Protein AF-A0A5A9P0T2-F1 (afdb_monomer_lite)

Foldseek 3Di:
DDDDDDDDDDDDDDDDDDDDDDDDDDDDDPVVVVVVVVPPDDDDDDDDDDDDPCVVVVVVVVVVVVVVVVVVVVVVVVVVVVVVVVVVVVVVVVVVVVPDPCVVVVVVVVVVVCVVVPPPPPPVVVVPVVDPPVVVVVVVVVVVVVVVVVVVVVVVVVVVVVVVVVVVVVVVVVVVVVVVVVVVVVVVVVVVVVVVVVPPDDDDDDDDDDDPVVVVVVVVVVVVVVVVVVVVVVVVVVVVVVVVVVVVVVVVVVVVVVVVVVVVVVVVVVVVVVVVVVVVVVVVVVVVVVVVVVVVVVVVVVVVVVVVVVVVVVVVVVVVVVVVVVVVVVVVVVVVVVVVVVVVVVVVVVVVVVVVDPDDDDDPPPPDPVCVVPPDDDPPPPPFDWDWDFDDDPPDTDDTDTDGDDDDDDDDDDDDDDDDDDDDDDDDDDDDDDDDDDDDD

Organism: NCBI:txid1572043

Sequence (441 aa):
MSFRNPSRNFSSSSLSGLGQRGSMFGSISSSSIGNMANTMRPHVNINSNTFSPDDKETMKGLNDRLAGYLSNVRLMEESNNTLEEQIKDAMMRKSNETGRDWSAYEKSITDVRNQRDGPQRPVVLHVNELFPAGRFESEQAMRQGVEQDLARLRKMLDDTYMSRMQLEGQVESMREELAFLKKNHEEDVANMSTQINGSQVNVHMETKNGVDLSEIITNIRTQYERAAQKSQEETEAWYQKKFENIAAEVTQNTEALQTGRTELNDRRRQIQALEIDLQTLHNMIRSLEDTLRETEARYGQEVGGHNNRIQQLEGELGQVRAQVEGQTAEYQALLNIKMKLEAEIATYHSLLEGVGEDKGDNDRVDFSLEQALYAAPPPENSKKTIIIRQEIEDEEVISESLHEQNTAPLNNQDACVEEDEETPAEQKEDEASSDALEQNE

pLDDT: mean 73.7, std 24.72, range [27.42, 98.56]

Secondary structure (DSSP, 8-state):
-----------------------------GGGTTTTTTSSPPP--------STTHHHHHHHHHHHHHHHHHHHHHHHHHHHHHHHHHHHHHHHHHHGGGS-THHHHHHHHHHHHHHHSS--SHHHHHHHHS-HHHHHHHHHHHHHHHHHHHHHHHHHHHHHHHHHHHHHHHHHHHHHHHHHHHHHHHHHHHHHHHHHHT---------S---HHHHHHHHHHHHHHHHHHHHHHHHHHHHHHHHHHHHHHHHHHHHHHHHHHHHHHHHHHHHHHHHHHHHHHHHHHHHHHHHHHHHHHHHHHHHHHHHHHHHHHHHHHHHHHHHHHHHHHHHHHHHHHHHHHHHHHHHHHHHHTTS------------THHHHS-PPPP-------EEEEEEETTEEEEEEEE----PPPPP-----------------------------

Radius of gyration: 59.7 Å; chains: 1; bounding box: 120×90×198 Å

Structure (mmCIF, N/CA/C/O backbone):
data_AF-A0A5A9P0T2-F1
#
_entry.id   AF-A0A5A9P0T2-F1
#
loop_
_atom_site.group_PDB
_atom_site.id
_atom_site.type_symbol
_atom_site.label_atom_id
_atom_site.label_alt_id
_atom_site.label_comp_id
_atom_site.label_asym_id
_atom_site.label_entity_id
_atom_site.label_seq_id
_atom_site.pdbx_PDB_ins_code
_atom_site.Cartn_x
_atom_site.Cartn_y
_atom_site.Cartn_z
_atom_site.occupancy
_atom_site.B_iso_or_equiv
_atom_site.auth_seq_id
_atom_site.auth_comp_id
_atom_site.auth_asym_id
_atom_site.auth_atom_id
_atom_site.pdbx_PDB_model_num
ATOM 1 N N . MET A 1 1 ? -61.483 -1.242 4.603 1.00 41.44 1 MET A N 1
ATOM 2 C CA . MET A 1 1 ? -61.807 -1.373 3.162 1.00 41.44 1 MET A CA 1
ATOM 3 C C . MET A 1 1 ? -60.851 -0.438 2.433 1.00 41.44 1 MET A C 1
ATOM 5 O O . MET A 1 1 ? -60.772 0.697 2.857 1.00 41.44 1 MET A O 1
ATOM 9 N N . SER A 1 2 ? -60.027 -0.804 1.461 1.00 36.50 2 SER A N 1
ATOM 10 C CA . SER A 1 2 ? -60.034 -1.922 0.519 1.00 36.50 2 SER A CA 1
ATOM 11 C C . SER A 1 2 ? -58.601 -2.240 0.073 1.00 36.50 2 SER A C 1
ATOM 13 O O . SER A 1 2 ? -57.788 -1.340 -0.113 1.00 36.50 2 SER A O 1
ATOM 15 N N . PHE A 1 3 ? -58.344 -3.528 -0.134 1.00 42.31 3 PHE A N 1
ATOM 16 C CA . PHE A 1 3 ? -57.143 -4.109 -0.725 1.00 42.31 3 PHE A CA 1
ATOM 17 C C . PHE A 1 3 ? -56.932 -3.689 -2.186 1.00 42.31 3 PHE A C 1
ATOM 19 O O . PHE A 1 3 ? -57.902 -3.549 -2.933 1.00 42.31 3 PHE A O 1
ATOM 26 N N . ARG A 1 4 ? -55.670 -3.653 -2.634 1.00 36.03 4 ARG A N 1
ATOM 27 C CA . ARG A 1 4 ? -55.330 -3.945 -4.035 1.00 36.03 4 ARG A CA 1
ATOM 28 C C . ARG A 1 4 ? -53.931 -4.560 -4.156 1.00 36.03 4 ARG A C 1
ATOM 30 O O . ARG A 1 4 ? -52.924 -3.880 -4.011 1.00 36.03 4 ARG A O 1
ATOM 37 N N . ASN A 1 5 ? -53.916 -5.868 -4.416 1.00 43.19 5 ASN A N 1
ATOM 38 C CA . ASN A 1 5 ? -52.775 -6.631 -4.932 1.00 43.19 5 ASN A CA 1
ATOM 39 C C . ASN A 1 5 ? -52.403 -6.169 -6.351 1.00 43.19 5 ASN A C 1
ATOM 41 O O . ASN A 1 5 ? -53.284 -5.725 -7.094 1.00 43.19 5 ASN A O 1
ATOM 45 N N . PRO A 1 6 ? -51.183 -6.507 -6.794 1.00 44.97 6 PRO A N 1
ATOM 46 C CA . PRO A 1 6 ? -51.023 -7.100 -8.110 1.00 44.97 6 PRO A CA 1
ATOM 47 C C . PRO A 1 6 ? -50.388 -8.494 -8.031 1.00 44.97 6 PRO A C 1
ATOM 49 O O . PRO A 1 6 ? -49.442 -8.771 -7.298 1.00 44.97 6 PRO A O 1
ATOM 52 N N . SER A 1 7 ? -50.999 -9.380 -8.802 1.00 34.06 7 SER A N 1
ATOM 53 C CA . SER A 1 7 ? -50.712 -10.790 -9.006 1.00 34.06 7 SER A CA 1
ATOM 54 C C . SER A 1 7 ? -49.413 -11.044 -9.771 1.00 34.06 7 SER A C 1
ATOM 56 O O . SER A 1 7 ? -49.076 -10.342 -10.721 1.00 34.06 7 SER A O 1
ATOM 58 N N . ARG A 1 8 ? -48.759 -12.144 -9.387 1.00 41.78 8 ARG A N 1
ATOM 59 C CA . ARG A 1 8 ? -47.749 -12.883 -10.152 1.00 41.78 8 ARG A CA 1
ATOM 60 C C . ARG A 1 8 ? -48.266 -13.250 -11.547 1.00 41.78 8 ARG A C 1
ATOM 62 O O . ARG A 1 8 ? -49.401 -13.697 -11.652 1.00 41.78 8 ARG A O 1
ATOM 69 N N . ASN A 1 9 ? -47.383 -13.211 -12.544 1.00 31.33 9 ASN A N 1
ATOM 70 C CA . ASN A 1 9 ? -47.388 -14.145 -13.669 1.00 31.33 9 ASN A CA 1
ATOM 71 C C . ASN A 1 9 ? -45.939 -14.527 -13.996 1.00 31.33 9 ASN A C 1
ATOM 73 O O . ASN A 1 9 ? -45.123 -13.686 -14.361 1.00 31.33 9 ASN A O 1
ATOM 77 N N . PHE A 1 10 ? -45.636 -15.811 -13.815 1.00 32.25 10 PHE A N 1
ATOM 78 C CA . PHE A 1 10 ? -44.443 -16.463 -14.336 1.00 32.25 10 PHE A CA 1
ATOM 79 C C . PHE A 1 10 ? -44.652 -16.727 -15.828 1.00 32.25 10 PHE A C 1
ATOM 81 O O . PHE A 1 10 ? -45.714 -17.190 -16.241 1.00 32.25 10 PHE A O 1
ATOM 88 N N . SER A 1 11 ? -43.631 -16.478 -16.637 1.00 28.27 11 SER A N 1
ATOM 89 C CA . SER A 1 11 ? -43.525 -17.046 -17.978 1.00 28.27 11 SER A CA 1
ATOM 90 C C . SER A 1 11 ? -42.109 -17.562 -18.154 1.00 28.27 11 SER A C 1
ATOM 92 O O . SER A 1 11 ? -41.136 -16.814 -18.177 1.00 28.27 11 SER A O 1
ATOM 94 N N . SER A 1 12 ? -42.028 -18.886 -18.194 1.00 33.38 12 SER A N 1
ATOM 95 C CA . SER A 1 12 ? -40.873 -19.670 -18.585 1.00 33.38 12 SER A CA 1
ATOM 96 C C . SER A 1 12 ? -40.531 -19.389 -20.044 1.00 33.38 12 SER A C 1
ATOM 98 O O . SER A 1 12 ? -41.376 -19.582 -20.918 1.00 33.38 12 SER A O 1
ATOM 100 N N . SER A 1 13 ? -39.284 -19.027 -20.321 1.00 29.31 13 SER A N 1
ATOM 101 C CA . SER A 1 13 ? -38.690 -19.298 -21.625 1.00 29.31 13 SER A CA 1
ATOM 102 C C . SER A 1 13 ? -37.336 -19.962 -21.421 1.00 29.31 13 SER A C 1
ATOM 104 O O . SER A 1 13 ? -36.450 -19.484 -20.719 1.00 29.31 13 SER A O 1
ATOM 106 N N . SER A 1 14 ? -37.276 -21.164 -21.970 1.00 31.69 14 SER A N 1
ATOM 107 C CA . SER A 1 14 ? -36.136 -22.047 -22.098 1.00 31.69 14 SER A CA 1
ATOM 108 C C . SER A 1 14 ? -35.114 -21.453 -23.061 1.00 31.69 14 SER A C 1
ATOM 110 O O . SER A 1 14 ? -35.452 -21.204 -24.218 1.00 31.69 14 SER A O 1
ATOM 112 N N . LEU A 1 15 ? -33.860 -21.333 -22.629 1.00 29.62 15 LEU A N 1
ATOM 113 C CA . LEU A 1 15 ? -32.733 -21.264 -23.552 1.00 29.62 15 LEU A CA 1
ATOM 114 C C . LEU A 1 15 ? -31.741 -22.372 -23.203 1.00 29.62 15 LEU A C 1
ATOM 116 O O . LEU A 1 15 ? -30.898 -22.263 -22.317 1.00 29.62 15 LEU A O 1
ATOM 120 N N . SER A 1 16 ? -31.933 -23.487 -23.895 1.00 31.59 16 SER A N 1
ATOM 121 C CA . SER A 1 16 ? -30.996 -24.594 -24.007 1.00 31.59 16 SER A CA 1
ATOM 122 C C . SER A 1 16 ? -29.921 -24.207 -25.021 1.00 31.59 16 SER A C 1
ATOM 124 O O . SER A 1 16 ? -30.252 -23.786 -26.126 1.00 31.59 16 SER A O 1
ATOM 126 N N . GLY A 1 17 ? -28.645 -24.364 -24.674 1.00 29.69 17 GLY A N 1
ATOM 127 C CA . GLY A 1 17 ? -27.550 -24.095 -25.608 1.00 29.69 17 GLY A CA 1
ATOM 128 C C . GLY A 1 17 ? -26.176 -24.156 -24.959 1.00 29.69 17 GLY A C 1
ATOM 129 O O . GLY A 1 17 ? -25.407 -23.208 -25.057 1.00 29.69 17 GLY A O 1
ATOM 130 N N . LEU A 1 18 ? -25.884 -25.249 -24.249 1.00 33.94 18 LEU A N 1
ATOM 131 C CA . LEU A 1 18 ? -24.567 -25.496 -23.669 1.00 33.94 18 LEU A CA 1
ATOM 132 C C . LEU A 1 18 ? -23.645 -26.091 -24.746 1.00 33.94 18 LEU A C 1
ATOM 134 O O . LEU A 1 18 ? -23.809 -27.243 -25.147 1.00 33.94 18 LEU A O 1
ATOM 138 N N . GLY A 1 19 ? -22.677 -25.297 -25.206 1.00 31.42 19 GLY A N 1
ATOM 139 C CA . GLY A 1 19 ? -21.501 -25.777 -25.927 1.00 31.42 19 GLY A CA 1
ATOM 140 C C . GLY A 1 19 ? -20.536 -26.435 -24.943 1.00 31.42 19 GLY A C 1
ATOM 141 O O . GLY A 1 19 ? -20.053 -25.804 -24.006 1.00 31.42 19 GLY A O 1
ATOM 142 N N . GLN A 1 20 ? -20.296 -27.726 -25.139 1.00 34.00 20 GLN A N 1
ATOM 143 C CA . GLN A 1 20 ? -19.514 -28.587 -24.262 1.00 34.00 20 GLN A CA 1
ATOM 144 C C . GLN A 1 20 ? -18.072 -28.702 -24.783 1.00 34.00 20 GLN A C 1
ATOM 146 O O . GLN A 1 20 ? -17.834 -29.274 -25.842 1.00 34.00 20 GLN A O 1
ATOM 151 N N . ARG A 1 21 ? -17.110 -28.178 -24.021 1.00 31.80 21 ARG A N 1
ATOM 152 C CA . ARG A 1 21 ? -15.671 -28.515 -24.032 1.00 31.80 21 ARG A CA 1
ATOM 153 C C . ARG A 1 21 ? -15.180 -28.153 -22.626 1.00 31.80 21 ARG A C 1
ATOM 155 O O . ARG A 1 21 ? -15.147 -26.987 -22.276 1.00 31.80 21 ARG A O 1
ATOM 162 N N . GLY A 1 22 ? -15.037 -29.086 -21.691 1.00 31.36 22 GLY A N 1
ATOM 163 C CA . GLY A 1 22 ? -14.030 -30.139 -21.699 1.00 31.36 22 GLY A CA 1
ATOM 164 C C . GLY A 1 22 ? -12.935 -29.742 -20.706 1.00 31.36 22 GLY A C 1
ATOM 165 O O . GLY A 1 22 ? -11.937 -29.162 -21.108 1.00 31.36 22 GLY A O 1
ATOM 166 N N . SER A 1 23 ? -13.142 -30.008 -19.412 1.00 30.75 23 SER A N 1
ATOM 167 C CA . SER A 1 23 ? -12.076 -29.957 -18.407 1.00 30.75 23 SER A CA 1
ATOM 168 C C . SER A 1 23 ? -12.340 -31.012 -17.335 1.00 30.75 23 SER A C 1
ATOM 170 O O . SER A 1 23 ? -13.340 -30.966 -16.620 1.00 30.75 23 SER A O 1
ATOM 172 N N . MET A 1 24 ? -11.468 -32.017 -17.306 1.00 38.34 24 MET A N 1
ATOM 173 C CA . MET A 1 24 ? -11.451 -33.101 -16.332 1.00 38.34 24 MET A CA 1
ATOM 174 C C . MET A 1 24 ? -10.632 -32.668 -15.120 1.00 38.34 24 MET A C 1
ATOM 176 O O . MET A 1 24 ? -9.421 -32.817 -15.148 1.00 38.34 24 MET A O 1
ATOM 180 N N . PHE A 1 25 ? -11.282 -32.192 -14.060 1.00 33.44 25 PHE A N 1
ATOM 181 C CA . PHE A 1 25 ? -10.776 -32.304 -12.689 1.00 33.44 25 PHE A CA 1
ATOM 182 C C . PHE A 1 25 ? -11.976 -32.402 -11.742 1.00 33.44 25 PHE A C 1
ATOM 184 O O . PHE A 1 25 ? -12.819 -31.509 -11.679 1.00 33.44 25 PHE A O 1
ATOM 191 N N . GLY A 1 26 ? -12.094 -33.547 -11.067 1.00 32.97 26 GLY A N 1
ATOM 192 C CA . GLY A 1 26 ? -13.201 -33.867 -10.173 1.00 32.97 26 GLY A CA 1
ATOM 193 C C . GLY A 1 26 ? -13.214 -32.965 -8.942 1.00 32.97 26 GLY A C 1
ATOM 194 O O . GLY A 1 26 ? -12.322 -33.036 -8.102 1.00 32.97 26 GLY A O 1
ATOM 195 N N . SER A 1 27 ? -14.254 -32.141 -8.831 1.00 35.44 27 SER A N 1
ATOM 196 C CA . SER A 1 27 ? -14.618 -31.436 -7.605 1.00 35.44 27 SER A CA 1
ATOM 197 C C . SER A 1 27 ? -15.430 -32.382 -6.719 1.00 35.44 27 SER A C 1
ATOM 199 O O . SER A 1 27 ? -16.517 -32.826 -7.097 1.00 35.44 27 SER A O 1
ATOM 201 N N . ILE A 1 28 ? -14.907 -32.713 -5.538 1.00 45.28 28 ILE A N 1
ATOM 202 C CA . ILE A 1 28 ? -15.684 -33.400 -4.503 1.00 45.28 28 ILE A CA 1
ATOM 203 C C . ILE A 1 28 ? -16.675 -32.375 -3.941 1.00 45.28 28 ILE A C 1
ATOM 205 O O . ILE A 1 28 ? -16.286 -31.372 -3.347 1.00 45.28 28 ILE A O 1
ATOM 209 N N . SER A 1 29 ? -17.966 -32.614 -4.169 1.00 37.91 29 SER A N 1
ATOM 210 C CA . SER A 1 29 ? -19.049 -31.737 -3.719 1.00 37.91 29 SER A CA 1
ATOM 211 C C . SER A 1 29 ? -19.279 -31.864 -2.206 1.00 37.91 29 SER A C 1
ATOM 213 O O . SER A 1 29 ? -19.365 -32.973 -1.666 1.00 37.91 29 SER A O 1
ATOM 215 N N . SER A 1 30 ? -19.449 -30.720 -1.536 1.00 45.28 30 SER A N 1
ATOM 216 C CA . SER A 1 30 ? -19.696 -30.560 -0.089 1.00 45.28 30 SER A CA 1
ATOM 217 C C . SER A 1 30 ? -20.981 -31.229 0.427 1.00 45.28 30 SER A C 1
ATOM 219 O O . SER A 1 30 ? -21.154 -31.402 1.631 1.00 45.28 30 SER A O 1
ATOM 221 N N . SER A 1 31 ? -21.862 -31.676 -0.466 1.00 53.41 31 SER A N 1
ATOM 222 C CA . SER A 1 31 ? -23.101 -32.396 -0.154 1.00 53.41 31 SER A CA 1
ATOM 223 C C . SER A 1 31 ? -22.900 -33.866 0.245 1.00 53.41 31 SER A C 1
ATOM 225 O O . SER A 1 31 ? -23.818 -34.479 0.784 1.00 53.41 31 SER A O 1
ATOM 227 N N . SER A 1 32 ? -21.705 -34.432 0.046 1.00 49.09 32 SER A N 1
ATOM 228 C CA . SER A 1 32 ? -21.410 -35.840 0.377 1.00 49.09 32 SER A CA 1
ATOM 229 C C . SER A 1 32 ? -21.054 -36.050 1.857 1.00 49.09 32 SER A C 1
ATOM 231 O O . SER A 1 32 ? -21.224 -37.144 2.388 1.00 49.09 32 SER A O 1
ATOM 233 N N . ILE A 1 33 ? -20.588 -34.996 2.538 1.00 50.28 33 ILE A N 1
ATOM 234 C CA . ILE A 1 33 ? -20.129 -35.048 3.938 1.00 50.28 33 ILE A CA 1
ATOM 235 C C . ILE A 1 33 ? -21.311 -34.930 4.917 1.00 50.28 33 ILE A C 1
ATOM 237 O O . ILE A 1 33 ? -21.292 -35.524 5.993 1.00 50.28 33 ILE A O 1
ATOM 241 N N . GLY A 1 34 ? -22.387 -34.234 4.530 1.00 45.69 34 GLY A N 1
ATOM 242 C CA . GLY A 1 34 ? -23.555 -34.018 5.395 1.00 45.69 34 GLY A CA 1
ATOM 243 C C . GLY A 1 34 ? -24.370 -35.281 5.705 1.00 45.69 34 GLY A C 1
ATOM 244 O O . GLY A 1 34 ? -24.999 -35.362 6.758 1.00 45.69 34 GLY A O 1
ATOM 245 N N . ASN A 1 35 ? -24.331 -36.293 4.832 1.00 49.72 35 ASN A N 1
ATOM 246 C CA . ASN A 1 35 ? -25.204 -37.466 4.947 1.00 49.72 35 ASN A CA 1
ATOM 247 C C . ASN A 1 35 ? -24.646 -38.602 5.818 1.00 49.72 35 ASN A C 1
ATOM 249 O O . ASN A 1 35 ? -25.417 -39.464 6.227 1.00 49.72 35 ASN A O 1
ATOM 253 N N . MET A 1 36 ? -23.353 -38.605 6.164 1.00 46.47 36 MET A N 1
ATOM 254 C CA . MET A 1 36 ? -22.788 -39.634 7.057 1.00 46.47 36 MET A CA 1
ATOM 255 C C . MET A 1 36 ? -22.964 -39.302 8.548 1.00 46.47 36 MET A C 1
ATOM 257 O O . MET A 1 36 ? -23.022 -40.210 9.376 1.00 46.47 36 MET A O 1
ATOM 261 N N . ALA A 1 37 ? -23.129 -38.021 8.898 1.00 50.12 37 ALA A N 1
ATOM 262 C CA . ALA A 1 37 ? -23.268 -37.572 10.287 1.00 50.12 37 ALA A CA 1
ATOM 263 C C . ALA A 1 37 ? -24.612 -37.967 10.936 1.00 50.12 37 ALA A C 1
ATOM 265 O O . ALA A 1 37 ? -24.706 -38.047 12.162 1.00 50.12 37 ALA A O 1
ATOM 266 N N . ASN A 1 38 ? -25.649 -38.242 10.135 1.00 51.25 38 ASN A N 1
ATOM 267 C CA . ASN A 1 38 ? -26.999 -38.510 10.641 1.00 51.25 38 ASN A CA 1
ATOM 268 C C . ASN A 1 38 ? -27.293 -40.002 10.902 1.00 51.25 38 ASN A C 1
ATOM 270 O O . ASN A 1 38 ? -28.244 -40.323 11.608 1.00 51.25 38 ASN A O 1
ATOM 274 N N . THR A 1 39 ? -26.475 -40.919 10.378 1.00 52.38 39 THR A N 1
ATOM 275 C CA . THR A 1 39 ? -26.698 -42.378 10.454 1.00 52.38 39 THR A CA 1
ATOM 276 C C . THR A 1 39 ? -26.022 -43.080 11.636 1.00 52.38 39 THR A C 1
ATOM 278 O O . THR A 1 39 ? -26.215 -44.279 11.807 1.00 52.38 39 THR A O 1
ATOM 281 N N . MET A 1 40 ? -25.257 -42.369 12.475 1.00 50.16 40 MET A N 1
ATOM 282 C CA . MET A 1 40 ? -24.494 -42.970 13.587 1.00 50.16 40 MET A CA 1
ATOM 283 C C . MET A 1 40 ? -24.746 -42.327 14.964 1.00 50.16 40 MET A C 1
ATOM 285 O O . MET A 1 40 ? -23.917 -42.434 15.867 1.00 50.16 40 MET A O 1
ATOM 289 N N . ARG A 1 41 ? -25.896 -41.673 15.175 1.00 49.69 41 ARG A N 1
ATOM 290 C CA . ARG A 1 41 ? -26.294 -41.204 16.515 1.00 49.69 41 ARG A CA 1
ATOM 291 C C . ARG A 1 41 ? -27.025 -42.314 17.288 1.00 49.69 41 ARG A C 1
ATOM 293 O O . ARG A 1 41 ? -28.063 -42.772 16.813 1.00 49.69 41 ARG A O 1
ATOM 300 N N . PRO A 1 42 ? -26.570 -42.722 18.489 1.00 50.62 42 PRO A N 1
ATOM 301 C CA . PRO A 1 42 ? -27.358 -43.601 19.339 1.00 50.62 42 PRO A CA 1
ATOM 302 C C . PRO A 1 42 ? -28.496 -42.792 19.978 1.00 50.62 42 PRO A C 1
ATOM 304 O O . PRO A 1 42 ? -28.272 -41.753 20.597 1.00 50.62 42 PRO A O 1
ATOM 307 N N . HIS A 1 43 ? -29.729 -43.267 19.812 1.00 49.66 43 HIS A N 1
ATOM 308 C CA . HIS A 1 43 ? -30.922 -42.679 20.416 1.00 49.66 43 HIS A CA 1
ATOM 309 C C . HIS A 1 43 ? -30.942 -42.964 21.927 1.00 49.66 43 HIS A C 1
ATOM 311 O O . HIS A 1 43 ? -30.929 -44.123 22.344 1.00 49.66 43 HIS A O 1
ATOM 317 N N . VAL A 1 44 ? -30.995 -41.918 22.756 1.00 48.25 44 VAL A N 1
ATOM 318 C CA . VAL A 1 44 ? -31.127 -42.036 24.215 1.00 48.25 44 VAL A CA 1
ATOM 319 C C . VAL A 1 44 ? -32.531 -41.588 24.608 1.00 48.25 44 VAL A C 1
ATOM 321 O O . VAL A 1 44 ? -32.869 -40.418 24.466 1.00 48.25 44 VAL A O 1
ATOM 324 N N . ASN A 1 45 ? -33.345 -42.521 25.105 1.00 51.00 45 ASN A N 1
ATOM 325 C CA . ASN A 1 45 ? -34.578 -42.205 25.818 1.00 51.00 45 ASN A CA 1
ATOM 326 C C . ASN A 1 45 ? -34.283 -42.294 27.322 1.00 51.00 45 ASN A C 1
ATOM 328 O O . ASN A 1 45 ? -33.930 -43.369 27.808 1.00 51.00 45 ASN A O 1
ATOM 332 N N . ILE A 1 46 ? -34.362 -41.170 28.034 1.00 43.03 46 ILE A N 1
ATOM 333 C CA . ILE A 1 46 ? -34.162 -41.104 29.486 1.00 43.03 46 ILE A CA 1
ATOM 334 C C . ILE A 1 46 ? -35.547 -41.088 30.131 1.00 43.03 46 ILE A C 1
ATOM 336 O O . ILE A 1 46 ? -36.172 -40.037 30.230 1.00 43.03 46 ILE A O 1
ATOM 340 N N . ASN A 1 47 ? -36.019 -42.249 30.585 1.00 45.69 47 ASN A N 1
ATOM 341 C CA . ASN A 1 47 ? -37.133 -42.315 31.527 1.00 45.69 47 ASN A CA 1
ATOM 342 C C . ASN A 1 47 ? -36.564 -42.291 32.948 1.00 45.69 47 ASN A C 1
ATOM 344 O O . ASN A 1 47 ? -35.975 -43.263 33.415 1.00 45.69 47 ASN A O 1
ATOM 348 N N . SER A 1 48 ? -36.729 -41.160 33.629 1.00 47.31 48 SER A N 1
ATOM 349 C CA . SER A 1 48 ? -36.362 -40.972 35.028 1.00 47.31 48 SER A CA 1
ATOM 350 C C . SER A 1 48 ? -37.495 -41.436 35.947 1.00 47.31 48 SER A C 1
ATOM 352 O O . SER A 1 48 ? -38.400 -40.655 36.238 1.00 47.31 48 SER A O 1
ATOM 354 N N . ASN A 1 49 ? -37.463 -42.689 36.406 1.00 47.94 49 ASN A N 1
ATOM 355 C CA . ASN A 1 49 ? -37.912 -43.039 37.760 1.00 47.94 49 ASN A CA 1
ATOM 356 C C . ASN A 1 49 ? -37.633 -44.511 38.099 1.00 47.94 49 ASN A C 1
ATOM 358 O O . ASN A 1 49 ? -37.905 -45.385 37.285 1.00 47.94 49 ASN A O 1
ATOM 362 N N . THR A 1 50 ? -37.253 -44.744 39.361 1.00 43.56 50 THR A N 1
ATOM 363 C CA . THR A 1 50 ? -37.113 -46.019 40.108 1.00 43.56 50 THR A CA 1
ATOM 364 C C . THR A 1 50 ? -35.705 -46.639 40.181 1.00 43.56 50 THR A C 1
ATOM 366 O O . THR A 1 50 ? -35.213 -47.257 39.249 1.00 43.56 50 THR A O 1
ATOM 369 N N . PHE A 1 51 ? -35.068 -46.491 41.353 1.00 51.00 51 PHE A N 1
ATOM 370 C CA . PHE A 1 51 ? -33.862 -47.221 41.763 1.00 51.00 51 PHE A CA 1
ATOM 371 C C . PHE A 1 51 ? -34.232 -48.639 42.236 1.00 51.00 51 PHE A C 1
ATOM 373 O O . PHE A 1 51 ? -35.062 -48.811 43.131 1.00 51.00 51 PHE A O 1
ATOM 380 N N . SER A 1 52 ? -33.608 -49.652 41.639 1.00 49.78 52 SER A N 1
ATOM 381 C CA . SER A 1 52 ? -33.611 -51.087 41.999 1.00 49.78 52 SER A CA 1
ATOM 382 C C . SER A 1 52 ? -32.345 -51.723 41.355 1.00 49.78 52 SER A C 1
ATOM 384 O O . SER A 1 52 ? -31.559 -50.944 40.826 1.00 49.78 52 SER A O 1
ATOM 386 N N . PRO A 1 53 ? -32.023 -53.039 41.428 1.00 52.34 53 PRO A N 1
ATOM 387 C CA . PRO A 1 53 ? -30.673 -53.606 41.199 1.00 52.34 53 PRO A CA 1
ATOM 388 C C . PRO A 1 53 ? -30.234 -53.650 39.714 1.00 52.34 53 PRO A C 1
ATOM 390 O O . PRO A 1 53 ? -29.584 -54.590 39.263 1.00 52.34 53 PRO A O 1
ATOM 393 N N . ASP A 1 54 ? -30.595 -52.604 38.983 1.00 57.12 54 ASP A N 1
ATOM 394 C CA . ASP A 1 54 ? -30.373 -52.284 37.581 1.00 57.12 54 ASP A CA 1
ATOM 395 C C . ASP A 1 54 ? -29.107 -51.418 37.399 1.00 57.12 54 ASP A C 1
ATOM 397 O O . ASP A 1 54 ? -28.560 -51.327 36.309 1.00 57.12 54 ASP A O 1
ATOM 401 N N . ASP A 1 55 ? -28.541 -50.845 38.473 1.00 57.09 55 ASP A N 1
ATOM 402 C CA . ASP A 1 55 ? -27.301 -50.042 38.417 1.00 57.09 55 ASP A CA 1
ATOM 403 C C . ASP A 1 55 ? -26.111 -50.819 37.834 1.00 57.09 55 ASP A C 1
ATOM 405 O O . ASP A 1 55 ? -25.236 -50.258 37.180 1.00 57.09 55 ASP A O 1
ATOM 409 N N . LYS A 1 56 ? -26.065 -52.141 38.024 1.00 69.75 56 LYS A N 1
ATOM 410 C CA . LYS A 1 56 ? -25.009 -52.980 37.438 1.00 69.75 56 LYS A CA 1
ATOM 411 C C . LYS A 1 56 ? -25.244 -53.248 35.949 1.00 69.75 56 LYS A C 1
ATOM 413 O O . LYS A 1 56 ? -24.280 -53.466 35.219 1.00 69.75 56 LYS A O 1
ATOM 418 N N . GLU A 1 57 ? -26.494 -53.256 35.505 1.00 69.88 57 GLU A N 1
ATOM 419 C CA . GLU A 1 57 ? -26.885 -53.478 34.112 1.00 69.88 57 GLU A CA 1
ATOM 420 C C . GLU A 1 57 ? -26.802 -52.176 33.304 1.00 69.88 57 GLU A C 1
ATOM 422 O O . GLU A 1 57 ? -26.250 -52.172 32.204 1.00 69.88 57 GLU A O 1
ATOM 427 N N . THR A 1 58 ? -27.165 -51.040 33.902 1.00 68.50 58 THR A N 1
ATOM 428 C CA . THR A 1 58 ? -26.912 -49.703 33.349 1.00 68.50 58 THR A CA 1
ATOM 429 C C . THR A 1 58 ? -25.414 -49.392 33.283 1.00 68.50 58 THR A C 1
ATOM 431 O O . THR A 1 58 ? -24.942 -48.916 32.248 1.00 68.50 58 THR A O 1
ATOM 434 N N . MET A 1 59 ? -24.622 -49.751 34.304 1.00 71.56 59 MET A N 1
ATOM 435 C CA . MET A 1 59 ? -23.155 -49.640 34.252 1.00 71.56 59 MET A CA 1
ATOM 436 C C . MET A 1 59 ? -22.527 -50.576 33.215 1.00 71.56 59 MET A C 1
ATOM 438 O O . MET A 1 59 ? -21.538 -50.201 32.587 1.00 71.56 59 MET A O 1
ATOM 442 N N . LYS A 1 60 ? -23.098 -51.766 32.984 1.00 80.00 60 LYS A N 1
ATOM 443 C CA . LYS A 1 60 ? -22.689 -52.632 31.867 1.00 80.00 60 LYS A CA 1
ATOM 444 C C . LYS A 1 60 ? -23.020 -51.995 30.521 1.00 80.00 60 LYS A C 1
ATOM 446 O O . LYS A 1 60 ? -22.125 -51.892 29.700 1.00 80.00 60 LYS A O 1
ATOM 451 N N . GLY A 1 61 ? -24.228 -51.467 30.325 1.00 84.56 61 GLY A N 1
ATOM 452 C CA . GLY A 1 61 ? -24.607 -50.789 29.081 1.00 84.56 61 GLY A CA 1
ATOM 453 C C . GLY A 1 61 ? -23.766 -49.540 28.787 1.00 84.56 61 GLY A C 1
ATOM 454 O O . GLY A 1 61 ? -23.449 -49.261 27.630 1.00 84.56 61 GLY A O 1
ATOM 455 N N . LEU A 1 62 ? -23.351 -48.801 29.820 1.00 83.81 62 LEU A N 1
ATOM 456 C CA . LEU A 1 62 ? -22.403 -47.692 29.681 1.00 83.81 62 LEU A CA 1
ATOM 457 C C . LEU A 1 62 ? -20.988 -48.176 29.351 1.00 83.81 62 LEU A C 1
ATOM 459 O O . LEU A 1 62 ? -20.331 -47.572 28.505 1.00 83.81 62 LEU A O 1
ATOM 463 N N . ASN A 1 63 ? -20.529 -49.266 29.965 1.00 86.75 63 ASN A N 1
ATOM 464 C CA . ASN A 1 63 ? -19.230 -49.863 29.662 1.00 86.75 63 ASN A CA 1
ATOM 465 C C . ASN A 1 63 ? -19.195 -50.471 28.250 1.00 86.75 63 ASN A C 1
ATOM 467 O O . ASN A 1 63 ? -18.224 -50.282 27.532 1.00 86.75 63 ASN A O 1
ATOM 471 N N . ASP A 1 64 ? -20.280 -51.097 27.797 1.00 87.00 64 ASP A N 1
ATOM 472 C CA . ASP A 1 64 ? -20.417 -51.624 26.436 1.00 87.00 64 ASP A CA 1
ATOM 473 C C . ASP A 1 64 ? -20.440 -50.486 25.404 1.00 87.00 64 ASP A C 1
ATOM 475 O O . ASP A 1 64 ? -19.821 -50.582 24.342 1.00 87.00 64 ASP A O 1
ATOM 479 N N . ARG A 1 65 ? -21.072 -49.349 25.733 1.00 87.38 65 ARG A N 1
ATOM 480 C CA . ARG A 1 65 ? -20.989 -48.123 24.921 1.00 87.38 65 ARG A CA 1
ATOM 481 C C . ARG A 1 65 ? -19.580 -47.538 24.913 1.00 87.38 65 ARG A C 1
ATOM 483 O O . ARG A 1 65 ? -19.109 -47.150 23.850 1.00 87.38 65 ARG A O 1
ATOM 490 N N . LEU A 1 66 ? -18.897 -47.491 26.058 1.00 89.88 66 LEU A N 1
ATOM 491 C CA . LEU A 1 66 ? -17.509 -47.032 26.150 1.00 89.88 66 LEU A CA 1
ATOM 492 C C . LEU A 1 66 ? -16.567 -47.952 25.363 1.00 89.88 66 LEU A C 1
ATOM 494 O O . LEU A 1 66 ? -15.714 -47.459 24.635 1.00 89.88 66 LEU A O 1
ATOM 498 N N . ALA A 1 67 ? -16.754 -49.268 25.439 1.00 88.44 67 ALA A N 1
ATOM 499 C CA . ALA A 1 67 ? -16.030 -50.249 24.640 1.00 88.44 67 ALA A CA 1
ATOM 500 C C . ALA A 1 67 ? -16.300 -50.054 23.140 1.00 88.44 67 ALA A C 1
ATOM 502 O O . ALA A 1 67 ? -15.366 -50.106 22.341 1.00 88.44 67 ALA A O 1
ATOM 503 N N . GLY A 1 68 ? -17.544 -49.739 22.762 1.00 92.50 68 GLY A N 1
ATOM 504 C CA . GLY A 1 68 ? -17.907 -49.341 21.401 1.00 92.50 68 GLY A CA 1
ATOM 505 C C . GLY A 1 68 ? -17.193 -48.065 20.946 1.00 92.50 68 GLY A C 1
ATOM 506 O O . GLY A 1 68 ? -16.615 -48.043 19.861 1.00 92.50 68 GLY A O 1
ATOM 507 N N . TYR A 1 69 ? -17.153 -47.026 21.786 1.00 92.81 69 TYR A N 1
ATOM 508 C CA . TYR A 1 69 ? -16.413 -45.795 21.494 1.00 92.81 69 TYR A CA 1
ATOM 509 C C . TYR A 1 69 ? -14.908 -46.043 21.380 1.00 92.81 69 TYR A C 1
ATOM 511 O O . TYR A 1 69 ? -14.300 -45.578 20.423 1.00 92.81 69 TYR A O 1
ATOM 519 N N . LEU A 1 70 ? -14.310 -46.819 22.285 1.00 92.06 70 LEU A N 1
ATOM 520 C CA . LEU A 1 70 ? -12.890 -47.178 22.233 1.00 92.06 70 LEU A CA 1
ATOM 521 C C . LEU A 1 70 ? -12.554 -48.014 20.991 1.00 92.06 70 LEU A C 1
ATOM 523 O O . LEU A 1 70 ? -11.509 -47.808 20.378 1.00 92.06 70 LEU A O 1
ATOM 527 N N . SER A 1 71 ? -13.442 -48.925 20.586 1.00 92.00 71 SER A N 1
ATOM 528 C CA . SER A 1 71 ? -13.289 -49.687 19.344 1.00 92.00 71 SER A CA 1
ATOM 529 C C . SER A 1 71 ? -13.383 -48.786 18.114 1.00 92.00 71 SER A C 1
ATOM 531 O O . SER A 1 71 ? -12.618 -48.968 17.171 1.00 92.00 71 SER A O 1
ATOM 533 N N . ASN A 1 72 ? -14.293 -47.810 18.117 1.00 92.94 72 ASN A N 1
ATOM 534 C CA . ASN A 1 72 ? -14.441 -46.865 17.014 1.00 92.94 72 ASN A CA 1
ATOM 535 C C . ASN A 1 72 ? -13.250 -45.900 16.926 1.00 92.94 72 ASN A C 1
ATOM 537 O O . ASN A 1 72 ? -12.771 -45.619 15.835 1.00 92.94 72 ASN A O 1
ATOM 541 N N . VAL A 1 73 ? -12.725 -45.444 18.068 1.00 93.62 73 VAL A N 1
ATOM 542 C CA . VAL A 1 73 ? -11.503 -44.630 18.123 1.00 93.62 73 VAL A CA 1
ATOM 543 C C . VAL A 1 73 ? -10.321 -45.411 17.556 1.00 93.62 73 VAL A C 1
ATOM 545 O O . VAL A 1 73 ? -9.631 -44.883 16.696 1.00 93.62 73 VAL A O 1
ATOM 548 N N . ARG A 1 74 ? -10.146 -46.687 17.924 1.00 92.81 74 ARG A N 1
ATOM 549 C CA . ARG A 1 74 ? -9.087 -47.533 17.345 1.00 92.81 74 ARG A CA 1
ATOM 550 C C . ARG A 1 74 ? -9.236 -47.733 15.839 1.00 92.81 74 ARG A C 1
ATOM 552 O O . ARG A 1 74 ? -8.244 -47.667 15.125 1.00 92.81 74 ARG A O 1
ATOM 559 N N . LEU A 1 75 ? -10.457 -47.951 15.349 1.00 95.38 75 LEU A N 1
ATOM 560 C CA . LEU A 1 75 ? -10.714 -48.089 13.912 1.00 95.38 75 LEU A CA 1
ATOM 561 C C . LEU A 1 75 ? -10.437 -46.774 13.163 1.00 95.38 75 LEU A C 1
ATOM 563 O O . LEU A 1 75 ? -9.862 -46.786 12.078 1.00 95.38 75 LEU A O 1
ATOM 567 N N . MET A 1 76 ? -10.812 -45.635 13.752 1.00 90.12 76 MET A N 1
ATOM 568 C CA . MET A 1 76 ? -10.501 -44.312 13.208 1.00 90.12 76 MET A CA 1
ATOM 569 C C . MET A 1 76 ? -8.992 -44.048 13.213 1.00 90.12 76 MET A C 1
ATOM 571 O O . MET A 1 76 ? -8.472 -43.570 12.210 1.00 90.12 76 MET A O 1
ATOM 575 N N . GLU A 1 77 ? -8.279 -44.405 14.283 1.00 92.75 77 GLU A N 1
ATOM 576 C CA . GLU A 1 77 ? -6.816 -44.310 14.379 1.00 92.75 77 GLU A CA 1
ATOM 577 C C . GLU A 1 77 ? -6.120 -45.188 13.332 1.00 92.75 77 GLU A C 1
ATOM 579 O O . GLU A 1 77 ? -5.207 -44.722 12.655 1.00 92.75 77 GLU A O 1
ATOM 584 N N . GLU A 1 78 ? -6.578 -46.425 13.129 1.00 95.12 78 GLU A N 1
ATOM 585 C CA . GLU A 1 78 ? -6.062 -47.314 12.083 1.00 95.12 78 GLU A CA 1
ATOM 586 C C . GLU A 1 78 ? -6.335 -46.741 10.685 1.00 95.12 78 GLU A C 1
ATOM 588 O O . GLU A 1 78 ? -5.424 -46.659 9.861 1.00 95.12 78 GLU A O 1
ATOM 593 N N . SER A 1 79 ? -7.552 -46.245 10.436 1.00 93.12 79 SER A N 1
ATOM 594 C CA . SER A 1 79 ? -7.887 -45.601 9.162 1.00 93.12 79 SER A CA 1
ATOM 595 C C . SER A 1 79 ? -7.042 -44.347 8.910 1.00 93.12 79 SER A C 1
ATOM 597 O O . SER A 1 79 ? -6.526 -44.170 7.807 1.00 93.12 79 SER A O 1
ATOM 599 N N . ASN A 1 80 ? -6.797 -43.530 9.937 1.00 91.31 80 ASN A N 1
ATOM 600 C CA . ASN A 1 80 ? -5.942 -42.353 9.833 1.00 91.31 80 ASN A CA 1
ATOM 601 C C . ASN A 1 80 ? -4.488 -42.743 9.566 1.00 91.31 80 ASN A C 1
ATOM 603 O O . ASN A 1 80 ? -3.877 -42.164 8.675 1.00 91.31 80 ASN A O 1
ATOM 607 N N . ASN A 1 81 ? -3.961 -43.766 10.241 1.00 95.25 81 ASN A N 1
ATOM 608 C CA . ASN A 1 81 ? -2.612 -44.269 9.980 1.00 95.25 81 ASN A CA 1
ATOM 609 C C . ASN A 1 81 ? -2.456 -44.754 8.531 1.00 95.25 81 ASN A C 1
ATOM 611 O O . ASN A 1 81 ? -1.466 -44.424 7.879 1.00 95.25 81 ASN A O 1
ATOM 615 N N . THR A 1 82 ? -3.445 -45.474 7.989 1.00 95.75 82 THR A N 1
ATOM 616 C CA . THR A 1 82 ? -3.403 -45.904 6.578 1.00 95.75 82 THR A CA 1
ATOM 617 C C . THR A 1 82 ? -3.474 -44.726 5.604 1.00 95.75 82 THR A C 1
ATOM 619 O O . THR A 1 82 ? -2.767 -44.721 4.597 1.00 95.75 82 THR A O 1
ATOM 622 N N . LEU A 1 83 ? -4.278 -43.698 5.901 1.00 91.56 83 LEU A N 1
ATOM 623 C CA . LEU A 1 83 ? -4.347 -42.478 5.093 1.00 91.56 83 LEU A CA 1
ATOM 624 C C . LEU A 1 83 ? -3.038 -41.682 5.160 1.00 91.56 83 LEU A C 1
ATOM 626 O O . LEU A 1 83 ? -2.570 -41.190 4.135 1.00 91.56 83 LEU A O 1
ATOM 630 N N . GLU A 1 84 ? -2.406 -41.591 6.329 1.00 91.19 84 GLU A N 1
ATOM 631 C CA . GLU A 1 84 ? -1.090 -40.967 6.481 1.00 91.19 84 GLU A CA 1
ATOM 632 C C . GLU A 1 84 ? -0.012 -41.695 5.672 1.00 91.19 84 GLU A C 1
ATOM 634 O O . GLU A 1 84 ? 0.831 -41.050 5.043 1.00 91.19 84 GLU A O 1
ATOM 639 N N . GLU A 1 85 ? -0.035 -43.027 5.657 1.00 93.94 85 GLU A N 1
ATOM 640 C CA . GLU A 1 85 ? 0.889 -43.835 4.861 1.00 93.94 85 GLU A CA 1
ATOM 641 C C . GLU A 1 85 ? 0.659 -43.635 3.355 1.00 93.94 85 GLU A C 1
ATOM 643 O O . GLU A 1 85 ? 1.616 -43.423 2.608 1.00 93.94 85 GLU A O 1
ATOM 648 N N . GLN A 1 86 ? -0.602 -43.571 2.912 1.00 94.00 86 GLN A N 1
ATOM 649 C CA . GLN A 1 86 ? -0.953 -43.247 1.524 1.00 94.00 86 GLN A CA 1
ATOM 650 C C . GLN A 1 86 ? -0.512 -41.834 1.117 1.00 94.00 86 GLN A C 1
ATOM 652 O O . GLN A 1 86 ? -0.031 -41.639 -0.000 1.00 94.00 86 GLN A O 1
ATOM 657 N N . ILE A 1 87 ? -0.632 -40.845 2.009 1.00 88.00 87 ILE A N 1
ATOM 658 C CA . ILE A 1 87 ? -0.157 -39.476 1.761 1.00 88.00 87 ILE A CA 1
ATOM 659 C C . ILE A 1 87 ? 1.370 -39.455 1.642 1.00 88.00 87 ILE A C 1
ATOM 661 O O . ILE A 1 87 ? 1.898 -38.807 0.735 1.00 88.00 87 ILE A O 1
ATOM 665 N N . LYS A 1 88 ? 2.084 -40.179 2.512 1.00 89.81 88 LYS A N 1
ATOM 666 C CA . LYS A 1 88 ? 3.548 -40.301 2.439 1.00 89.81 88 LYS A CA 1
ATOM 667 C C . LYS A 1 88 ? 3.985 -40.956 1.127 1.00 89.81 88 LYS A C 1
ATOM 669 O O . LYS A 1 88 ? 4.867 -40.413 0.464 1.00 89.81 88 LYS A O 1
ATOM 674 N N . ASP A 1 89 ? 3.340 -42.044 0.700 1.00 89.38 89 ASP A N 1
ATOM 675 C CA . ASP A 1 89 ? 3.650 -42.697 -0.582 1.00 89.38 89 ASP A CA 1
ATOM 676 C C . ASP A 1 89 ? 3.338 -41.776 -1.777 1.00 89.38 89 ASP A C 1
ATOM 678 O O . ASP A 1 89 ? 4.145 -41.636 -2.696 1.00 89.38 89 ASP A O 1
ATOM 682 N N . ALA A 1 90 ? 2.218 -41.045 -1.740 1.00 84.38 90 ALA A N 1
ATOM 683 C CA . ALA A 1 90 ? 1.876 -40.060 -2.767 1.00 84.38 90 ALA A CA 1
ATOM 684 C C . ALA A 1 90 ? 2.883 -38.897 -2.832 1.00 84.38 90 ALA A C 1
ATOM 686 O O . ALA A 1 90 ? 3.223 -38.438 -3.925 1.00 84.38 90 ALA A O 1
ATOM 687 N N . MET A 1 91 ? 3.395 -38.431 -1.688 1.00 82.62 91 MET A N 1
ATOM 688 C CA . MET A 1 91 ? 4.453 -37.417 -1.645 1.00 82.62 91 MET A CA 1
ATOM 689 C C . MET A 1 91 ? 5.774 -37.944 -2.209 1.00 82.62 91 MET A C 1
ATOM 691 O O . MET A 1 91 ? 6.423 -37.227 -2.969 1.00 82.62 91 MET A O 1
ATOM 695 N N . MET A 1 92 ? 6.143 -39.191 -1.906 1.00 79.81 92 MET A N 1
ATOM 696 C CA . MET A 1 92 ? 7.349 -39.828 -2.449 1.00 79.81 92 MET A CA 1
ATOM 697 C C . MET A 1 92 ? 7.242 -40.040 -3.964 1.00 79.81 92 MET A C 1
ATOM 699 O O . MET A 1 92 ? 8.181 -39.730 -4.694 1.00 79.81 92 MET A O 1
ATOM 703 N N . ARG A 1 93 ? 6.076 -40.462 -4.470 1.00 76.56 93 ARG A N 1
ATOM 704 C CA . ARG A 1 93 ? 5.811 -40.535 -5.917 1.00 76.56 93 ARG A CA 1
ATOM 705 C C . ARG A 1 93 ? 5.900 -39.163 -6.576 1.00 76.56 93 ARG A C 1
ATOM 707 O O . ARG A 1 93 ? 6.626 -39.013 -7.551 1.00 76.56 93 ARG A O 1
ATOM 714 N N . LYS A 1 94 ? 5.271 -38.136 -5.992 1.00 74.19 94 LYS A N 1
ATOM 715 C CA . LYS A 1 94 ? 5.344 -36.758 -6.508 1.00 74.19 94 LYS A CA 1
ATOM 716 C C . LYS A 1 94 ? 6.772 -36.202 -6.489 1.00 74.19 94 LYS A C 1
ATOM 718 O O . LYS A 1 94 ? 7.135 -35.438 -7.376 1.00 74.19 94 LYS A O 1
ATOM 723 N N . SER A 1 95 ? 7.578 -36.592 -5.501 1.00 62.31 95 SER A N 1
ATOM 724 C CA . SER A 1 95 ? 8.997 -36.237 -5.421 1.00 62.31 95 SER A CA 1
ATOM 725 C C . SER A 1 95 ? 9.861 -36.980 -6.442 1.00 62.31 95 SER A C 1
ATOM 727 O O . SER A 1 95 ? 10.900 -36.455 -6.818 1.00 62.31 95 SER A O 1
ATOM 729 N N . ASN A 1 96 ? 9.460 -38.171 -6.891 1.00 61.09 96 ASN A N 1
ATOM 730 C CA . ASN A 1 96 ? 10.153 -38.921 -7.944 1.00 61.09 96 ASN A CA 1
ATOM 731 C C . ASN A 1 96 ? 9.707 -38.495 -9.358 1.00 61.09 96 ASN A C 1
ATOM 733 O O . ASN A 1 96 ? 10.453 -38.664 -10.319 1.00 61.09 96 ASN A O 1
ATOM 737 N N . GLU A 1 97 ? 8.521 -37.893 -9.495 1.00 57.91 97 GLU A N 1
ATOM 738 C CA . GLU A 1 97 ? 7.986 -37.370 -10.762 1.00 57.91 97 GLU A CA 1
ATOM 739 C 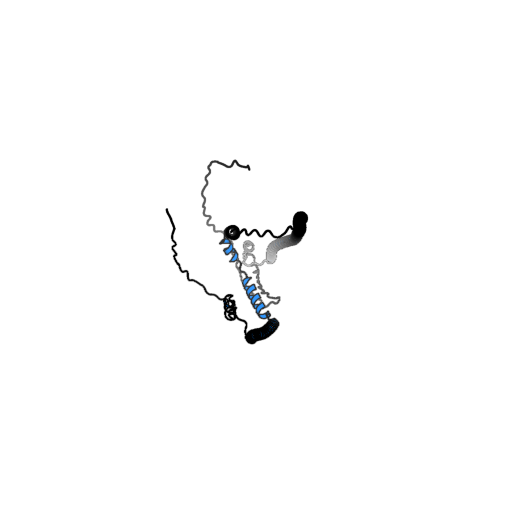C . GLU A 1 97 ? 8.711 -36.099 -11.261 1.00 57.91 97 GLU A C 1
ATOM 741 O O . GLU A 1 97 ? 8.570 -35.717 -12.423 1.00 57.91 97 GLU A O 1
ATOM 746 N N . THR A 1 98 ? 9.514 -35.439 -10.415 1.00 57.41 98 THR A N 1
ATOM 747 C CA . THR A 1 98 ? 10.329 -34.266 -10.794 1.00 57.41 98 THR A CA 1
ATOM 748 C C . THR A 1 98 ? 11.564 -34.626 -11.626 1.00 57.41 98 THR A C 1
ATOM 750 O O . THR A 1 98 ? 12.205 -33.729 -12.166 1.00 57.41 98 THR A O 1
ATOM 753 N N . GLY A 1 99 ? 11.870 -35.919 -11.788 1.00 59.50 99 GLY A N 1
ATOM 754 C CA . GLY A 1 99 ? 12.937 -36.427 -12.657 1.00 59.50 99 GLY A CA 1
ATOM 755 C C . GLY A 1 99 ? 12.498 -36.741 -14.091 1.00 59.50 99 GLY A C 1
ATOM 756 O O . GLY A 1 99 ? 13.172 -37.508 -14.772 1.00 59.50 99 GLY A O 1
ATOM 757 N N . ARG A 1 100 ? 11.344 -36.234 -14.549 1.00 64.44 100 ARG A N 1
ATOM 758 C CA . ARG A 1 100 ? 10.899 -36.433 -15.935 1.00 64.44 100 ARG A CA 1
ATOM 759 C C . ARG A 1 100 ? 11.570 -35.398 -16.833 1.00 64.44 100 ARG A C 1
ATOM 761 O O . ARG A 1 100 ? 11.422 -34.205 -16.601 1.00 64.44 100 ARG A O 1
ATOM 768 N N . ASP A 1 101 ? 12.302 -35.846 -17.847 1.00 66.38 101 ASP A N 1
ATOM 769 C CA . ASP A 1 101 ? 13.045 -34.961 -18.749 1.00 66.38 101 ASP A CA 1
ATOM 770 C C . ASP A 1 101 ? 12.097 -34.045 -19.550 1.00 66.38 101 ASP A C 1
ATOM 772 O O . ASP A 1 101 ? 11.533 -34.428 -20.576 1.00 66.38 101 ASP A O 1
ATOM 776 N N . TRP A 1 102 ? 11.921 -32.803 -19.089 1.00 69.12 102 TRP A N 1
ATOM 777 C CA . TRP A 1 102 ? 11.076 -31.783 -19.732 1.00 69.12 102 TRP A CA 1
ATOM 778 C C . TRP A 1 102 ? 11.719 -31.132 -20.966 1.00 69.12 102 TRP A C 1
ATOM 780 O O . TRP A 1 102 ? 11.047 -30.413 -21.705 1.00 69.12 102 TRP A O 1
ATOM 790 N N . SER A 1 103 ? 12.992 -31.434 -21.240 1.00 75.31 103 SER A N 1
ATOM 791 C CA . SER A 1 103 ? 13.777 -30.830 -22.327 1.00 75.31 103 SER A CA 1
ATOM 792 C C . SER A 1 103 ? 13.163 -31.044 -23.721 1.00 75.31 103 SER A C 1
ATOM 794 O O . SER A 1 103 ? 13.237 -30.164 -24.578 1.00 75.31 103 SER A O 1
ATOM 796 N N . ALA A 1 104 ? 12.495 -32.181 -23.954 1.00 75.88 104 ALA A N 1
ATOM 797 C CA . ALA A 1 104 ? 11.811 -32.446 -25.223 1.00 75.88 104 ALA A CA 1
ATOM 798 C C . ALA A 1 104 ? 10.573 -31.552 -25.429 1.00 75.88 104 ALA A C 1
ATOM 800 O O . ALA A 1 104 ? 10.314 -31.095 -26.542 1.00 75.88 104 ALA A O 1
ATOM 801 N N . TYR A 1 105 ? 9.830 -31.266 -24.356 1.00 77.38 105 TYR A N 1
ATOM 802 C CA . TYR A 1 105 ? 8.672 -30.372 -24.407 1.00 77.38 105 TYR A CA 1
ATOM 803 C C . TYR A 1 105 ? 9.098 -28.911 -24.516 1.00 77.38 105 TYR A C 1
ATOM 805 O O . TYR A 1 105 ? 8.456 -28.143 -25.227 1.00 77.38 105 TYR A O 1
ATOM 813 N N . GLU A 1 106 ? 10.212 -28.537 -23.892 1.00 80.94 106 GLU A N 1
ATOM 814 C CA . GLU A 1 106 ? 10.750 -27.180 -23.954 1.00 80.94 106 GLU A CA 1
ATOM 815 C C . GLU A 1 106 ? 11.083 -26.752 -25.388 1.00 80.94 106 GLU A C 1
ATOM 817 O O . GLU A 1 106 ? 10.629 -25.692 -25.810 1.00 80.94 106 GLU A O 1
ATOM 822 N N . LYS A 1 107 ? 11.725 -27.622 -26.183 1.00 81.44 107 LYS A N 1
ATOM 823 C CA . LYS A 1 107 ? 11.985 -27.363 -27.612 1.00 81.44 107 LYS A CA 1
ATOM 824 C C . LYS A 1 107 ? 10.701 -27.163 -28.424 1.00 81.44 107 LYS A C 1
ATOM 826 O O . LYS A 1 107 ? 10.596 -26.235 -29.218 1.00 81.44 107 LYS A O 1
ATOM 831 N N . SER A 1 108 ? 9.685 -27.993 -28.181 1.00 83.62 108 SER A N 1
ATOM 832 C CA . SER A 1 108 ? 8.393 -27.841 -28.866 1.00 83.62 108 SER A CA 1
ATOM 833 C C . SER A 1 108 ? 7.671 -26.544 -28.477 1.00 83.62 108 SER A C 1
ATOM 835 O O . SER A 1 108 ? 6.995 -25.933 -29.300 1.00 83.62 108 SER A O 1
ATOM 837 N N . ILE A 1 109 ? 7.840 -26.085 -27.234 1.00 82.38 109 ILE A N 1
ATOM 838 C CA . ILE A 1 109 ? 7.258 -24.833 -26.746 1.00 82.38 109 ILE A CA 1
ATOM 839 C C . ILE A 1 109 ? 8.006 -23.633 -27.332 1.00 82.38 109 ILE A C 1
ATOM 841 O O . ILE A 1 109 ? 7.361 -22.649 -27.696 1.00 82.38 109 ILE A O 1
ATOM 845 N N . THR A 1 110 ? 9.336 -23.693 -27.446 1.00 83.56 110 THR A N 1
ATOM 846 C CA . THR A 1 110 ? 10.124 -22.626 -28.078 1.00 83.56 110 THR A CA 1
ATOM 847 C C . THR A 1 110 ? 9.812 -22.505 -29.564 1.00 83.56 110 THR A C 1
ATOM 849 O O . THR A 1 110 ? 9.607 -21.391 -30.032 1.00 83.56 110 THR A O 1
ATOM 852 N N . ASP A 1 111 ? 9.655 -23.618 -30.282 1.00 83.12 111 ASP A N 1
ATOM 853 C CA . ASP A 1 111 ? 9.303 -23.596 -31.708 1.00 83.12 111 ASP A CA 1
ATOM 854 C C . ASP A 1 111 ? 7.904 -23.014 -31.944 1.00 83.12 111 ASP A C 1
ATOM 856 O O . ASP A 1 111 ? 7.716 -22.174 -32.824 1.00 83.12 111 ASP A O 1
ATOM 860 N N . VAL A 1 112 ? 6.921 -23.374 -31.110 1.00 80.38 112 VAL A N 1
ATOM 861 C CA . VAL A 1 112 ? 5.564 -22.803 -31.187 1.00 80.38 112 VAL A CA 1
ATOM 862 C C . VAL A 1 112 ? 5.551 -21.314 -30.812 1.00 80.38 112 VAL A C 1
ATOM 864 O O . VAL A 1 112 ? 4.796 -20.539 -31.401 1.00 80.38 112 VAL A O 1
ATOM 867 N N . ARG A 1 113 ? 6.395 -20.878 -29.867 1.00 78.12 113 ARG A N 1
ATOM 868 C CA . ARG A 1 113 ? 6.563 -19.449 -29.538 1.00 78.12 113 ARG A CA 1
ATOM 869 C C . ARG A 1 113 ? 7.206 -18.678 -30.688 1.00 78.12 113 ARG A C 1
ATOM 871 O O . ARG A 1 113 ? 6.688 -17.633 -31.062 1.00 78.12 113 ARG A O 1
ATOM 878 N N . ASN A 1 114 ? 8.240 -19.230 -31.310 1.00 75.25 114 ASN A N 1
ATOM 879 C CA . ASN A 1 114 ? 8.887 -18.626 -32.474 1.00 75.25 114 ASN A CA 1
ATOM 880 C C . ASN A 1 114 ? 7.944 -18.576 -33.686 1.00 75.25 114 ASN A C 1
ATOM 882 O O . ASN A 1 114 ? 7.955 -17.607 -34.436 1.00 75.25 114 ASN A O 1
ATOM 886 N N . GLN A 1 115 ? 7.062 -19.566 -33.849 1.00 73.75 115 GLN A N 1
ATOM 887 C CA . GLN A 1 115 ? 6.034 -19.556 -34.892 1.00 73.75 115 GLN A CA 1
ATOM 888 C C . GLN A 1 115 ? 4.922 -18.524 -34.628 1.00 73.75 115 GLN A C 1
ATOM 890 O O . GLN A 1 115 ? 4.358 -17.974 -35.574 1.00 73.75 115 GLN A O 1
ATOM 895 N N . ARG A 1 116 ? 4.609 -18.237 -33.357 1.00 68.56 116 ARG A N 1
ATOM 896 C CA . ARG A 1 116 ? 3.705 -17.145 -32.958 1.00 68.56 116 ARG A CA 1
ATOM 897 C C . ARG A 1 116 ? 4.337 -15.768 -33.180 1.00 68.56 116 ARG A C 1
ATOM 899 O O . ARG A 1 116 ? 3.630 -14.858 -33.604 1.00 68.56 116 ARG A O 1
ATOM 906 N N . ASP A 1 117 ? 5.626 -15.631 -32.877 1.00 66.50 117 ASP A N 1
ATOM 907 C CA . ASP A 1 117 ? 6.342 -14.350 -32.875 1.00 66.50 117 ASP A CA 1
ATOM 908 C C . ASP A 1 117 ? 7.091 -14.064 -34.204 1.00 66.50 117 ASP A C 1
ATOM 910 O O . ASP A 1 117 ? 7.635 -12.975 -34.387 1.00 66.50 117 ASP A O 1
ATOM 914 N N . GLY A 1 118 ? 7.064 -14.993 -35.174 1.00 66.38 118 GLY A N 1
ATOM 915 C CA . GLY A 1 118 ? 7.362 -14.730 -36.591 1.00 66.38 118 GLY A CA 1
ATOM 916 C C . GLY A 1 118 ? 6.396 -13.692 -37.191 1.00 66.38 118 GLY A C 1
ATOM 917 O O . GLY A 1 118 ? 5.397 -13.365 -36.554 1.00 66.38 118 GLY A O 1
ATOM 918 N N . PRO A 1 119 ? 6.651 -13.130 -38.391 1.00 57.88 119 PRO A N 1
ATOM 919 C CA . PRO A 1 119 ? 6.157 -11.811 -38.806 1.00 57.88 119 PRO A CA 1
ATOM 920 C C . PRO A 1 119 ? 4.626 -11.731 -39.001 1.00 57.88 119 PRO A C 1
ATOM 922 O O . PRO A 1 119 ? 4.119 -11.613 -40.113 1.00 57.88 119 PRO A O 1
ATOM 925 N N . GLN A 1 120 ? 3.865 -11.694 -37.907 1.00 57.00 120 GLN A N 1
ATOM 926 C CA . GLN A 1 120 ? 2.483 -11.227 -37.841 1.00 57.00 120 GLN A CA 1
ATOM 927 C C . GLN A 1 120 ? 2.466 -9.709 -37.618 1.00 57.00 120 GLN A C 1
ATOM 929 O O . GLN A 1 120 ? 1.996 -9.196 -36.606 1.00 57.00 120 GLN A O 1
ATOM 934 N N . ARG A 1 121 ? 2.984 -8.960 -38.591 1.00 59.16 121 ARG A N 1
ATOM 935 C CA . ARG A 1 121 ? 2.707 -7.524 -38.741 1.00 59.16 121 ARG A CA 1
ATOM 936 C C . ARG A 1 121 ? 1.955 -7.331 -40.056 1.00 59.16 121 ARG A C 1
ATOM 938 O O . ARG A 1 121 ? 2.559 -6.965 -41.057 1.00 59.16 121 ARG A O 1
ATOM 945 N N . PRO A 1 122 ? 0.672 -7.729 -40.101 1.00 53.28 122 PRO A N 1
ATOM 946 C CA . PRO A 1 122 ? -0.344 -6.717 -40.423 1.00 53.28 122 PRO A CA 1
ATOM 947 C C . PRO A 1 122 ? -1.702 -6.880 -39.707 1.00 53.28 122 PRO A C 1
ATOM 949 O O . PRO A 1 122 ? -2.521 -5.968 -39.748 1.00 53.28 122 PRO A O 1
ATOM 952 N N . VAL A 1 123 ? -1.969 -7.993 -39.014 1.00 57.19 123 VAL A N 1
ATOM 953 C CA . VAL A 1 123 ? -3.322 -8.271 -38.480 1.00 57.19 123 VAL A CA 1
ATOM 954 C C . VAL A 1 123 ? -3.623 -7.486 -37.197 1.00 57.19 123 VAL A C 1
ATOM 956 O O . VAL A 1 123 ? -4.750 -7.043 -36.995 1.00 57.19 123 VAL A O 1
ATOM 959 N N . VAL A 1 124 ? -2.618 -7.241 -36.349 1.00 58.34 124 VAL A N 1
ATOM 960 C CA . VAL A 1 124 ? -2.810 -6.513 -35.080 1.00 58.34 124 VAL A CA 1
ATOM 961 C C . VAL A 1 124 ? -3.131 -5.029 -35.310 1.00 58.34 124 VAL A C 1
ATOM 963 O O . VAL A 1 124 ? -3.914 -4.454 -34.560 1.00 58.34 124 VAL A O 1
ATOM 966 N N . LEU A 1 125 ? -2.598 -4.419 -36.377 1.00 57.00 125 LEU A N 1
ATOM 967 C CA . LEU A 1 125 ? -2.890 -3.020 -36.714 1.00 57.00 125 LEU A CA 1
ATOM 968 C C . LEU A 1 125 ? -4.323 -2.843 -37.239 1.00 57.00 125 LEU A C 1
ATOM 970 O O . LEU A 1 125 ? -5.000 -1.904 -36.835 1.00 57.00 125 LEU A O 1
ATOM 974 N N . HIS A 1 126 ? -4.831 -3.792 -38.030 1.00 54.66 126 HIS A N 1
ATOM 975 C CA . HIS A 1 126 ? -6.198 -3.719 -38.558 1.00 54.66 126 HIS A CA 1
ATOM 976 C C . HIS A 1 126 ? -7.272 -3.939 -37.476 1.00 54.66 126 HIS A C 1
ATOM 978 O O . HIS A 1 126 ? -8.336 -3.326 -37.512 1.00 54.66 126 HIS A O 1
ATOM 984 N N . VAL A 1 127 ? -6.994 -4.772 -36.464 1.00 58.44 127 VAL A N 1
ATOM 985 C CA . VAL A 1 127 ? -7.904 -4.956 -35.316 1.00 58.44 127 VAL A CA 1
ATOM 986 C C . VAL A 1 127 ? -7.964 -3.699 -34.436 1.00 58.44 127 VAL A C 1
ATOM 988 O O . VAL A 1 127 ? -9.022 -3.399 -33.885 1.00 58.44 127 VAL A O 1
ATOM 991 N N . ASN A 1 128 ? -6.868 -2.938 -34.348 1.00 55.09 128 ASN A N 1
ATOM 992 C CA . ASN A 1 128 ? -6.807 -1.703 -33.564 1.00 55.09 128 ASN A CA 1
ATOM 993 C C . ASN A 1 128 ? -7.503 -0.509 -34.253 1.00 55.09 128 ASN A C 1
ATOM 995 O O . ASN A 1 128 ? -7.971 0.396 -33.571 1.00 55.09 128 ASN A O 1
ATOM 999 N N . GLU A 1 129 ? -7.629 -0.516 -35.585 1.00 55.81 129 GLU A N 1
ATOM 1000 C CA . GLU A 1 129 ? -8.430 0.476 -36.329 1.00 55.81 129 GLU A CA 1
ATOM 1001 C C . GLU A 1 129 ? -9.940 0.169 -36.318 1.00 55.81 129 GLU A C 1
ATOM 1003 O O . GLU A 1 129 ? -10.758 1.085 -36.390 1.00 55.81 129 GLU A O 1
ATOM 1008 N N . LEU A 1 130 ? -10.338 -1.102 -36.183 1.00 57.75 130 LEU A N 1
ATOM 1009 C CA . LEU A 1 130 ? -11.750 -1.527 -36.179 1.00 57.75 130 LEU A CA 1
ATOM 1010 C C . LEU A 1 130 ? -12.453 -1.378 -34.816 1.00 57.75 130 LEU A C 1
ATOM 1012 O O . LEU A 1 130 ? -13.685 -1.325 -34.764 1.00 57.75 130 LEU A O 1
ATOM 1016 N N . PHE A 1 131 ? -11.704 -1.277 -33.715 1.00 59.09 131 PHE A N 1
ATOM 1017 C CA . PHE A 1 131 ? -12.240 -1.000 -32.381 1.00 59.09 131 PHE A CA 1
ATOM 1018 C C . PHE A 1 131 ? -11.620 0.287 -31.825 1.00 59.09 131 PHE A C 1
ATOM 1020 O O . PHE A 1 131 ? -10.493 0.248 -31.338 1.00 59.09 131 PHE A O 1
ATOM 1027 N N . PRO A 1 132 ? -12.331 1.432 -31.843 1.00 64.38 132 PRO A N 1
ATOM 1028 C CA . PRO A 1 132 ? -11.797 2.652 -31.255 1.00 64.38 132 PRO A CA 1
ATOM 1029 C C . PRO A 1 132 ? -11.597 2.427 -29.753 1.00 64.38 132 PRO A C 1
ATOM 1031 O O . PRO A 1 132 ? -12.550 2.074 -29.051 1.00 64.38 132 PRO A O 1
ATOM 1034 N N . ALA A 1 133 ? -10.375 2.643 -29.260 1.00 62.47 133 ALA A N 1
ATOM 1035 C CA . ALA A 1 133 ? -9.990 2.493 -27.852 1.00 62.47 133 ALA A CA 1
ATOM 1036 C C . ALA A 1 133 ? -10.987 3.155 -26.874 1.00 62.47 133 ALA A C 1
ATOM 1038 O O . ALA A 1 133 ? -11.279 2.606 -25.813 1.00 62.47 133 ALA A O 1
ATOM 1039 N N . GLY A 1 134 ? -11.631 4.254 -27.289 1.00 68.88 134 GLY A N 1
ATOM 1040 C CA . GLY A 1 134 ? -12.666 4.938 -26.508 1.00 68.88 134 GLY A CA 1
ATOM 1041 C C . GLY A 1 134 ? -13.935 4.116 -26.228 1.00 68.88 134 GLY A C 1
ATOM 1042 O O . GLY A 1 134 ? -14.589 4.341 -25.213 1.00 68.88 134 GLY A O 1
ATOM 1043 N N . ARG A 1 135 ? -14.299 3.124 -27.059 1.00 76.69 135 ARG A N 1
ATOM 1044 C CA . ARG A 1 135 ? -15.448 2.243 -26.760 1.00 76.69 135 ARG A CA 1
ATOM 1045 C C . ARG A 1 135 ? -15.141 1.300 -25.604 1.00 76.69 135 ARG A C 1
ATOM 1047 O O . ARG A 1 135 ? -15.992 1.142 -24.735 1.00 76.69 135 ARG A O 1
ATOM 1054 N N . PHE A 1 136 ? -13.934 0.738 -25.566 1.00 79.56 136 PHE A N 1
ATOM 1055 C CA . PHE A 1 136 ? -13.495 -0.111 -24.460 1.00 79.56 136 PHE A CA 1
ATOM 1056 C C . PHE A 1 136 ? -13.374 0.691 -23.159 1.00 79.56 136 PHE A C 1
ATOM 1058 O O . PHE A 1 136 ? -13.896 0.260 -22.135 1.00 79.56 136 PHE A O 1
ATOM 1065 N N . GLU A 1 137 ? -12.791 1.891 -23.211 1.00 85.38 137 GLU A N 1
ATOM 1066 C CA . GLU A 1 137 ? -12.701 2.785 -22.048 1.00 85.38 137 GLU A CA 1
ATOM 1067 C C . GLU A 1 137 ? -14.084 3.225 -21.545 1.00 85.38 137 GLU A C 1
ATOM 1069 O O . GLU A 1 137 ? -14.345 3.178 -20.343 1.00 85.38 137 GLU A O 1
ATOM 1074 N N . SER A 1 138 ? -15.012 3.571 -22.446 1.00 85.50 138 SER A N 1
ATOM 1075 C CA . SER A 1 138 ? -16.388 3.922 -22.065 1.00 85.50 138 SER A CA 1
ATOM 1076 C C . SER A 1 138 ? -17.144 2.743 -21.442 1.00 85.50 138 SER A C 1
ATOM 1078 O O . SER A 1 138 ? -17.862 2.912 -20.457 1.00 85.50 138 SER A O 1
ATOM 1080 N N . GLU A 1 139 ? -16.957 1.528 -21.968 1.00 88.38 139 GLU A N 1
ATOM 1081 C CA . GLU A 1 139 ? -17.557 0.315 -21.414 1.00 88.38 139 GLU A CA 1
ATOM 1082 C C . GLU A 1 139 ? -16.945 -0.030 -20.054 1.00 88.38 139 GLU A C 1
ATOM 1084 O O . GLU A 1 139 ? -17.669 -0.402 -19.131 1.00 88.38 139 GLU A O 1
ATOM 1089 N N . GLN A 1 140 ? -15.634 0.142 -19.895 1.00 88.75 140 GLN A N 1
ATOM 1090 C CA . GLN A 1 140 ? -14.945 -0.061 -18.627 1.00 88.75 140 GLN A CA 1
ATOM 1091 C C . GLN A 1 140 ? -15.415 0.942 -17.567 1.00 88.75 140 GLN A C 1
ATOM 1093 O O . GLN A 1 140 ? -15.699 0.534 -16.441 1.00 88.75 140 GLN A O 1
ATOM 1098 N N . ALA A 1 141 ? -15.574 2.218 -17.923 1.00 92.62 141 ALA A N 1
ATOM 1099 C CA . ALA A 1 141 ? -16.120 3.237 -17.030 1.00 92.62 141 ALA A CA 1
ATOM 1100 C C . ALA A 1 141 ? -17.570 2.921 -16.622 1.00 92.62 141 ALA A C 1
ATOM 1102 O O . ALA A 1 141 ? -17.913 3.000 -15.441 1.00 92.62 141 ALA A O 1
ATOM 1103 N N . MET A 1 142 ? -18.412 2.480 -17.566 1.00 92.06 142 MET A N 1
ATOM 1104 C CA . MET A 1 142 ? -19.778 2.034 -17.261 1.00 92.06 142 MET A CA 1
ATOM 1105 C C . MET A 1 142 ? -19.794 0.801 -16.348 1.00 92.06 142 MET A C 1
ATOM 1107 O O . MET A 1 142 ? -20.571 0.761 -15.395 1.00 92.06 142 MET A O 1
ATOM 1111 N N . ARG A 1 143 ? -18.920 -0.188 -16.586 1.00 95.12 143 ARG A N 1
ATOM 1112 C CA . ARG A 1 143 ? -18.784 -1.372 -15.720 1.00 95.12 143 ARG A CA 1
ATOM 1113 C C . ARG A 1 143 ? -18.365 -0.984 -14.307 1.00 95.12 143 ARG A C 1
ATOM 1115 O O . ARG A 1 143 ? -18.994 -1.440 -13.360 1.00 95.12 143 ARG A O 1
ATOM 1122 N N . GLN A 1 144 ? -17.378 -0.102 -14.163 1.00 95.56 144 GLN A N 1
ATOM 1123 C CA . GLN A 1 144 ? -16.954 0.401 -12.856 1.00 95.56 144 GLN A CA 1
ATOM 1124 C C . GLN A 1 144 ? -18.075 1.168 -12.146 1.00 95.56 144 GLN A C 1
ATOM 1126 O O . GLN A 1 144 ? -18.261 0.983 -10.946 1.00 95.56 144 GLN A O 1
ATOM 1131 N N . GLY A 1 145 ? -18.859 1.974 -12.869 1.00 96.94 145 GLY A N 1
ATOM 1132 C CA . GLY A 1 145 ? -20.039 2.643 -12.314 1.00 96.94 145 GLY A CA 1
ATOM 1133 C C . GLY A 1 145 ? -21.068 1.646 -11.771 1.00 96.94 145 GLY A C 1
ATOM 1134 O O . GLY A 1 145 ? -21.487 1.747 -10.620 1.00 96.94 145 GLY A O 1
ATOM 1135 N N . VAL A 1 146 ? -21.398 0.612 -12.552 1.00 97.19 146 VAL A N 1
ATOM 1136 C CA . VAL A 1 146 ? -22.325 -0.451 -12.125 1.00 97.19 146 VAL A CA 1
ATOM 1137 C C . VAL A 1 146 ? -21.764 -1.262 -10.952 1.00 97.19 146 VAL A C 1
ATOM 1139 O O . VAL A 1 146 ? -22.512 -1.630 -10.047 1.00 97.19 146 VAL A O 1
ATOM 1142 N N . GLU A 1 147 ? -20.460 -1.535 -10.925 1.00 96.25 147 GLU A N 1
ATOM 1143 C CA . GLU A 1 147 ? -19.801 -2.218 -9.805 1.00 96.25 147 GLU A CA 1
ATOM 1144 C C . GLU A 1 147 ? -19.853 -1.387 -8.517 1.00 96.25 147 GLU A C 1
ATOM 1146 O O . GLU A 1 147 ? -20.140 -1.934 -7.448 1.00 96.25 147 GLU A O 1
ATOM 1151 N N . GLN A 1 148 ? -19.649 -0.070 -8.610 1.00 97.12 148 GLN A N 1
ATOM 1152 C CA . GLN A 1 148 ? -19.797 0.854 -7.483 1.00 97.12 148 GLN A CA 1
ATOM 1153 C C . GLN A 1 148 ? -21.245 0.909 -6.986 1.00 97.12 148 GLN A C 1
ATOM 1155 O O . GLN A 1 148 ? -21.481 0.816 -5.778 1.00 97.12 148 GLN A O 1
ATOM 1160 N N . ASP A 1 149 ? -22.220 0.985 -7.892 1.00 97.50 149 ASP A N 1
ATOM 1161 C CA . ASP A 1 149 ? -23.643 0.971 -7.542 1.00 97.50 149 ASP A CA 1
ATOM 1162 C C . ASP A 1 149 ? -24.050 -0.349 -6.882 1.00 97.50 149 ASP A C 1
ATOM 1164 O O . ASP A 1 149 ? -24.758 -0.359 -5.873 1.00 97.50 149 ASP A O 1
ATOM 1168 N N . LEU A 1 150 ? -23.557 -1.476 -7.391 1.00 97.50 150 LEU A N 1
ATOM 1169 C CA . LEU A 1 150 ? -23.792 -2.794 -6.814 1.00 97.50 150 LEU A CA 1
ATOM 1170 C C . LEU A 1 150 ? -23.152 -2.925 -5.426 1.00 97.50 150 LEU A C 1
ATOM 1172 O O . LEU A 1 150 ? -23.778 -3.472 -4.514 1.00 97.50 150 LEU A O 1
ATOM 1176 N N . ALA A 1 151 ? -21.946 -2.390 -5.226 1.00 97.12 151 ALA A N 1
ATOM 1177 C CA . ALA A 1 151 ? -21.314 -2.324 -3.910 1.00 97.12 151 ALA A CA 1
ATOM 1178 C C . ALA A 1 151 ? -22.114 -1.436 -2.939 1.00 97.12 151 ALA A C 1
ATOM 1180 O O . ALA A 1 151 ? -22.338 -1.821 -1.789 1.00 97.12 151 ALA A O 1
ATOM 1181 N N . ARG A 1 152 ? -22.621 -0.288 -3.407 1.00 97.88 152 ARG A N 1
ATOM 1182 C CA . ARG A 1 152 ? -23.480 0.608 -2.622 1.00 97.88 152 ARG A CA 1
ATOM 1183 C C . ARG A 1 152 ? -24.804 -0.056 -2.246 1.00 97.88 152 ARG A C 1
ATOM 1185 O O . ARG A 1 152 ? -25.220 0.043 -1.095 1.00 97.88 152 ARG A O 1
ATOM 1192 N N . LEU A 1 153 ? -25.451 -0.751 -3.180 1.00 97.44 153 LEU A N 1
ATOM 1193 C CA . LEU A 1 153 ? -26.693 -1.492 -2.938 1.00 97.44 153 LEU A CA 1
ATOM 1194 C C . LEU A 1 153 ? -26.487 -2.632 -1.939 1.00 97.44 153 LEU A C 1
ATOM 1196 O O . LEU A 1 153 ? -27.320 -2.806 -1.053 1.00 97.44 153 LEU A O 1
ATOM 1200 N N . ARG A 1 154 ? -25.370 -3.367 -2.031 1.00 97.81 154 ARG A N 1
ATOM 1201 C CA . ARG A 1 154 ? -25.000 -4.386 -1.035 1.00 97.81 154 ARG A CA 1
ATOM 1202 C C . ARG A 1 154 ? -24.824 -3.776 0.350 1.00 97.81 154 ARG A C 1
ATOM 1204 O O . ARG A 1 154 ? -25.414 -4.275 1.296 1.00 97.81 154 ARG A O 1
ATOM 1211 N N . LYS A 1 155 ? -24.117 -2.648 0.455 1.00 97.81 155 LYS A N 1
ATOM 1212 C CA . LYS A 1 155 ? -23.974 -1.936 1.729 1.00 97.81 155 LYS A CA 1
ATOM 1213 C C . LYS A 1 155 ? -25.325 -1.488 2.295 1.00 97.81 155 LYS A C 1
ATOM 1215 O O . LYS A 1 155 ? -25.586 -1.704 3.468 1.00 97.81 155 LYS A O 1
ATOM 1220 N N . MET A 1 156 ? -26.209 -0.919 1.471 1.00 98.12 156 MET A N 1
ATOM 1221 C CA . MET A 1 156 ? -27.556 -0.546 1.924 1.00 98.12 156 MET A CA 1
ATOM 1222 C C . MET A 1 156 ? -28.373 -1.768 2.365 1.00 98.12 156 MET A C 1
ATOM 1224 O O . MET A 1 156 ? -29.126 -1.685 3.333 1.00 98.12 156 MET A O 1
ATOM 1228 N N . LEU A 1 157 ? -28.224 -2.915 1.695 1.00 98.25 157 LEU A N 1
ATOM 1229 C CA . LEU A 1 157 ? -28.850 -4.164 2.126 1.00 98.25 157 LEU A CA 1
ATOM 1230 C C . LEU A 1 157 ? -28.323 -4.606 3.499 1.00 98.25 157 LEU A C 1
ATOM 1232 O O . LEU A 1 157 ? -29.127 -4.926 4.370 1.00 98.25 157 LEU A O 1
ATOM 1236 N N . ASP A 1 158 ? -27.011 -4.564 3.715 1.00 98.12 158 ASP A N 1
ATOM 1237 C CA . ASP A 1 158 ? -26.401 -4.914 5.001 1.00 98.12 158 ASP A CA 1
ATOM 1238 C C . ASP A 1 158 ? -26.831 -3.939 6.110 1.00 98.12 158 ASP A C 1
ATOM 1240 O O . ASP A 1 158 ? -27.245 -4.371 7.186 1.00 98.12 158 ASP A O 1
ATOM 1244 N N . ASP A 1 159 ? -26.841 -2.632 5.833 1.00 97.88 159 ASP A N 1
ATOM 1245 C CA . ASP A 1 159 ? -27.292 -1.594 6.767 1.00 97.88 159 ASP A CA 1
ATOM 1246 C C . ASP A 1 159 ? -28.774 -1.792 7.145 1.00 97.88 159 ASP A C 1
ATOM 1248 O O . ASP A 1 159 ? -29.147 -1.720 8.320 1.00 97.88 159 ASP A O 1
ATOM 1252 N N . THR A 1 160 ? -29.635 -2.103 6.167 1.00 97.75 160 THR A N 1
ATOM 1253 C CA . THR A 1 160 ? -31.054 -2.405 6.431 1.00 97.75 160 THR A CA 1
ATOM 1254 C C . THR A 1 160 ? -31.237 -3.719 7.184 1.00 97.75 160 THR A C 1
ATOM 1256 O O . THR A 1 160 ? -32.102 -3.794 8.057 1.00 97.75 160 THR A O 1
ATOM 1259 N N . TYR A 1 161 ? -30.418 -4.739 6.916 1.00 98.25 161 TYR A N 1
ATOM 1260 C CA . TYR A 1 161 ? -30.432 -5.997 7.660 1.00 98.25 161 TYR A CA 1
ATOM 1261 C C . TYR A 1 161 ? -30.020 -5.785 9.121 1.00 98.25 161 TYR A C 1
ATOM 1263 O O . TYR A 1 161 ? -30.695 -6.276 10.026 1.00 98.25 161 TYR A O 1
ATOM 1271 N N . MET A 1 162 ? -28.975 -4.991 9.364 1.00 97.50 162 MET A N 1
ATOM 1272 C CA . MET A 1 162 ? -28.540 -4.620 10.711 1.00 97.50 162 MET A CA 1
ATOM 1273 C C . MET A 1 162 ? -29.606 -3.816 11.454 1.00 97.50 162 MET A C 1
ATOM 1275 O O . MET A 1 162 ? -29.910 -4.131 12.604 1.00 97.50 162 MET A O 1
ATOM 1279 N N . SER A 1 163 ? -30.228 -2.833 10.798 1.00 97.19 163 SER A N 1
ATOM 1280 C CA . SER A 1 163 ? -31.343 -2.077 11.378 1.00 97.19 163 SER A CA 1
ATOM 1281 C C . SER A 1 163 ? -32.536 -2.984 11.703 1.00 97.19 163 SER A C 1
ATOM 1283 O O . SER A 1 163 ? -33.108 -2.881 12.789 1.00 97.19 163 SER A O 1
ATOM 1285 N N . ARG A 1 164 ? -32.870 -3.935 10.817 1.00 98.06 164 ARG A N 1
ATOM 1286 C CA . ARG A 1 164 ? -33.913 -4.940 11.068 1.00 98.06 164 ARG A CA 1
ATOM 1287 C C . ARG A 1 164 ? -33.583 -5.777 12.300 1.00 98.06 164 ARG A C 1
ATOM 1289 O O . ARG A 1 164 ? -34.440 -5.918 13.164 1.00 98.06 164 ARG A O 1
ATOM 1296 N N . MET A 1 165 ? -32.352 -6.277 12.409 1.00 97.56 165 MET A N 1
ATOM 1297 C CA . MET A 1 165 ? -31.915 -7.092 13.546 1.00 97.56 165 MET A CA 1
ATOM 1298 C C . MET A 1 165 ? -31.933 -6.301 14.863 1.00 97.56 165 MET A C 1
ATOM 1300 O O . MET A 1 165 ? -32.343 -6.829 15.893 1.00 97.56 165 MET A O 1
ATOM 1304 N N . GLN A 1 166 ? -31.551 -5.021 14.837 1.00 97.75 166 GLN A N 1
ATOM 1305 C CA . GLN A 1 166 ? -31.650 -4.131 16.000 1.00 97.75 166 GLN A CA 1
ATOM 1306 C C . GLN A 1 166 ? -33.103 -3.919 16.441 1.00 97.75 166 GLN A C 1
ATOM 1308 O O . GLN A 1 166 ? -33.401 -4.011 17.631 1.00 97.75 166 GLN A O 1
ATOM 1313 N N . LEU A 1 167 ? -34.013 -3.660 15.496 1.00 97.62 167 LEU A N 1
ATOM 1314 C CA . LEU A 1 167 ? -35.439 -3.499 15.788 1.00 97.62 167 LEU A CA 1
ATOM 1315 C C . LEU A 1 167 ? -36.073 -4.808 16.274 1.00 97.62 167 LEU A C 1
ATOM 1317 O O . LEU A 1 167 ? -36.857 -4.784 17.217 1.00 97.62 167 LEU A O 1
ATOM 1321 N N . GLU A 1 168 ? -35.712 -5.948 15.682 1.00 97.25 168 GLU A N 1
ATOM 1322 C CA . GLU A 1 168 ? -36.122 -7.277 16.154 1.00 97.25 168 GLU A CA 1
ATOM 1323 C C . GLU A 1 168 ? -35.654 -7.516 17.598 1.00 97.25 168 GLU A C 1
ATOM 1325 O O . GLU A 1 168 ? -36.449 -7.960 18.425 1.00 97.25 168 GLU A O 1
ATOM 1330 N N . GLY A 1 169 ? -34.418 -7.132 17.934 1.00 97.38 169 GLY A N 1
ATOM 1331 C CA . GLY A 1 169 ? -33.900 -7.190 19.303 1.00 97.38 169 GLY A CA 1
ATOM 1332 C C . GLY A 1 169 ? -34.668 -6.297 20.284 1.00 97.38 169 GLY A C 1
ATOM 1333 O O . GLY A 1 169 ? -34.999 -6.742 21.380 1.00 97.38 169 GLY A O 1
ATOM 1334 N N . GLN A 1 170 ? -35.014 -5.065 19.894 1.00 97.94 170 GLN A N 1
ATOM 1335 C CA . GLN A 1 170 ? -35.839 -4.177 20.730 1.00 97.94 170 GLN A CA 1
ATOM 1336 C C . GLN A 1 170 ? -37.253 -4.729 20.938 1.00 97.94 170 GLN A C 1
ATOM 1338 O O . GLN A 1 170 ? -37.792 -4.648 22.039 1.00 97.94 170 GLN A O 1
ATOM 1343 N N . VAL A 1 171 ? -37.858 -5.306 19.895 1.00 97.62 171 VAL A N 1
ATOM 1344 C CA . VAL A 1 171 ? -39.173 -5.952 19.999 1.00 97.62 171 VAL A CA 1
ATOM 1345 C C . VAL A 1 171 ? -39.119 -7.129 20.967 1.00 97.62 171 VAL A C 1
ATOM 1347 O O . VAL A 1 171 ? -40.031 -7.275 21.780 1.00 97.62 171 VAL A O 1
ATOM 1350 N N . GLU A 1 172 ? -38.071 -7.949 20.904 1.00 97.50 172 GLU A N 1
ATOM 1351 C CA . GLU A 1 172 ? -37.931 -9.093 21.804 1.00 97.50 172 GLU A CA 1
ATOM 1352 C C . GLU A 1 172 ? -37.667 -8.653 23.248 1.00 97.50 172 GLU A C 1
ATOM 1354 O O . GLU A 1 172 ? -38.347 -9.121 24.154 1.00 97.50 172 GLU A O 1
ATOM 1359 N N . SER A 1 173 ? -36.807 -7.655 23.463 1.00 97.31 173 SER A N 1
ATOM 1360 C CA . SER A 1 173 ? -36.587 -7.057 24.787 1.00 97.31 173 SER A CA 1
ATOM 1361 C C . SER A 1 173 ? -37.878 -6.488 25.393 1.00 97.31 173 SER A C 1
ATOM 1363 O O . SER A 1 173 ? -38.197 -6.790 26.540 1.00 97.31 173 SER A O 1
ATOM 1365 N N . MET A 1 174 ? -38.688 -5.746 24.627 1.00 96.56 174 MET A N 1
ATOM 1366 C CA . MET A 1 174 ? -39.987 -5.256 25.115 1.00 96.56 174 MET A CA 1
ATOM 1367 C C . MET A 1 174 ? -40.976 -6.396 25.409 1.00 96.56 174 MET A C 1
ATOM 1369 O O . MET A 1 174 ? -41.808 -6.287 26.315 1.00 96.56 174 MET A O 1
ATOM 1373 N N . ARG A 1 175 ? -40.919 -7.505 24.658 1.00 96.88 175 ARG A N 1
ATOM 1374 C CA . ARG A 1 175 ? -41.727 -8.701 24.949 1.00 96.88 175 ARG A CA 1
ATOM 1375 C C . ARG A 1 175 ? -41.286 -9.383 26.237 1.00 96.88 175 ARG A C 1
ATOM 1377 O O . ARG A 1 175 ? -42.154 -9.786 27.013 1.00 96.88 175 ARG A O 1
ATOM 1384 N N . GLU A 1 176 ? -39.984 -9.493 26.471 1.00 97.06 176 GLU A N 1
ATOM 1385 C CA . GLU A 1 176 ? -39.423 -10.015 27.717 1.00 97.06 176 GLU A CA 1
ATOM 1386 C C . GLU A 1 176 ? -39.827 -9.143 28.912 1.00 97.06 176 GLU A C 1
ATOM 1388 O O . GLU A 1 176 ? -40.293 -9.677 29.918 1.00 97.06 176 GLU A O 1
ATOM 1393 N N . GLU A 1 177 ? -39.757 -7.815 28.786 1.00 97.25 177 GLU A N 1
ATOM 1394 C CA . GLU A 1 177 ? -40.208 -6.881 29.825 1.00 97.25 177 GLU A CA 1
ATOM 1395 C C . GLU A 1 177 ? -41.701 -7.042 30.140 1.00 97.25 177 GLU A C 1
ATOM 1397 O O . GLU A 1 177 ? -42.083 -7.134 31.308 1.00 97.25 177 GLU A O 1
ATOM 1402 N N . LEU A 1 178 ? -42.560 -7.147 29.120 1.00 95.81 178 LEU A N 1
ATOM 1403 C CA . LEU A 1 178 ? -43.992 -7.402 29.318 1.00 95.81 178 LEU A CA 1
ATOM 1404 C C . LEU A 1 178 ? -44.250 -8.747 30.007 1.00 95.81 178 LEU A C 1
ATOM 1406 O O . LEU A 1 178 ? -45.111 -8.837 30.887 1.00 95.81 178 LEU A O 1
ATOM 1410 N N . ALA A 1 179 ? -43.521 -9.794 29.616 1.00 96.31 179 ALA A N 1
ATOM 1411 C CA . ALA A 1 179 ? -43.629 -11.108 30.239 1.00 96.31 179 ALA A CA 1
ATOM 1412 C C . ALA A 1 179 ? -43.181 -11.069 31.708 1.00 96.31 179 ALA A C 1
ATOM 1414 O O . ALA A 1 179 ? -43.862 -11.627 32.572 1.00 96.31 179 ALA A O 1
ATOM 1415 N N . PHE A 1 180 ? -42.085 -10.366 31.998 1.00 97.00 180 PHE A N 1
ATOM 1416 C CA . PHE A 1 180 ? -41.577 -10.157 33.348 1.00 97.00 180 PHE A CA 1
ATOM 1417 C C . PHE A 1 180 ? -42.590 -9.409 34.221 1.00 97.00 180 PHE A C 1
ATOM 1419 O O . PHE A 1 180 ? -42.937 -9.884 35.301 1.00 97.00 180 PHE A O 1
ATOM 1426 N N . LEU A 1 181 ? -43.137 -8.293 33.731 1.00 96.75 181 LEU A N 1
ATOM 1427 C CA . LEU A 1 181 ? -44.110 -7.486 34.469 1.00 96.75 181 LEU A CA 1
ATOM 1428 C C . LEU A 1 181 ? -45.395 -8.271 34.763 1.00 96.75 181 LEU A C 1
ATOM 1430 O O . LEU A 1 181 ? -45.940 -8.193 35.864 1.00 96.75 181 LEU A O 1
ATOM 1434 N N . LYS A 1 182 ? -45.860 -9.069 33.794 1.00 96.81 182 LYS A N 1
ATOM 1435 C CA . LYS A 1 182 ? -47.031 -9.936 33.963 1.00 96.81 182 LYS A CA 1
ATOM 1436 C C . LYS A 1 182 ? -46.789 -11.012 35.021 1.00 96.81 182 LYS A C 1
ATOM 1438 O O . LYS A 1 182 ? -47.656 -11.222 35.865 1.00 96.81 182 LYS A O 1
ATOM 1443 N N . LYS A 1 183 ? -45.622 -11.664 34.991 1.00 97.25 183 LYS A N 1
ATOM 1444 C CA . LYS A 1 183 ? -45.237 -12.661 35.996 1.00 97.25 183 LYS A CA 1
ATOM 1445 C C . LYS A 1 183 ? -45.142 -12.038 37.390 1.00 97.25 183 LYS A C 1
ATOM 1447 O O . LYS A 1 183 ? -45.669 -12.613 38.334 1.00 97.25 183 LYS A O 1
ATOM 1452 N N . ASN A 1 184 ? -44.527 -10.862 37.506 1.00 96.75 184 ASN A N 1
ATOM 1453 C CA . ASN A 1 184 ? -44.417 -10.159 38.782 1.00 96.75 184 ASN A CA 1
ATOM 1454 C C . ASN A 1 184 ? -45.797 -9.781 39.334 1.00 96.75 184 ASN A C 1
ATOM 1456 O O . ASN A 1 184 ? -46.073 -9.990 40.506 1.00 96.75 184 ASN A O 1
ATOM 1460 N N . HIS A 1 185 ? -46.702 -9.296 38.479 1.00 95.88 185 HIS A N 1
ATOM 1461 C CA . HIS A 1 185 ? -48.072 -8.999 38.894 1.00 95.88 185 HIS A CA 1
ATOM 1462 C C . HIS A 1 185 ? -48.829 -10.249 39.369 1.00 95.88 185 HIS A C 1
ATOM 1464 O O . HIS A 1 185 ? -49.546 -10.191 40.364 1.00 95.88 185 HIS A O 1
ATOM 1470 N N . GLU A 1 186 ? -48.677 -11.379 38.676 1.00 95.94 186 GLU A N 1
ATOM 1471 C CA . GLU A 1 186 ? -49.276 -12.653 39.089 1.00 95.94 186 GLU A CA 1
ATOM 1472 C C . GLU A 1 186 ? -48.740 -13.118 40.453 1.00 95.94 186 GLU A C 1
ATOM 1474 O O . GLU A 1 186 ? -49.517 -13.541 41.311 1.00 95.94 186 GLU A O 1
ATOM 1479 N N . GLU A 1 187 ? -47.435 -12.967 40.684 1.00 94.44 187 GLU A N 1
ATOM 1480 C CA . GLU A 1 187 ? -46.789 -13.249 41.968 1.00 94.44 187 GLU A CA 1
ATOM 1481 C C . GLU A 1 187 ? -47.282 -12.311 43.082 1.00 94.44 187 GLU A C 1
ATOM 1483 O O . GLU A 1 187 ? -47.658 -12.782 44.155 1.00 94.44 187 GLU A O 1
ATOM 1488 N N . ASP A 1 188 ? -47.381 -11.005 42.825 1.00 93.62 188 ASP A N 1
ATOM 1489 C CA . ASP A 1 188 ? -47.898 -10.020 43.783 1.00 93.62 188 ASP A CA 1
ATOM 1490 C C . ASP A 1 188 ? -49.362 -10.298 44.155 1.00 93.62 188 ASP A C 1
ATOM 1492 O O . ASP A 1 188 ? -49.742 -10.228 45.327 1.00 93.62 188 ASP A O 1
ATOM 1496 N N . VAL A 1 189 ? -50.199 -10.664 43.178 1.00 93.38 189 VAL A N 1
ATOM 1497 C CA . VAL A 1 189 ? -51.599 -11.047 43.418 1.00 93.38 189 VAL A CA 1
ATOM 1498 C C . VAL A 1 189 ? -51.680 -12.335 44.241 1.00 93.38 189 VAL A C 1
ATOM 1500 O O . VAL A 1 189 ? -52.487 -12.409 45.172 1.00 93.38 189 VAL A O 1
ATOM 1503 N N . ALA A 1 190 ? -50.836 -13.330 43.957 1.00 92.25 190 ALA A N 1
ATOM 1504 C CA . ALA A 1 190 ? -50.757 -14.555 44.752 1.00 92.25 190 ALA A CA 1
ATOM 1505 C C . ALA A 1 190 ? -50.292 -14.268 46.193 1.00 92.25 190 ALA A C 1
ATOM 1507 O O . ALA A 1 190 ? -50.883 -14.772 47.152 1.00 92.25 190 ALA A O 1
ATOM 1508 N N . ASN A 1 191 ? -49.297 -13.399 46.368 1.00 90.50 191 ASN A N 1
ATOM 1509 C CA . ASN A 1 191 ? -48.802 -12.959 47.671 1.00 90.50 191 ASN A CA 1
ATOM 1510 C C . ASN A 1 191 ? -49.875 -12.195 48.465 1.00 90.50 191 ASN A C 1
ATOM 1512 O O . ASN A 1 191 ? -50.085 -12.469 49.645 1.00 90.50 191 ASN A O 1
ATOM 1516 N N . MET A 1 192 ? -50.625 -11.292 47.830 1.00 87.44 192 MET A N 1
ATOM 1517 C CA . MET A 1 192 ? -51.747 -10.616 48.492 1.00 87.44 192 MET A CA 1
ATOM 1518 C C . MET A 1 192 ? -52.877 -11.592 48.843 1.00 87.44 192 MET A C 1
ATOM 1520 O O . MET A 1 192 ? -53.428 -11.523 49.939 1.00 87.44 192 MET A O 1
ATOM 1524 N N . SER A 1 193 ? -53.203 -12.539 47.960 1.00 86.25 193 SER A N 1
ATOM 1525 C CA . SER A 1 193 ? -54.220 -13.563 48.232 1.00 86.25 193 SER A CA 1
ATOM 1526 C C . SER A 1 193 ? -53.829 -14.456 49.414 1.00 86.25 193 SER A C 1
ATOM 1528 O O . SER A 1 193 ? -54.653 -14.713 50.294 1.00 86.25 193 SER A O 1
ATOM 1530 N N . THR A 1 194 ? -52.565 -14.877 49.496 1.00 85.75 194 THR A N 1
ATOM 1531 C CA . THR A 1 194 ? -52.058 -15.658 50.635 1.00 85.75 194 THR A CA 1
ATOM 1532 C C . THR A 1 194 ? -52.036 -14.850 51.931 1.00 85.75 194 THR A C 1
ATOM 1534 O O . THR A 1 194 ? -52.416 -15.392 52.967 1.00 85.75 194 THR A O 1
ATOM 1537 N N . GLN A 1 195 ? -51.696 -13.556 51.899 1.00 82.94 195 GLN A N 1
ATOM 1538 C CA . GLN A 1 195 ? -51.793 -12.675 53.073 1.00 82.94 195 GLN A CA 1
ATOM 1539 C C . GLN A 1 195 ? -53.242 -12.471 53.545 1.00 82.94 195 GLN A C 1
ATOM 1541 O O . GLN A 1 195 ? -53.513 -12.494 54.748 1.00 82.94 195 GLN A O 1
ATOM 1546 N N . ILE A 1 196 ? -54.197 -12.323 52.624 1.00 79.44 196 ILE A N 1
ATOM 1547 C CA . ILE A 1 196 ? -55.626 -12.225 52.959 1.00 79.44 196 ILE A CA 1
ATOM 1548 C C . ILE A 1 196 ? -56.122 -13.542 53.579 1.00 79.44 196 ILE A C 1
ATOM 1550 O O . ILE A 1 196 ? -56.820 -13.520 54.589 1.00 79.44 196 ILE A O 1
ATOM 1554 N N . ASN A 1 197 ? -55.698 -14.693 53.049 1.00 76.50 197 ASN A N 1
ATOM 1555 C CA . ASN A 1 197 ? -56.060 -16.003 53.603 1.00 76.50 197 ASN A CA 1
ATOM 1556 C C . ASN A 1 197 ? -55.377 -16.283 54.958 1.00 76.50 197 ASN A C 1
ATOM 1558 O O . ASN A 1 197 ? -55.972 -16.901 55.838 1.00 76.50 197 ASN A O 1
ATOM 1562 N N . GLY A 1 198 ? -54.142 -15.810 55.150 1.00 71.75 198 GLY A N 1
ATOM 1563 C CA . GLY A 1 198 ? -53.387 -15.942 56.401 1.00 71.75 198 GLY A CA 1
ATOM 1564 C C . GLY A 1 198 ? -53.833 -14.985 57.513 1.00 71.75 198 GLY A C 1
ATOM 1565 O O . GLY A 1 198 ? -53.530 -15.223 58.679 1.00 71.75 198 GLY A O 1
ATOM 1566 N N . SER A 1 199 ? -54.583 -13.930 57.178 1.00 62.56 199 SER A N 1
ATOM 1567 C CA . SER A 1 199 ? -55.137 -12.960 58.134 1.00 62.56 199 SER A CA 1
ATOM 1568 C C . SER A 1 199 ? -56.551 -13.309 58.618 1.00 62.56 199 SER A C 1
ATOM 1570 O O . SER A 1 199 ? -57.219 -12.480 59.235 1.00 62.56 199 SER A O 1
ATOM 1572 N N . GLN A 1 200 ? -57.003 -14.557 58.439 1.00 49.06 200 GLN A N 1
ATOM 1573 C CA . GLN A 1 200 ? -58.184 -15.070 59.134 1.00 49.06 200 GLN A CA 1
ATOM 1574 C C . GLN A 1 200 ? -57.847 -15.309 60.620 1.00 49.06 200 GLN A C 1
ATOM 1576 O O . GLN A 1 200 ? -57.445 -16.385 61.059 1.00 49.06 200 GLN A O 1
ATOM 1581 N N . VAL A 1 201 ? -57.967 -14.222 61.377 1.00 47.84 201 VAL A N 1
ATOM 1582 C CA . VAL A 1 201 ? -57.677 -14.066 62.802 1.00 47.84 201 VAL A CA 1
ATOM 1583 C C . VAL A 1 201 ? -58.476 -15.056 63.665 1.00 47.84 201 VAL A C 1
ATOM 1585 O O . VAL A 1 201 ? -59.693 -14.951 63.786 1.00 47.84 201 VAL A O 1
ATOM 1588 N N . ASN A 1 202 ? -57.769 -15.959 64.352 1.00 44.59 202 ASN A N 1
ATOM 1589 C CA . ASN A 1 202 ? -58.237 -16.613 65.576 1.00 44.59 202 ASN A CA 1
ATOM 1590 C C . ASN A 1 202 ? -57.460 -16.024 66.762 1.00 44.59 202 ASN A C 1
ATOM 1592 O O . ASN A 1 202 ? -56.309 -16.385 67.002 1.00 44.59 202 ASN A O 1
ATOM 1596 N N . VAL A 1 203 ? -58.088 -15.107 67.506 1.00 47.06 203 VAL A N 1
ATOM 1597 C CA . VAL A 1 203 ? -57.560 -14.598 68.781 1.00 47.06 203 VAL A CA 1
ATOM 1598 C C . VAL A 1 203 ? -57.946 -15.579 69.884 1.00 47.06 203 VAL A C 1
ATOM 1600 O O . VAL A 1 203 ? -59.086 -15.583 70.340 1.00 47.06 203 VAL A O 1
ATOM 1603 N N . HIS A 1 204 ? -57.002 -16.404 70.331 1.00 38.19 204 HIS A N 1
ATOM 1604 C CA . HIS A 1 204 ? -57.073 -17.032 71.650 1.00 38.19 204 HIS A CA 1
ATOM 1605 C C . HIS A 1 204 ? -56.095 -16.313 72.580 1.00 38.19 204 HIS A C 1
ATOM 1607 O O . HIS A 1 204 ? -54.880 -16.476 72.490 1.00 38.19 204 HIS A O 1
ATOM 1613 N N . MET A 1 205 ? -56.655 -15.479 73.457 1.00 47.66 205 MET A N 1
ATOM 1614 C CA . MET A 1 205 ? -55.967 -14.914 74.614 1.00 47.66 205 MET A CA 1
ATOM 1615 C C . MET A 1 205 ? -55.765 -16.022 75.656 1.00 47.66 205 MET A C 1
ATOM 1617 O O . MET A 1 205 ? -56.685 -16.344 76.403 1.00 47.66 205 MET A O 1
ATOM 1621 N N . GLU A 1 206 ? -54.556 -16.576 75.745 1.00 36.97 206 GLU A N 1
ATOM 1622 C CA . GLU A 1 206 ? -54.085 -17.204 76.983 1.00 36.97 206 GLU A CA 1
ATOM 1623 C C . GLU A 1 206 ? -53.182 -16.219 77.728 1.00 36.97 206 GLU A C 1
ATOM 1625 O O . GLU A 1 206 ? -52.002 -16.051 77.428 1.00 36.97 206 GLU A O 1
ATOM 1630 N N . THR A 1 207 ? -53.753 -15.554 78.731 1.00 44.19 207 THR A N 1
ATOM 1631 C CA . THR A 1 207 ? -53.001 -14.807 79.739 1.00 44.19 207 THR A CA 1
ATOM 1632 C C . THR A 1 207 ? -52.501 -15.798 80.786 1.00 44.19 207 THR A C 1
ATOM 1634 O O . THR A 1 207 ? -53.244 -16.190 81.685 1.00 44.19 207 THR A O 1
ATOM 1637 N N . LYS A 1 208 ? -51.239 -16.217 80.675 1.00 41.56 208 LYS A N 1
ATOM 1638 C CA . LYS A 1 208 ? -50.531 -16.913 81.754 1.00 41.56 208 LYS A CA 1
ATOM 1639 C C . LYS A 1 208 ? -49.337 -16.084 82.216 1.00 41.56 208 LYS A C 1
ATOM 1641 O O . LYS A 1 208 ? -48.370 -15.918 81.486 1.00 41.56 208 LYS A O 1
ATOM 1646 N N . ASN A 1 209 ? -49.443 -15.694 83.485 1.00 47.31 209 ASN A N 1
ATOM 1647 C CA . ASN A 1 209 ? -48.387 -15.358 84.438 1.00 47.31 209 ASN A CA 1
ATOM 1648 C C . ASN A 1 209 ? -47.696 -14.005 84.234 1.00 47.31 209 ASN A C 1
ATOM 1650 O O . ASN A 1 209 ? -47.360 -13.611 83.125 1.00 47.31 209 ASN A O 1
ATOM 1654 N N . GLY A 1 210 ? -47.508 -13.283 85.343 1.00 54.06 210 GLY A N 1
ATOM 1655 C CA . GLY A 1 210 ? -46.807 -12.003 85.384 1.00 54.06 210 GLY A CA 1
ATOM 1656 C C . GLY A 1 210 ? -45.356 -12.180 84.962 1.00 54.06 210 GLY A C 1
ATOM 1657 O O . GLY A 1 210 ? -44.496 -12.459 85.790 1.00 54.06 210 GLY A O 1
ATOM 1658 N N . VAL A 1 211 ? -45.105 -12.058 83.664 1.00 63.09 211 VAL A N 1
ATOM 1659 C CA . VAL A 1 211 ? -43.768 -11.840 83.133 1.00 63.09 211 VAL A CA 1
ATOM 1660 C C . VAL A 1 211 ? -43.404 -10.402 83.470 1.00 63.09 211 VAL A C 1
ATOM 1662 O O . VAL A 1 211 ? -44.224 -9.499 83.283 1.00 63.09 211 VAL A O 1
ATOM 1665 N N . ASP A 1 212 ? -42.210 -10.203 84.021 1.00 68.31 212 ASP A N 1
ATOM 1666 C CA . ASP A 1 212 ? -41.716 -8.890 84.408 1.00 68.31 212 ASP A CA 1
ATOM 1667 C C . ASP A 1 212 ? -41.703 -7.985 83.169 1.00 68.31 212 ASP A C 1
ATOM 1669 O O . ASP A 1 212 ? -40.888 -8.130 82.255 1.00 68.31 212 ASP A O 1
ATOM 1673 N N . LEU A 1 213 ? -42.692 -7.094 83.086 1.00 80.19 213 LEU A N 1
ATOM 1674 C CA . LEU A 1 213 ? -42.957 -6.278 81.900 1.00 80.19 213 LEU A CA 1
ATOM 1675 C C . LEU A 1 213 ? -41.731 -5.423 81.545 1.00 80.19 213 LEU A C 1
ATOM 1677 O O . LEU A 1 213 ? -41.485 -5.127 80.379 1.00 80.19 213 LEU A O 1
ATOM 1681 N N . SER A 1 214 ? -40.941 -5.079 82.564 1.00 84.50 214 SER A N 1
ATOM 1682 C CA . SER A 1 214 ? -39.659 -4.391 82.447 1.00 84.50 214 SER A CA 1
ATOM 1683 C C . SER A 1 214 ? -38.631 -5.204 81.643 1.00 84.50 214 SER A C 1
ATOM 1685 O O . SER A 1 214 ? -37.979 -4.669 80.742 1.00 84.50 214 SER A O 1
ATOM 1687 N N . GLU A 1 215 ? -38.523 -6.510 81.896 1.00 85.50 215 GLU A N 1
ATOM 1688 C CA . GLU A 1 215 ? -37.593 -7.404 81.196 1.00 85.50 215 GLU A CA 1
ATOM 1689 C C . GLU A 1 215 ? -38.003 -7.598 79.727 1.00 85.50 215 GLU A C 1
ATOM 1691 O O . GLU A 1 215 ? -37.166 -7.528 78.829 1.00 85.50 215 GLU A O 1
ATOM 1696 N N . ILE A 1 216 ? -39.303 -7.734 79.445 1.00 87.06 216 ILE A N 1
ATOM 1697 C CA . ILE A 1 216 ? -39.801 -7.811 78.061 1.00 87.06 216 ILE A CA 1
ATOM 1698 C C . ILE A 1 216 ? -39.549 -6.497 77.308 1.00 87.06 216 ILE A C 1
ATOM 1700 O O . ILE A 1 216 ? -39.069 -6.527 76.176 1.00 87.06 216 ILE A O 1
ATOM 1704 N N . ILE A 1 217 ? -39.843 -5.339 77.909 1.00 88.75 217 ILE A N 1
ATOM 1705 C CA . ILE A 1 217 ? -39.652 -4.029 77.259 1.00 88.75 217 ILE A CA 1
ATOM 1706 C C . ILE A 1 217 ? -38.168 -3.773 76.973 1.00 88.75 217 ILE A C 1
ATOM 1708 O O . ILE A 1 217 ? -37.819 -3.295 75.891 1.00 88.75 217 ILE A O 1
ATOM 1712 N N . THR A 1 218 ? -37.282 -4.115 77.911 1.00 90.31 218 THR A N 1
ATOM 1713 C CA . THR A 1 218 ? -35.831 -4.010 77.700 1.00 90.31 218 THR A CA 1
ATOM 1714 C C . THR A 1 218 ? -35.344 -4.992 76.636 1.00 90.31 218 THR A C 1
ATOM 1716 O O . THR A 1 218 ? -34.594 -4.583 75.751 1.00 90.31 218 THR A O 1
ATOM 1719 N N . ASN A 1 219 ? -35.830 -6.237 76.618 1.00 92.31 219 ASN A N 1
ATOM 1720 C CA . ASN A 1 219 ? -35.514 -7.203 75.563 1.00 92.31 219 ASN A CA 1
ATOM 1721 C C . ASN A 1 219 ? -35.964 -6.704 74.180 1.00 92.31 219 ASN A C 1
ATOM 1723 O O . ASN A 1 219 ? -35.153 -6.669 73.254 1.00 92.31 219 ASN A O 1
ATOM 1727 N N . ILE A 1 220 ? -37.203 -6.217 74.057 1.00 92.81 220 ILE A N 1
ATOM 1728 C CA . ILE A 1 220 ? -37.737 -5.624 72.822 1.00 92.81 220 ILE A CA 1
ATOM 1729 C C . ILE A 1 220 ? -36.867 -4.444 72.374 1.00 92.81 220 ILE A C 1
ATOM 1731 O O . ILE A 1 220 ? -36.512 -4.356 71.200 1.00 92.81 220 ILE A O 1
ATOM 1735 N N . ARG A 1 221 ? -36.449 -3.569 73.298 1.00 94.25 221 ARG A N 1
ATOM 1736 C CA . ARG A 1 221 ? -35.538 -2.461 72.980 1.00 94.25 221 ARG A CA 1
ATOM 1737 C C . ARG A 1 221 ? -34.198 -2.961 72.440 1.00 94.25 221 ARG A C 1
ATOM 1739 O O . ARG A 1 221 ? -33.767 -2.477 71.402 1.00 94.25 221 ARG A O 1
ATOM 1746 N N . THR A 1 222 ? -33.580 -3.959 73.075 1.00 93.62 222 THR A N 1
ATOM 1747 C CA . THR A 1 222 ? -32.313 -4.536 72.583 1.00 93.62 222 THR A CA 1
ATOM 1748 C C . THR A 1 222 ? -32.465 -5.254 71.239 1.00 93.62 222 THR A C 1
ATOM 1750 O O . THR A 1 222 ? -31.535 -5.249 70.437 1.00 93.62 222 THR A O 1
ATOM 1753 N N . GLN A 1 223 ? -33.626 -5.857 70.962 1.00 94.12 223 GLN A N 1
ATOM 1754 C CA . GLN A 1 223 ? -33.941 -6.459 69.663 1.00 94.12 223 GLN A CA 1
ATOM 1755 C C . GLN A 1 223 ? -34.031 -5.390 68.573 1.00 94.12 223 GLN A C 1
ATOM 1757 O O . GLN A 1 223 ? -33.414 -5.552 67.523 1.00 94.12 223 GLN A O 1
ATOM 1762 N N . TYR A 1 224 ? -34.737 -4.285 68.835 1.00 95.50 224 TYR A N 1
ATOM 1763 C CA . TYR A 1 224 ? -34.817 -3.159 67.904 1.00 95.50 224 TYR A CA 1
ATOM 1764 C C . TYR A 1 224 ? -33.469 -2.476 67.702 1.00 95.50 224 TYR A C 1
ATOM 1766 O O . TYR A 1 224 ? -33.129 -2.149 66.572 1.00 95.50 224 TYR A O 1
ATOM 1774 N N . GLU A 1 225 ? -32.681 -2.299 68.760 1.00 95.31 225 GLU A N 1
ATOM 1775 C CA . GLU A 1 225 ? -31.349 -1.701 68.671 1.00 95.31 225 GLU A CA 1
ATOM 1776 C C . GLU A 1 225 ? -30.396 -2.590 67.861 1.00 95.31 225 GLU A C 1
ATOM 1778 O O . GLU A 1 225 ? -29.726 -2.105 66.954 1.00 95.31 225 GLU A O 1
ATOM 1783 N N . ARG A 1 226 ? -30.439 -3.914 68.069 1.00 96.19 226 ARG A N 1
ATOM 1784 C CA . ARG A 1 226 ? -29.702 -4.881 67.242 1.00 96.19 226 ARG A CA 1
ATOM 1785 C C . ARG A 1 226 ? -30.186 -4.890 65.790 1.00 96.19 226 ARG A C 1
ATOM 1787 O O . ARG A 1 226 ? -29.363 -4.984 64.888 1.00 96.19 226 ARG A O 1
ATOM 1794 N N . ALA A 1 227 ? -31.494 -4.810 65.549 1.00 95.00 227 ALA A N 1
ATOM 1795 C CA . ALA A 1 227 ? -32.053 -4.774 64.198 1.00 95.00 227 ALA A CA 1
ATOM 1796 C C . ALA A 1 227 ? -31.687 -3.474 63.463 1.00 95.00 227 ALA A C 1
ATOM 1798 O O . ALA A 1 227 ? -31.330 -3.522 62.289 1.00 95.00 227 ALA A O 1
ATOM 1799 N N . ALA A 1 228 ? -31.721 -2.334 64.156 1.00 94.88 228 ALA A N 1
ATOM 1800 C CA . ALA A 1 228 ? -31.307 -1.043 63.621 1.00 94.88 228 ALA A CA 1
ATOM 1801 C C . ALA A 1 228 ? -29.807 -1.030 63.307 1.00 94.88 228 ALA A C 1
ATOM 1803 O O . ALA A 1 228 ? -29.423 -0.637 62.209 1.00 94.88 228 ALA A O 1
ATOM 1804 N N . GLN A 1 229 ? -28.973 -1.537 64.221 1.00 96.00 229 GLN A N 1
ATOM 1805 C CA . GLN A 1 229 ? -27.535 -1.657 64.001 1.00 96.00 229 GLN A CA 1
ATOM 1806 C C . GLN A 1 229 ? -27.219 -2.594 62.829 1.00 96.00 229 GLN A C 1
ATOM 1808 O O . GLN A 1 229 ? -26.452 -2.231 61.943 1.00 96.00 229 GLN A O 1
ATOM 1813 N N . LYS A 1 230 ? -27.873 -3.760 62.761 1.00 96.12 230 LYS A N 1
ATOM 1814 C CA . LYS A 1 230 ? -27.712 -4.691 61.639 1.00 96.12 230 LYS A CA 1
ATOM 1815 C C . LYS A 1 230 ? -28.151 -4.063 60.315 1.00 96.12 230 LYS A C 1
ATOM 1817 O O . LYS A 1 230 ? -27.461 -4.216 59.316 1.00 96.12 230 LYS A O 1
ATOM 1822 N N . SER A 1 231 ? -29.263 -3.328 60.306 1.00 94.88 231 SER A N 1
ATOM 1823 C CA . SER A 1 231 ? -29.715 -2.597 59.120 1.00 94.88 231 SER A CA 1
ATOM 1824 C C . SER A 1 231 ? -28.704 -1.532 58.696 1.00 94.88 231 SER A C 1
ATOM 1826 O O . SER A 1 231 ? -28.485 -1.365 57.501 1.00 94.88 231 SER A O 1
ATOM 1828 N N . GLN A 1 232 ? -28.084 -0.821 59.641 1.00 95.94 232 GLN A N 1
ATOM 1829 C CA . GLN A 1 232 ? -27.043 0.158 59.335 1.00 95.94 232 GLN A CA 1
ATOM 1830 C C . GLN A 1 232 ? -25.815 -0.527 58.721 1.00 95.94 232 GLN A C 1
ATOM 1832 O O . GLN A 1 232 ? -25.400 -0.150 57.627 1.00 95.94 232 GLN A O 1
ATOM 1837 N N . GLU A 1 233 ? -25.297 -1.578 59.357 1.00 96.69 233 GLU A N 1
ATOM 1838 C CA . GLU A 1 233 ? -24.149 -2.351 58.865 1.00 96.69 233 GLU A CA 1
ATOM 1839 C C . GLU A 1 233 ? -24.416 -2.958 57.476 1.00 96.69 233 GLU A C 1
ATOM 1841 O O . GLU A 1 233 ? -23.565 -2.884 56.591 1.00 96.69 233 GLU A O 1
ATOM 1846 N N . GLU A 1 234 ? -25.613 -3.506 57.241 1.00 96.19 234 GLU A N 1
ATOM 1847 C CA . GLU A 1 234 ? -26.018 -4.034 55.933 1.00 96.19 234 GLU A CA 1
ATOM 1848 C C . GLU A 1 234 ? -26.077 -2.928 54.865 1.00 96.19 234 GLU A C 1
ATOM 1850 O O . GLU A 1 234 ? -25.620 -3.144 53.740 1.00 96.19 234 GLU A O 1
ATOM 1855 N N . THR A 1 235 ? -26.579 -1.732 55.200 1.00 94.44 235 THR A N 1
ATOM 1856 C CA . THR A 1 235 ? -26.583 -0.599 54.257 1.00 94.44 235 THR A CA 1
ATOM 1857 C C . THR A 1 235 ? -25.180 -0.078 53.966 1.00 94.44 235 THR A C 1
ATOM 1859 O O . THR A 1 235 ? -24.859 0.167 52.805 1.00 94.44 235 THR A O 1
ATOM 1862 N N . GLU A 1 236 ? -24.322 0.045 54.979 1.00 96.19 236 GLU A N 1
ATOM 1863 C CA . GLU A 1 236 ? -22.931 0.473 54.816 1.00 96.19 236 GLU A CA 1
ATOM 1864 C C . GLU A 1 236 ? -22.150 -0.532 53.965 1.00 96.19 236 GLU A C 1
ATOM 1866 O O . GLU A 1 236 ? -21.501 -0.139 52.997 1.00 96.19 236 GLU A O 1
ATOM 1871 N N . ALA A 1 237 ? -22.289 -1.833 54.237 1.00 96.44 237 ALA A N 1
ATOM 1872 C CA . ALA A 1 237 ? -21.686 -2.888 53.427 1.00 96.44 237 ALA A CA 1
ATOM 1873 C C . ALA A 1 237 ? -22.210 -2.879 51.981 1.00 96.44 237 ALA A C 1
ATOM 1875 O O . ALA A 1 237 ? -21.444 -3.092 51.037 1.00 96.44 237 ALA A O 1
ATOM 1876 N N . TRP A 1 238 ? -23.504 -2.605 51.783 1.00 96.81 238 TRP A N 1
ATOM 1877 C CA . TRP A 1 238 ? -24.094 -2.484 50.451 1.00 96.81 238 TRP A CA 1
ATOM 1878 C C . TRP A 1 238 ? -23.525 -1.290 49.675 1.00 96.81 238 TRP A C 1
ATOM 1880 O O . TRP A 1 238 ? -23.114 -1.456 48.522 1.00 96.81 238 TRP A O 1
ATOM 1890 N N . TYR A 1 239 ? -23.430 -0.113 50.304 1.00 97.06 239 TYR A N 1
ATOM 1891 C CA . TYR A 1 239 ? -22.807 1.064 49.694 1.00 97.06 239 TYR A CA 1
ATOM 1892 C C . TYR A 1 239 ? -21.331 0.824 49.401 1.00 97.06 239 TYR A C 1
ATOM 1894 O O . TYR A 1 239 ? -20.885 1.105 48.291 1.00 97.06 239 TYR A O 1
ATOM 1902 N N . GLN A 1 240 ? -20.593 0.249 50.349 1.00 97.62 240 GLN A N 1
ATOM 1903 C CA . GLN A 1 240 ? -19.178 -0.064 50.192 1.00 97.62 240 GLN A CA 1
ATOM 1904 C C . GLN A 1 240 ? -18.949 -0.988 48.991 1.00 97.62 240 GLN A C 1
ATOM 1906 O O . GLN A 1 240 ? -18.161 -0.664 48.105 1.00 97.62 240 GLN A O 1
ATOM 1911 N N . LYS A 1 241 ? -19.728 -2.069 48.873 1.00 97.56 241 LYS A N 1
ATOM 1912 C CA . LYS A 1 241 ? -19.674 -2.973 47.715 1.00 97.56 241 LYS A CA 1
ATOM 1913 C C . LYS A 1 241 ? -20.017 -2.260 46.404 1.00 97.56 241 LYS A C 1
ATOM 1915 O O . LYS A 1 241 ? -19.441 -2.567 45.359 1.00 97.56 241 LYS A O 1
ATOM 1920 N N . LYS A 1 242 ? -20.971 -1.322 46.424 1.00 97.56 242 LYS A N 1
ATOM 1921 C CA . LYS A 1 242 ? -21.337 -0.554 45.228 1.00 97.56 242 LYS A CA 1
ATOM 1922 C C . LYS A 1 242 ? -20.218 0.402 44.813 1.00 97.56 242 LYS A C 1
ATOM 1924 O O . LYS A 1 242 ? -19.925 0.470 43.622 1.00 97.56 242 LYS A O 1
ATOM 1929 N N . PHE A 1 243 ? -19.576 1.075 45.767 1.00 97.50 243 PHE A N 1
ATOM 1930 C CA . PHE A 1 243 ? -18.409 1.920 45.516 1.00 97.50 243 PHE A CA 1
ATOM 1931 C C . PHE A 1 243 ? -17.217 1.116 45.007 1.00 97.50 243 PHE A C 1
ATOM 1933 O O . PHE A 1 243 ? -16.589 1.540 44.045 1.00 97.50 243 PHE A O 1
ATOM 1940 N N . GLU A 1 244 ? -16.943 -0.053 45.585 1.00 97.31 244 GLU A N 1
ATOM 1941 C CA . GLU A 1 244 ? -15.880 -0.949 45.118 1.00 97.31 244 GLU A CA 1
ATOM 1942 C C . GLU A 1 244 ? -16.122 -1.418 43.682 1.00 97.31 244 GLU A C 1
ATOM 1944 O O . GLU A 1 244 ? -15.203 -1.393 42.869 1.00 97.31 244 GLU A O 1
ATOM 1949 N N . ASN A 1 245 ? -17.363 -1.776 43.337 1.00 97.44 245 ASN A N 1
ATOM 1950 C CA . ASN A 1 245 ? -17.710 -2.166 41.971 1.00 97.44 245 ASN A CA 1
ATOM 1951 C C . ASN A 1 245 ? -17.546 -0.997 40.984 1.00 97.44 245 ASN A C 1
ATOM 1953 O O . ASN A 1 245 ? -16.902 -1.153 39.954 1.00 97.44 245 ASN A O 1
ATOM 1957 N N . ILE A 1 246 ? -18.047 0.196 41.326 1.00 97.44 246 ILE A N 1
ATOM 1958 C CA . ILE A 1 246 ? -17.872 1.390 40.483 1.00 97.44 246 ILE A CA 1
ATOM 1959 C C . ILE A 1 246 ? -16.384 1.733 40.334 1.00 97.44 246 ILE A C 1
ATOM 1961 O O . ILE A 1 246 ? -15.939 2.049 39.236 1.00 97.44 246 ILE A O 1
ATOM 1965 N N . ALA A 1 247 ? -15.599 1.653 41.410 1.00 97.56 247 ALA A N 1
ATOM 1966 C CA . ALA A 1 247 ? -14.163 1.900 41.356 1.00 97.56 247 ALA A CA 1
ATOM 1967 C C . ALA A 1 247 ? -13.456 0.890 40.440 1.00 97.56 247 ALA A C 1
ATOM 1969 O O . ALA A 1 247 ? -12.657 1.303 39.601 1.00 97.56 247 ALA A O 1
ATOM 1970 N N . ALA A 1 248 ? -13.794 -0.400 40.545 1.00 97.50 248 ALA A N 1
ATOM 1971 C CA . ALA A 1 248 ? -13.256 -1.451 39.685 1.00 97.50 248 ALA A CA 1
ATOM 1972 C C . ALA A 1 248 ? -13.641 -1.251 38.206 1.00 97.50 248 ALA A C 1
ATOM 1974 O O . AL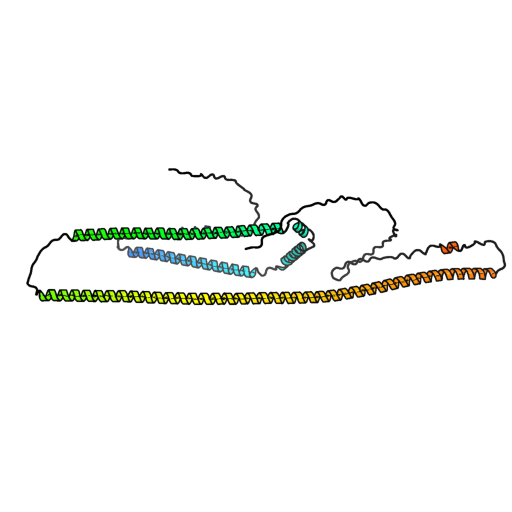A A 1 248 ? -12.794 -1.379 37.319 1.00 97.50 248 ALA A O 1
ATOM 1975 N N . GLU A 1 249 ? -14.893 -0.879 37.931 1.00 97.38 249 GLU A N 1
ATOM 1976 C CA . GLU A 1 249 ? -15.378 -0.589 36.578 1.00 97.38 249 GLU A CA 1
ATOM 1977 C C . GLU A 1 249 ? -14.684 0.644 35.984 1.00 97.38 249 GLU A C 1
ATOM 1979 O O . GLU A 1 249 ? -14.260 0.622 34.829 1.00 97.38 249 GLU A O 1
ATOM 1984 N N . VAL A 1 250 ? -14.487 1.701 36.780 1.00 98.00 250 VAL A N 1
ATOM 1985 C CA . VAL A 1 250 ? -13.727 2.885 36.361 1.00 98.00 250 VAL A CA 1
ATOM 1986 C C . VAL A 1 250 ? -12.282 2.507 36.052 1.00 98.00 250 VAL A C 1
ATOM 1988 O O . VAL A 1 250 ? -11.792 2.895 34.993 1.00 98.00 250 VAL A O 1
ATOM 1991 N N . THR A 1 251 ? -11.611 1.718 36.901 1.00 97.38 251 THR A N 1
ATOM 1992 C CA . THR A 1 251 ? -10.238 1.270 36.615 1.00 97.38 251 THR A CA 1
ATOM 1993 C C . THR A 1 251 ? -10.174 0.456 35.325 1.00 97.38 251 THR A C 1
ATOM 1995 O O . THR A 1 251 ? -9.366 0.769 34.452 1.00 97.38 251 THR A O 1
ATOM 1998 N N . GLN A 1 252 ? -11.098 -0.489 35.128 1.00 98.00 252 GLN A N 1
ATOM 1999 C CA . GLN A 1 252 ? -11.161 -1.302 33.914 1.00 98.00 252 GLN A CA 1
ATOM 2000 C C . GLN A 1 252 ? -11.416 -0.447 32.664 1.00 98.00 252 GLN A C 1
ATOM 2002 O O . GLN A 1 252 ? -10.768 -0.641 31.637 1.00 98.00 252 GLN A O 1
ATOM 2007 N N . ASN A 1 253 ? -12.330 0.524 32.741 1.00 97.94 253 ASN A N 1
ATOM 2008 C CA . ASN A 1 253 ? -12.610 1.440 31.637 1.00 97.94 253 ASN A CA 1
ATOM 2009 C C . ASN A 1 253 ? -11.388 2.317 31.326 1.00 97.94 253 ASN A C 1
ATOM 2011 O O . ASN A 1 253 ? -11.016 2.459 30.163 1.00 97.94 253 ASN A O 1
ATOM 2015 N N . THR A 1 254 ? -10.703 2.844 32.347 1.00 97.88 254 THR A N 1
ATOM 2016 C CA . THR A 1 254 ? -9.482 3.637 32.141 1.00 97.88 254 THR A CA 1
ATOM 2017 C C . THR A 1 254 ? -8.354 2.821 31.512 1.00 97.88 254 THR A C 1
ATOM 2019 O O . THR A 1 254 ? -7.679 3.325 30.614 1.00 97.88 254 THR A O 1
ATOM 2022 N N . GLU A 1 255 ? -8.188 1.555 31.902 1.00 97.56 255 GLU A N 1
ATOM 2023 C CA . GLU A 1 255 ? -7.222 0.635 31.293 1.00 97.56 255 GLU A CA 1
ATOM 2024 C C . GLU A 1 255 ? -7.593 0.307 29.840 1.00 97.56 255 GLU A C 1
ATOM 2026 O O . GLU A 1 255 ? -6.739 0.374 28.951 1.00 97.56 255 GLU A O 1
ATOM 2031 N N . ALA A 1 256 ? -8.869 0.028 29.559 1.00 97.31 256 ALA A N 1
ATOM 2032 C CA . ALA A 1 256 ? -9.373 -0.197 28.202 1.00 97.31 256 ALA A CA 1
ATOM 2033 C C . ALA A 1 256 ? -9.187 1.044 27.304 1.00 97.31 256 ALA A C 1
ATOM 2035 O O . ALA A 1 256 ? -8.799 0.943 26.140 1.00 97.31 256 ALA A O 1
ATOM 2036 N N . LEU A 1 257 ? -9.399 2.243 27.850 1.00 98.25 257 LEU A N 1
ATOM 2037 C CA . LEU A 1 257 ? -9.182 3.497 27.132 1.00 98.25 257 LEU A CA 1
ATOM 2038 C C . LEU A 1 257 ? -7.689 3.733 26.877 1.00 98.25 257 LEU A C 1
ATOM 2040 O O . LEU A 1 257 ? -7.303 4.146 25.781 1.00 98.25 257 LEU A O 1
ATOM 2044 N N . GLN A 1 258 ? -6.832 3.450 27.860 1.00 98.19 258 GLN A N 1
ATOM 2045 C CA . GLN A 1 258 ? -5.386 3.595 27.721 1.00 98.19 258 GLN A CA 1
ATOM 2046 C C . GLN A 1 258 ? -4.805 2.607 26.702 1.00 98.19 258 GLN A C 1
ATOM 2048 O O . GLN A 1 258 ? -4.009 3.026 25.862 1.00 98.19 258 GLN A O 1
ATOM 2053 N N . THR A 1 259 ? -5.242 1.347 26.720 1.00 98.06 259 THR A N 1
ATOM 2054 C CA . THR A 1 259 ? -4.852 0.325 25.730 1.00 98.06 259 THR A CA 1
ATOM 2055 C C . THR A 1 259 ? -5.323 0.698 24.324 1.00 98.06 259 THR A C 1
ATOM 2057 O O . THR A 1 259 ? -4.508 0.739 23.399 1.00 98.06 259 THR A O 1
ATOM 2060 N N . GLY A 1 260 ? -6.581 1.120 24.161 1.00 98.00 260 GLY A N 1
ATOM 2061 C CA . GLY A 1 260 ? -7.080 1.631 22.880 1.00 98.00 260 GLY A CA 1
ATOM 2062 C C . GLY A 1 260 ? -6.301 2.858 22.384 1.00 98.00 260 GLY A C 1
ATOM 2063 O O . GLY A 1 260 ? -6.007 2.987 21.195 1.00 98.00 260 GLY A O 1
ATOM 2064 N N . ARG A 1 261 ? -5.879 3.749 23.292 1.00 98.38 261 ARG A N 1
ATOM 2065 C CA . ARG A 1 261 ? -5.043 4.912 22.953 1.00 98.38 261 ARG A CA 1
ATOM 2066 C C . ARG A 1 261 ? -3.629 4.514 22.523 1.00 98.38 261 ARG A C 1
ATOM 2068 O O . ARG A 1 261 ? -3.088 5.151 21.616 1.00 98.38 261 ARG A O 1
ATOM 2075 N N . THR A 1 262 ? -3.022 3.504 23.148 1.00 98.12 262 THR A N 1
ATOM 2076 C CA . THR A 1 262 ? -1.714 2.984 22.717 1.00 98.12 262 THR A CA 1
ATOM 2077 C C . THR A 1 262 ? -1.809 2.295 21.363 1.00 98.12 262 THR A C 1
ATOM 2079 O O . THR A 1 262 ? -1.018 2.621 20.484 1.00 98.12 262 THR A O 1
ATOM 2082 N N . GLU A 1 263 ? -2.834 1.469 21.137 1.00 98.00 263 GLU A N 1
ATOM 2083 C CA . GLU A 1 263 ? -3.061 0.814 19.843 1.00 98.00 263 GLU A CA 1
ATOM 2084 C C . GLU A 1 263 ? -3.273 1.836 18.723 1.00 98.00 263 GLU A C 1
ATOM 2086 O O . GLU A 1 263 ? -2.666 1.730 17.658 1.00 98.00 263 GLU A O 1
ATOM 2091 N N . LEU A 1 264 ? -4.073 2.879 18.966 1.00 98.38 264 LEU A N 1
ATOM 2092 C CA . LEU A 1 264 ? -4.288 3.957 18.002 1.00 98.38 264 LEU A CA 1
ATOM 2093 C C . LEU A 1 264 ? -2.970 4.670 17.663 1.00 98.38 264 LEU A C 1
ATOM 2095 O O . LEU A 1 264 ? -2.692 4.941 16.493 1.00 98.38 264 LEU A O 1
ATOM 2099 N N . ASN A 1 265 ? -2.132 4.945 18.664 1.00 98.56 265 ASN A N 1
ATOM 2100 C CA . ASN A 1 265 ? -0.814 5.538 18.440 1.00 98.56 265 ASN A CA 1
ATOM 2101 C C . ASN A 1 265 ? 0.128 4.607 17.665 1.00 98.56 265 ASN A C 1
ATOM 2103 O O . ASN A 1 265 ? 0.832 5.083 16.775 1.00 98.56 265 ASN A O 1
ATOM 2107 N N . ASP A 1 266 ? 0.121 3.306 17.940 1.00 98.31 266 ASP A N 1
ATOM 2108 C CA . ASP A 1 266 ? 0.939 2.337 17.208 1.00 98.31 266 ASP A CA 1
ATOM 2109 C C . ASP A 1 266 ? 0.478 2.198 15.756 1.00 98.31 266 ASP A C 1
ATOM 2111 O O . ASP A 1 266 ? 1.306 2.182 14.846 1.00 98.31 266 ASP A O 1
ATOM 2115 N N . ARG A 1 267 ? -0.837 2.213 15.501 1.00 97.75 267 ARG A N 1
ATOM 2116 C CA . ARG A 1 267 ? -1.381 2.263 14.135 1.00 97.75 267 ARG A CA 1
ATOM 2117 C C . ARG A 1 267 ? -1.014 3.556 13.417 1.00 97.75 267 ARG A C 1
ATOM 2119 O O . ARG A 1 267 ? -0.613 3.500 12.259 1.00 97.75 267 ARG A O 1
ATOM 2126 N N . ARG A 1 268 ? -1.069 4.710 14.090 1.00 98.31 268 ARG A N 1
ATOM 2127 C CA . ARG A 1 268 ? -0.591 5.982 13.517 1.00 98.31 268 ARG A CA 1
ATOM 2128 C C . ARG A 1 268 ? 0.894 5.926 13.159 1.00 98.31 268 ARG A C 1
ATOM 2130 O O . ARG A 1 268 ? 1.260 6.374 12.079 1.00 98.31 268 ARG A O 1
ATOM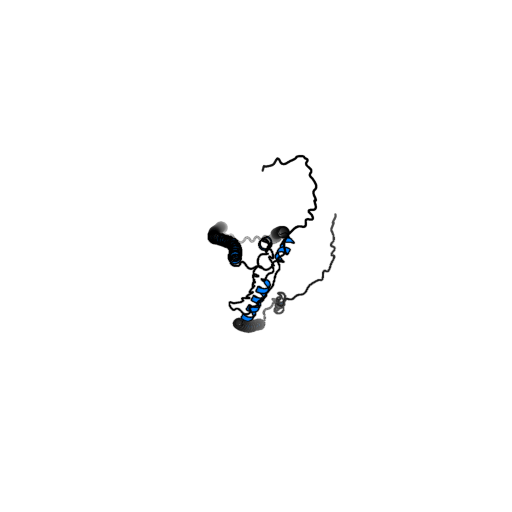 2137 N N . ARG A 1 269 ? 1.733 5.344 14.022 1.00 98.31 269 ARG A N 1
ATOM 2138 C CA . ARG A 1 269 ? 3.163 5.135 13.740 1.00 98.31 269 ARG A CA 1
ATOM 2139 C C . ARG A 1 269 ? 3.382 4.195 12.555 1.00 98.31 269 ARG A C 1
ATOM 2141 O O . ARG A 1 269 ? 4.228 4.484 11.720 1.00 98.31 269 ARG A O 1
ATOM 2148 N N . GLN A 1 270 ? 2.610 3.112 12.453 1.00 98.56 270 GLN A N 1
ATOM 2149 C CA . GLN A 1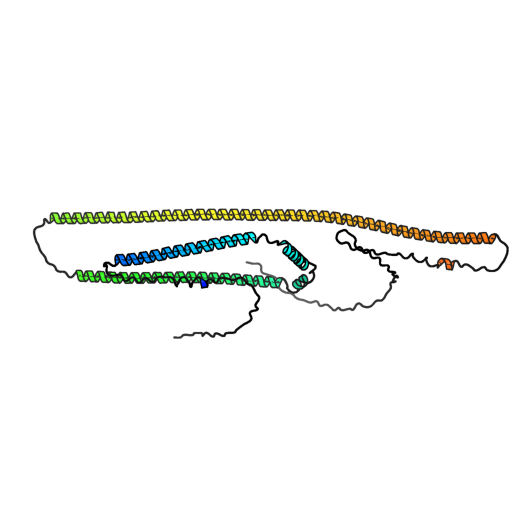 270 ? 2.670 2.193 11.308 1.00 98.56 270 GLN A CA 1
ATOM 2150 C C . GLN A 1 270 ? 2.284 2.886 9.998 1.00 98.56 270 GLN A C 1
ATOM 2152 O O . GLN A 1 270 ? 2.970 2.704 9.001 1.00 98.56 270 GLN A O 1
ATOM 2157 N N . ILE A 1 271 ? 1.230 3.710 10.002 1.00 98.44 271 ILE A N 1
ATOM 2158 C CA . ILE A 1 271 ? 0.829 4.491 8.823 1.00 98.44 271 ILE A CA 1
ATOM 2159 C C . ILE A 1 271 ? 1.955 5.439 8.405 1.00 98.44 271 ILE A C 1
ATOM 2161 O O . ILE A 1 271 ? 2.329 5.447 7.240 1.00 98.44 271 ILE A O 1
ATOM 2165 N N . GLN A 1 272 ? 2.534 6.182 9.352 1.00 98.56 272 GLN A N 1
ATOM 2166 C CA . GLN A 1 272 ? 3.650 7.088 9.063 1.00 98.56 272 GLN A CA 1
ATOM 2167 C C . GLN A 1 272 ? 4.875 6.344 8.519 1.00 98.56 272 GLN A C 1
ATOM 2169 O O . GLN A 1 272 ? 5.502 6.819 7.580 1.00 98.56 272 GLN A O 1
ATOM 2174 N N . ALA A 1 273 ? 5.206 5.173 9.071 1.00 98.44 273 ALA A N 1
ATOM 2175 C CA . ALA A 1 273 ? 6.302 4.348 8.568 1.00 98.44 273 ALA A CA 1
ATOM 2176 C C . ALA A 1 273 ? 6.045 3.882 7.125 1.00 98.44 273 ALA A C 1
ATOM 2178 O O . ALA A 1 273 ? 6.903 4.066 6.269 1.00 98.44 273 ALA A O 1
ATOM 2179 N N . LEU A 1 274 ? 4.844 3.370 6.835 1.00 98.19 274 LEU A N 1
ATOM 2180 C CA . LEU A 1 274 ? 4.462 2.945 5.484 1.00 98.19 274 LEU A CA 1
ATOM 2181 C C . LEU A 1 274 ? 4.417 4.111 4.487 1.00 98.19 274 LEU A C 1
ATOM 2183 O O . LEU A 1 274 ? 4.753 3.936 3.319 1.00 98.19 274 LEU A O 1
ATOM 2187 N N . GLU A 1 275 ? 4.009 5.300 4.925 1.00 98.44 275 GLU A N 1
ATOM 2188 C CA . GLU A 1 275 ? 4.011 6.503 4.092 1.00 98.44 275 GLU A CA 1
ATOM 2189 C C . GLU A 1 275 ? 5.438 6.946 3.747 1.00 98.44 275 GLU A C 1
ATOM 2191 O O . GLU A 1 275 ? 5.716 7.275 2.593 1.00 98.44 275 GLU A O 1
ATOM 2196 N N . ILE A 1 276 ? 6.361 6.877 4.711 1.00 98.44 276 ILE A N 1
ATOM 2197 C CA . ILE A 1 276 ? 7.790 7.105 4.465 1.00 98.44 276 ILE A CA 1
ATOM 2198 C C . ILE A 1 276 ? 8.328 6.051 3.494 1.00 98.44 276 ILE A C 1
ATOM 2200 O O . ILE A 1 276 ? 8.981 6.415 2.519 1.00 98.44 276 ILE A O 1
ATOM 2204 N N . ASP A 1 277 ? 8.017 4.769 3.695 1.00 98.38 277 ASP A N 1
ATOM 2205 C CA . ASP A 1 277 ? 8.451 3.699 2.793 1.00 98.38 277 ASP A CA 1
ATOM 2206 C C . ASP A 1 277 ? 7.944 3.944 1.361 1.00 98.38 277 ASP A C 1
ATOM 2208 O O . ASP A 1 277 ? 8.730 3.901 0.414 1.00 98.38 277 ASP A O 1
ATOM 2212 N N . LEU A 1 278 ? 6.672 4.320 1.186 1.00 98.31 278 LEU A N 1
ATOM 2213 C CA . LEU A 1 278 ? 6.126 4.700 -0.122 1.00 98.31 278 LEU A CA 1
ATOM 2214 C C . LEU A 1 278 ? 6.855 5.898 -0.739 1.00 98.31 278 LEU A C 1
ATOM 2216 O O . LEU A 1 278 ? 7.176 5.874 -1.927 1.00 98.31 278 LEU A O 1
ATOM 2220 N N . GLN A 1 279 ? 7.144 6.939 0.043 1.00 98.50 279 GLN A N 1
ATOM 2221 C CA . GLN A 1 279 ? 7.903 8.095 -0.441 1.00 98.50 279 GLN A CA 1
ATOM 2222 C C . GLN A 1 279 ? 9.331 7.711 -0.846 1.00 98.50 279 GLN A C 1
ATOM 2224 O O . GLN A 1 279 ? 9.816 8.165 -1.882 1.00 98.50 279 GLN A O 1
ATOM 2229 N N . THR A 1 280 ? 10.003 6.851 -0.079 1.00 98.31 280 THR A N 1
ATOM 2230 C CA . THR A 1 280 ? 11.351 6.376 -0.425 1.00 98.31 280 THR A CA 1
ATOM 2231 C C . THR A 1 280 ? 11.348 5.525 -1.692 1.00 98.31 280 THR A C 1
ATOM 2233 O O . THR A 1 280 ? 12.215 5.722 -2.543 1.00 98.31 280 THR A O 1
ATOM 2236 N N . LEU A 1 281 ? 10.347 4.658 -1.878 1.00 98.31 281 LEU A N 1
ATOM 2237 C CA . LEU A 1 281 ? 10.177 3.874 -3.102 1.00 98.31 281 LEU A CA 1
ATOM 2238 C C . LEU A 1 281 ? 9.885 4.765 -4.311 1.00 98.31 281 LEU A C 1
ATOM 2240 O O . LEU A 1 281 ? 10.500 4.572 -5.356 1.00 98.31 281 LEU A O 1
ATOM 2244 N N . HIS A 1 282 ? 9.026 5.780 -4.177 1.00 98.56 282 HIS A N 1
ATOM 2245 C CA . HIS A 1 282 ? 8.811 6.762 -5.243 1.00 98.56 282 HIS A CA 1
ATOM 2246 C C . HIS A 1 282 ? 10.091 7.524 -5.595 1.00 98.56 282 HIS A C 1
ATOM 2248 O O . HIS A 1 282 ? 10.389 7.704 -6.774 1.00 98.56 282 HIS A O 1
ATOM 2254 N N . ASN A 1 283 ? 10.879 7.934 -4.598 1.00 98.38 283 ASN A N 1
ATOM 2255 C CA . ASN A 1 283 ? 12.166 8.587 -4.837 1.00 98.38 283 ASN A CA 1
ATOM 2256 C C . ASN A 1 283 ? 13.164 7.648 -5.532 1.00 98.38 283 ASN A C 1
ATOM 2258 O O . ASN A 1 283 ? 13.927 8.100 -6.382 1.00 98.38 283 ASN A O 1
ATOM 2262 N N . MET A 1 284 ? 13.146 6.352 -5.204 1.00 98.50 284 MET A N 1
ATOM 2263 C CA . MET A 1 284 ? 13.973 5.340 -5.864 1.00 98.50 284 MET A CA 1
ATOM 2264 C C . MET A 1 284 ? 13.543 5.103 -7.313 1.00 98.50 284 MET A C 1
ATOM 2266 O O . MET A 1 284 ? 14.389 5.043 -8.195 1.00 98.50 284 MET A O 1
ATOM 2270 N N . ILE A 1 285 ? 12.240 5.000 -7.583 1.00 98.38 285 ILE A N 1
ATOM 2271 C CA . ILE A 1 285 ? 11.726 4.882 -8.954 1.00 98.38 285 ILE A CA 1
ATOM 2272 C C . ILE A 1 285 ? 12.141 6.110 -9.760 1.00 98.38 285 ILE A C 1
ATOM 2274 O O . ILE A 1 285 ? 12.719 5.967 -10.830 1.00 98.38 285 ILE A O 1
ATOM 2278 N N . ARG A 1 286 ? 11.939 7.312 -9.211 1.00 98.56 286 ARG A N 1
ATOM 2279 C CA . ARG A 1 286 ? 12.318 8.560 -9.876 1.00 98.56 286 ARG A CA 1
ATOM 2280 C C . ARG A 1 286 ? 13.814 8.625 -10.176 1.00 98.56 286 ARG A C 1
ATOM 2282 O O . ARG A 1 286 ? 14.187 9.007 -11.276 1.00 98.56 286 ARG A O 1
ATOM 2289 N N . SER A 1 287 ? 14.671 8.226 -9.235 1.00 98.44 287 SER A N 1
ATOM 2290 C CA . SER A 1 287 ? 16.116 8.220 -9.479 1.00 98.44 287 SER A CA 1
ATOM 2291 C C . SER A 1 287 ? 16.526 7.187 -10.531 1.00 98.44 287 SER A C 1
ATOM 2293 O O . SER A 1 287 ? 17.425 7.469 -11.317 1.00 98.44 287 SER A O 1
ATOM 2295 N N . LEU A 1 288 ? 15.861 6.029 -10.595 1.00 98.44 288 LEU A N 1
ATOM 2296 C CA . LEU A 1 288 ? 16.081 5.027 -11.643 1.00 98.44 288 LEU A CA 1
ATOM 2297 C C . LEU A 1 288 ? 15.568 5.484 -13.016 1.00 98.44 288 LEU A C 1
ATOM 2299 O O . LEU A 1 288 ? 16.211 5.226 -14.028 1.00 98.44 288 LEU A O 1
ATOM 2303 N N . GLU A 1 289 ? 14.434 6.177 -13.071 1.00 98.19 289 GLU A N 1
ATOM 2304 C CA . GLU A 1 289 ? 13.932 6.788 -14.306 1.00 98.19 289 GLU A CA 1
ATOM 2305 C C . GLU A 1 289 ? 14.867 7.896 -14.800 1.00 98.19 289 GLU A C 1
ATOM 2307 O O . GLU A 1 289 ? 15.122 8.000 -15.999 1.00 98.19 289 GLU A O 1
ATOM 2312 N N . ASP A 1 290 ? 15.404 8.708 -13.889 1.00 98.56 290 ASP A N 1
ATOM 2313 C CA . ASP A 1 290 ? 16.354 9.766 -14.225 1.00 98.56 290 ASP A CA 1
ATOM 2314 C C . ASP A 1 290 ? 17.691 9.183 -14.713 1.00 98.56 290 ASP A C 1
ATOM 2316 O O . ASP A 1 290 ? 18.246 9.679 -15.695 1.00 98.56 290 ASP A O 1
ATOM 2320 N N . THR A 1 291 ? 18.194 8.098 -14.105 1.00 98.44 291 THR A N 1
ATOM 2321 C CA . THR A 1 291 ? 19.395 7.414 -14.619 1.00 98.44 291 THR A CA 1
ATOM 2322 C C . THR A 1 291 ? 19.136 6.745 -15.962 1.00 98.44 291 THR A C 1
ATOM 2324 O O . THR A 1 291 ? 19.997 6.828 -16.836 1.00 98.44 291 THR A O 1
ATOM 2327 N N . LEU A 1 292 ? 17.958 6.146 -16.171 1.00 98.38 292 LEU A N 1
ATOM 2328 C CA . LEU A 1 292 ? 17.570 5.595 -17.467 1.00 98.38 292 LEU A CA 1
ATOM 2329 C C . LEU A 1 292 ? 17.568 6.692 -18.538 1.00 98.38 292 LEU A C 1
ATOM 2331 O O . LEU A 1 292 ? 18.277 6.556 -19.534 1.00 98.38 292 LEU A O 1
ATOM 2335 N N . ARG A 1 293 ? 16.874 7.812 -18.295 1.00 98.50 293 ARG A N 1
ATOM 2336 C CA . ARG A 1 293 ? 16.841 8.958 -19.220 1.00 98.50 293 ARG A CA 1
ATOM 2337 C C . ARG A 1 293 ? 18.232 9.511 -19.517 1.00 98.50 293 ARG A C 1
ATOM 2339 O O . ARG A 1 293 ? 18.529 9.804 -20.670 1.00 98.50 293 ARG A O 1
ATOM 2346 N N . GLU A 1 294 ? 19.091 9.641 -18.508 1.00 98.50 294 GLU A N 1
ATOM 2347 C CA . GLU A 1 294 ? 20.478 10.088 -18.697 1.00 98.50 294 GLU A CA 1
ATOM 2348 C C . GLU A 1 294 ? 21.268 9.100 -19.569 1.00 98.50 294 GLU A C 1
ATOM 2350 O O . GLU A 1 294 ? 22.005 9.517 -20.464 1.00 98.50 294 GLU A O 1
ATOM 2355 N N . THR A 1 295 ? 21.107 7.788 -19.361 1.00 97.94 295 THR A N 1
ATOM 2356 C CA . THR A 1 295 ? 21.776 6.785 -20.205 1.00 97.94 295 THR A CA 1
ATOM 2357 C C . THR A 1 295 ? 21.248 6.783 -21.636 1.00 97.94 295 THR A C 1
ATOM 2359 O O . THR A 1 295 ? 22.045 6.750 -22.570 1.00 97.94 295 THR A O 1
ATOM 2362 N N . GLU A 1 296 ? 19.934 6.892 -21.833 1.00 98.12 296 GLU A N 1
ATOM 2363 C CA . GLU A 1 296 ? 19.316 7.006 -23.157 1.00 98.12 296 GLU A CA 1
ATOM 2364 C C . GLU A 1 296 ? 19.785 8.270 -23.884 1.00 98.12 296 GLU A C 1
ATOM 2366 O O . GLU A 1 296 ? 20.140 8.204 -25.060 1.00 98.12 296 GLU A O 1
ATOM 2371 N N . ALA A 1 297 ? 19.863 9.408 -23.186 1.00 98.25 297 ALA A N 1
ATOM 2372 C CA . ALA A 1 297 ? 20.373 10.657 -23.744 1.00 98.25 297 ALA A CA 1
ATOM 2373 C C . ALA A 1 297 ? 21.848 10.539 -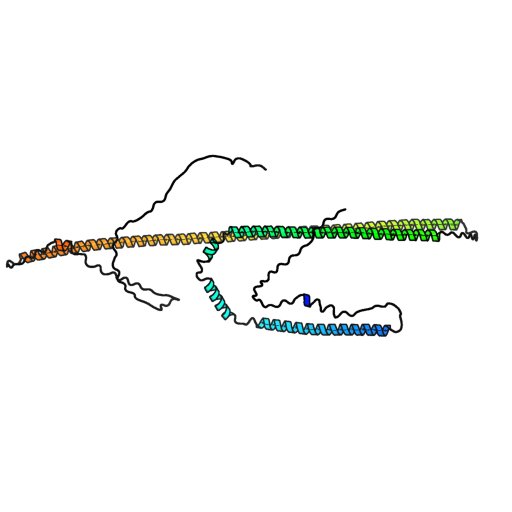24.159 1.00 98.25 297 ALA A C 1
ATOM 2375 O O . ALA A 1 297 ? 22.216 10.977 -25.252 1.00 98.25 297 ALA A O 1
ATOM 2376 N N . ARG A 1 298 ? 22.685 9.896 -23.332 1.00 98.44 298 ARG A N 1
ATOM 2377 C CA . ARG A 1 298 ? 24.093 9.619 -23.660 1.00 98.44 298 ARG A CA 1
ATOM 2378 C C . ARG A 1 298 ? 24.229 8.740 -24.895 1.00 98.44 298 ARG A C 1
ATOM 2380 O O . ARG A 1 298 ? 24.943 9.122 -25.819 1.00 98.44 298 ARG A O 1
ATOM 2387 N N . TYR A 1 299 ? 23.516 7.616 -24.953 1.00 98.06 299 TYR A N 1
ATOM 2388 C CA . TYR A 1 299 ? 23.543 6.746 -26.130 1.00 98.06 299 TYR A CA 1
ATOM 2389 C C . TYR A 1 299 ? 22.984 7.448 -27.371 1.00 98.06 299 TYR A C 1
ATOM 2391 O O . TYR A 1 299 ? 23.548 7.313 -28.453 1.00 98.06 299 TYR A O 1
ATOM 2399 N N . GLY A 1 300 ? 21.933 8.258 -27.227 1.00 98.25 300 GLY A N 1
ATOM 2400 C CA . GLY A 1 300 ? 21.413 9.091 -28.310 1.00 98.25 300 GLY A CA 1
ATOM 2401 C C . GLY A 1 300 ? 22.463 10.066 -28.851 1.00 98.25 300 GLY A C 1
ATOM 2402 O O . GLY A 1 300 ? 22.599 10.219 -30.066 1.00 98.25 300 GLY A O 1
ATOM 2403 N N . GLN A 1 301 ? 23.259 10.677 -27.970 1.00 98.06 301 GLN A N 1
ATOM 2404 C CA . GLN A 1 301 ? 24.366 11.547 -28.363 1.00 98.06 301 GLN A CA 1
ATOM 2405 C C . GLN A 1 301 ? 25.501 10.773 -29.050 1.00 98.06 301 GLN A C 1
ATOM 2407 O O . GLN A 1 301 ? 26.022 11.246 -30.061 1.00 98.06 301 GLN A O 1
ATOM 2412 N N . GLU A 1 302 ? 25.878 9.598 -28.542 1.00 98.12 302 GLU A N 1
ATOM 2413 C CA . GLU A 1 302 ? 26.905 8.742 -29.154 1.00 98.12 302 GLU A CA 1
ATOM 2414 C C . GLU A 1 302 ? 26.484 8.273 -30.552 1.00 98.12 302 GLU A C 1
ATOM 2416 O O . GLU A 1 302 ? 27.235 8.440 -31.516 1.00 98.12 302 GLU A O 1
ATOM 2421 N N . VAL A 1 303 ? 25.251 7.777 -30.698 1.00 98.31 303 VAL A N 1
ATOM 2422 C CA . VAL A 1 303 ? 24.675 7.375 -31.990 1.00 98.31 303 VAL A CA 1
ATOM 2423 C C . VAL A 1 303 ? 24.603 8.566 -32.945 1.00 98.31 303 VAL A C 1
ATOM 2425 O O . VAL A 1 303 ? 24.997 8.442 -34.105 1.00 98.31 303 VAL A O 1
ATOM 2428 N N . GLY A 1 304 ? 24.175 9.739 -32.469 1.00 98.31 304 GLY A N 1
ATOM 2429 C CA . GLY A 1 304 ? 24.191 10.971 -33.259 1.00 98.31 304 GLY A CA 1
ATOM 2430 C C . GLY A 1 304 ? 25.601 11.353 -33.725 1.00 98.31 304 GLY A C 1
ATOM 2431 O O . GLY A 1 304 ? 25.797 11.716 -34.886 1.00 98.31 304 GLY A O 1
ATOM 2432 N N . GLY A 1 305 ? 26.604 11.208 -32.855 1.00 98.31 305 GLY A N 1
ATOM 2433 C CA . GLY A 1 305 ? 28.015 11.416 -33.184 1.00 98.31 305 GLY A CA 1
ATOM 2434 C C . GLY A 1 305 ? 28.524 10.453 -34.260 1.00 98.31 305 GLY A C 1
ATOM 2435 O O . GLY A 1 305 ? 29.156 10.890 -35.225 1.00 98.31 305 GLY A O 1
ATOM 2436 N N . HIS A 1 306 ? 28.206 9.161 -34.144 1.00 97.94 306 HIS A N 1
ATOM 2437 C CA . HIS A 1 306 ? 28.544 8.159 -35.157 1.00 97.94 306 HIS A CA 1
ATOM 2438 C C . HIS A 1 306 ? 27.847 8.428 -36.492 1.00 97.94 306 HIS A C 1
ATOM 2440 O O . HIS A 1 306 ? 28.506 8.393 -37.528 1.00 97.94 306 HIS A O 1
ATOM 2446 N N . ASN A 1 307 ? 26.559 8.771 -36.478 1.00 98.00 307 ASN A N 1
ATOM 2447 C CA . ASN A 1 307 ? 25.807 9.114 -37.683 1.00 98.00 307 ASN A CA 1
ATOM 2448 C C . ASN A 1 307 ? 26.399 10.342 -38.394 1.00 98.00 307 ASN A C 1
ATOM 2450 O O . ASN A 1 307 ? 26.597 10.317 -39.605 1.00 98.00 307 ASN A O 1
ATOM 2454 N N . ASN A 1 308 ? 26.782 11.380 -37.645 1.00 98.25 308 ASN A N 1
ATOM 2455 C CA . ASN A 1 308 ? 27.482 12.537 -38.210 1.00 98.25 308 ASN A CA 1
ATOM 2456 C C . ASN A 1 308 ? 28.823 12.139 -38.842 1.00 98.25 308 ASN A C 1
ATOM 2458 O O . ASN A 1 308 ? 29.179 12.645 -39.906 1.00 98.25 308 ASN A O 1
ATOM 2462 N N . ARG A 1 309 ? 29.573 11.219 -38.218 1.00 98.31 309 ARG A N 1
ATOM 2463 C CA . ARG A 1 309 ? 30.833 10.725 -38.787 1.00 98.31 309 ARG A CA 1
ATOM 2464 C C . ARG A 1 309 ? 30.609 9.911 -40.062 1.00 98.31 309 ARG A C 1
ATOM 2466 O O . ARG A 1 309 ? 31.388 10.060 -40.999 1.00 98.31 309 ARG A O 1
ATOM 2473 N N . ILE A 1 310 ? 29.561 9.090 -40.106 1.00 97.94 310 ILE A N 1
ATOM 2474 C CA . ILE A 1 310 ? 29.160 8.347 -41.308 1.00 97.94 310 ILE A CA 1
ATOM 2475 C C . ILE A 1 310 ? 28.809 9.328 -42.428 1.00 97.94 310 ILE A C 1
ATOM 2477 O O . ILE A 1 310 ? 29.402 9.234 -43.495 1.00 97.94 310 ILE A O 1
ATOM 2481 N N . GLN A 1 311 ? 27.966 10.331 -42.167 1.00 98.25 311 GLN A N 1
ATOM 2482 C CA . GLN A 1 311 ? 27.600 11.346 -43.165 1.00 98.25 311 GLN A CA 1
ATOM 2483 C C . GLN A 1 311 ? 28.815 12.115 -43.702 1.00 98.25 311 GLN A C 1
ATOM 2485 O O . GLN A 1 311 ? 28.895 12.389 -44.898 1.00 98.25 311 GLN A O 1
ATOM 2490 N N . GLN A 1 312 ? 29.788 12.442 -42.844 1.00 98.31 312 GLN A N 1
ATOM 2491 C CA . GLN A 1 312 ? 31.047 13.051 -43.287 1.00 98.31 312 GLN A CA 1
ATOM 2492 C C . GLN A 1 312 ? 31.824 12.128 -44.233 1.00 98.31 312 GLN A C 1
ATOM 2494 O O . GLN A 1 312 ? 32.252 12.572 -45.293 1.00 98.31 312 GLN A O 1
ATOM 2499 N N . LEU A 1 313 ? 31.980 10.851 -43.872 1.00 98.19 313 LEU A N 1
ATOM 2500 C CA . LEU A 1 313 ? 32.688 9.867 -44.696 1.00 98.19 313 LEU A CA 1
ATOM 2501 C C . LEU A 1 313 ? 31.964 9.580 -46.018 1.00 98.19 313 LEU A C 1
ATOM 2503 O O . LEU A 1 313 ? 32.611 9.447 -47.052 1.00 98.19 313 LEU A O 1
ATOM 2507 N N . GLU A 1 314 ? 30.634 9.511 -46.009 1.00 97.38 314 GLU A N 1
ATOM 2508 C CA . GLU A 1 314 ? 29.816 9.384 -47.218 1.00 97.38 314 GLU A CA 1
ATOM 2509 C C . GLU A 1 314 ? 29.967 10.610 -48.126 1.00 97.38 314 GLU A C 1
ATOM 2511 O O . GLU A 1 314 ? 30.096 10.462 -49.343 1.00 97.38 314 GLU A O 1
ATOM 2516 N N . GLY A 1 315 ? 30.025 11.811 -47.542 1.00 97.88 315 GLY A N 1
ATOM 2517 C CA . GLY A 1 315 ? 30.311 13.051 -48.262 1.00 97.88 315 GLY A CA 1
ATOM 2518 C C . GLY A 1 315 ? 31.707 13.059 -48.892 1.00 97.88 315 GLY A C 1
ATOM 2519 O O . GLY A 1 315 ? 31.838 13.348 -50.082 1.00 97.88 315 GLY A O 1
ATOM 2520 N N . GLU A 1 316 ? 32.739 12.681 -48.132 1.00 98.12 316 GLU A N 1
ATOM 2521 C CA . GLU A 1 316 ? 34.115 12.525 -48.630 1.00 98.12 316 GLU A CA 1
ATOM 2522 C C . GLU A 1 316 ? 34.179 11.489 -49.769 1.00 98.12 316 GLU A C 1
ATOM 2524 O O . GLU A 1 316 ? 34.770 11.750 -50.819 1.00 98.12 316 GLU A O 1
ATOM 2529 N N . LEU A 1 317 ? 33.514 10.337 -49.618 1.00 97.81 317 LEU A N 1
ATOM 2530 C CA . LEU A 1 317 ? 33.431 9.300 -50.650 1.00 97.81 317 LEU A CA 1
ATOM 2531 C C . LEU A 1 317 ? 32.737 9.816 -51.919 1.00 97.81 317 LEU A C 1
ATOM 2533 O O . LEU A 1 317 ? 33.206 9.554 -53.028 1.00 97.81 317 LEU A O 1
ATOM 2537 N N . GLY A 1 318 ? 31.632 10.549 -51.765 1.00 97.75 318 GLY A N 1
ATOM 2538 C CA . GLY A 1 318 ? 30.917 11.186 -52.869 1.00 97.75 318 GLY A CA 1
ATOM 2539 C C . GLY A 1 318 ? 31.791 12.193 -53.615 1.00 97.75 318 GLY A C 1
ATOM 2540 O O . GLY A 1 318 ? 31.838 12.174 -54.845 1.00 97.75 318 GLY A O 1
ATOM 2541 N N . GLN A 1 319 ? 32.553 13.011 -52.885 1.00 97.94 319 GLN A N 1
ATOM 2542 C CA . GLN A 1 319 ? 33.489 13.970 -53.471 1.00 97.94 319 GLN A CA 1
ATOM 2543 C C . GLN A 1 319 ? 34.604 13.274 -54.263 1.00 97.94 319 GLN A C 1
ATOM 2545 O O . GLN A 1 319 ? 34.894 13.677 -55.390 1.00 97.94 319 GLN A O 1
ATOM 2550 N N . VAL A 1 320 ? 35.203 12.213 -53.713 1.00 98.00 320 VAL A N 1
ATOM 2551 C CA . VAL A 1 320 ? 36.242 11.439 -54.413 1.00 98.00 320 VAL A CA 1
ATOM 2552 C C . VAL A 1 320 ? 35.677 10.771 -55.667 1.00 98.00 320 VAL A C 1
ATOM 2554 O O . VAL A 1 320 ? 36.323 10.805 -56.713 1.00 98.00 320 VAL A O 1
ATOM 2557 N N . ARG A 1 321 ? 34.462 10.210 -55.609 1.00 97.75 321 ARG A N 1
ATOM 2558 C CA . ARG A 1 321 ? 33.792 9.640 -56.792 1.00 97.75 321 ARG A CA 1
ATOM 2559 C C . ARG A 1 321 ? 33.583 10.689 -57.882 1.00 97.75 321 ARG A C 1
ATOM 2561 O O . ARG A 1 321 ? 33.998 10.454 -59.013 1.00 97.75 321 ARG A O 1
ATOM 2568 N N . ALA A 1 322 ? 33.043 11.856 -57.532 1.00 97.44 322 ALA A N 1
ATOM 2569 C CA . ALA A 1 322 ? 32.856 12.957 -58.476 1.00 97.44 322 ALA A CA 1
ATOM 2570 C C . ALA A 1 322 ? 34.191 13.429 -59.085 1.00 97.44 322 ALA A C 1
ATOM 2572 O O . ALA A 1 322 ? 34.270 13.714 -60.279 1.00 97.44 322 ALA A O 1
ATOM 2573 N N . GLN A 1 323 ? 35.266 13.462 -58.289 1.00 98.19 323 GLN A N 1
ATOM 2574 C CA . GLN A 1 323 ? 36.603 13.797 -58.779 1.00 98.19 323 GLN A CA 1
ATOM 2575 C C . GLN A 1 323 ? 37.134 12.755 -59.777 1.00 98.19 323 GLN A C 1
ATOM 2577 O O . GLN A 1 323 ? 37.690 13.132 -60.808 1.00 98.19 323 GLN A O 1
ATOM 2582 N N . VAL A 1 324 ? 36.957 11.459 -59.502 1.00 97.56 324 VAL A N 1
ATOM 2583 C CA . VAL A 1 324 ? 37.369 10.370 -60.407 1.00 97.56 324 VAL A CA 1
ATOM 2584 C C . VAL A 1 324 ? 36.564 10.396 -61.707 1.00 97.56 324 VAL A C 1
ATOM 2586 O O . VAL A 1 324 ? 37.132 10.222 -62.786 1.00 97.56 324 VAL A O 1
ATOM 2589 N N . GLU A 1 325 ? 35.257 10.641 -61.630 1.00 97.12 325 GLU A N 1
ATOM 2590 C CA . GLU A 1 325 ? 34.399 10.810 -62.806 1.00 97.12 325 GLU A CA 1
ATOM 2591 C C . GLU A 1 325 ? 34.847 12.008 -63.655 1.00 97.12 325 GLU A C 1
ATOM 2593 O O . GLU A 1 325 ? 34.996 11.874 -64.871 1.00 97.12 325 GLU A O 1
ATOM 2598 N N . GLY A 1 326 ? 35.165 13.141 -63.016 1.00 97.00 326 GLY A N 1
ATOM 2599 C CA . GLY A 1 326 ? 35.729 14.317 -63.681 1.00 97.00 326 GLY A CA 1
ATOM 2600 C C . GLY A 1 326 ? 37.053 14.017 -64.390 1.00 97.00 326 GLY A C 1
ATOM 2601 O O . GLY A 1 326 ? 37.186 14.278 -65.584 1.00 97.00 326 GLY A O 1
ATOM 2602 N N . GLN A 1 327 ? 38.001 13.376 -63.698 1.00 97.44 327 GLN A N 1
ATOM 2603 C CA . GLN A 1 327 ? 39.273 12.955 -64.299 1.00 97.44 327 GLN A CA 1
ATOM 2604 C C . GLN A 1 327 ? 39.064 11.993 -65.471 1.00 97.44 327 GLN A C 1
ATOM 2606 O O . GLN A 1 327 ? 39.724 12.115 -66.498 1.00 97.44 327 GLN A O 1
ATOM 2611 N N . THR A 1 328 ? 38.129 11.050 -65.353 1.00 97.62 328 THR A N 1
ATOM 2612 C CA . THR A 1 328 ? 37.810 10.102 -66.431 1.00 97.62 328 THR A CA 1
ATOM 2613 C C . THR A 1 328 ? 37.288 10.831 -67.671 1.00 97.62 328 THR A C 1
ATOM 2615 O O . THR A 1 328 ? 37.707 10.520 -68.788 1.00 97.62 328 THR A O 1
ATOM 2618 N N . ALA A 1 329 ? 36.426 11.836 -67.489 1.00 96.75 329 ALA A N 1
ATOM 2619 C CA . ALA A 1 329 ? 35.936 12.669 -68.583 1.00 96.75 329 ALA A CA 1
ATOM 2620 C C . ALA A 1 329 ? 37.064 13.489 -69.238 1.00 96.75 329 ALA A C 1
ATOM 2622 O O . ALA A 1 329 ? 37.149 13.545 -70.467 1.00 96.75 329 ALA A O 1
ATOM 2623 N N . GLU A 1 330 ? 37.968 14.067 -68.441 1.00 97.00 330 GLU A N 1
ATOM 2624 C CA . GLU A 1 330 ? 39.152 14.780 -68.939 1.00 97.00 330 GLU A CA 1
ATOM 2625 C C . GLU A 1 330 ? 40.092 13.855 -69.729 1.00 97.00 330 GLU A C 1
ATOM 2627 O O . GLU A 1 330 ? 40.528 14.208 -70.828 1.00 97.00 330 GLU A O 1
ATOM 2632 N N . TYR A 1 331 ? 40.358 12.643 -69.227 1.00 97.56 331 TYR A N 1
ATOM 2633 C CA . TYR A 1 331 ? 41.158 11.641 -69.935 1.00 97.56 331 TYR A CA 1
ATOM 2634 C C . TYR A 1 331 ? 40.515 11.224 -71.257 1.00 97.56 331 TYR A C 1
ATOM 2636 O O . TYR A 1 331 ? 41.218 11.115 -72.263 1.00 97.56 331 TYR A O 1
ATOM 2644 N N . GLN A 1 332 ? 39.194 11.038 -71.291 1.00 96.50 332 GLN A N 1
ATOM 2645 C CA . GLN A 1 332 ? 38.480 10.721 -72.527 1.00 96.50 332 GLN A CA 1
ATOM 2646 C C . GLN A 1 332 ? 38.562 11.875 -73.537 1.00 96.50 332 GLN A C 1
ATOM 2648 O O . GLN A 1 332 ? 38.780 11.644 -74.728 1.00 96.50 332 GLN A O 1
ATOM 2653 N N . ALA A 1 333 ? 38.440 13.123 -73.080 1.00 96.25 333 ALA A N 1
ATOM 2654 C CA . ALA A 1 333 ? 38.604 14.297 -73.934 1.00 96.25 333 ALA A CA 1
ATOM 2655 C C . ALA A 1 333 ? 40.030 14.390 -74.506 1.00 96.25 333 ALA A C 1
ATOM 2657 O O . ALA A 1 333 ? 40.202 14.630 -75.705 1.00 96.25 333 ALA A O 1
ATOM 2658 N N . LEU A 1 334 ? 41.050 14.137 -73.681 1.00 97.38 334 LEU A N 1
ATOM 2659 C CA . LEU A 1 334 ? 42.445 14.120 -74.116 1.00 97.38 334 LEU A CA 1
ATOM 2660 C C . LEU A 1 334 ? 42.721 12.982 -75.107 1.00 97.38 334 LEU A C 1
ATOM 2662 O O . LEU A 1 334 ? 43.404 13.198 -76.107 1.00 97.38 334 LEU A O 1
ATOM 2666 N N . LEU A 1 335 ? 42.155 11.794 -74.872 1.00 96.62 335 LEU A N 1
ATOM 2667 C CA . LEU A 1 335 ? 42.237 10.663 -75.796 1.00 96.62 335 LEU A CA 1
ATOM 2668 C C . LEU A 1 335 ? 41.634 11.019 -77.160 1.00 96.62 335 LEU A C 1
ATOM 2670 O O . LEU A 1 335 ? 42.264 10.767 -78.185 1.00 96.62 335 LEU A O 1
ATOM 2674 N N . ASN A 1 336 ? 40.468 11.669 -77.180 1.00 96.62 336 ASN A N 1
ATOM 2675 C CA . ASN A 1 336 ? 39.835 12.127 -78.417 1.00 96.62 336 ASN A CA 1
ATOM 2676 C C . ASN A 1 336 ? 40.722 13.128 -79.180 1.00 96.62 336 ASN A C 1
ATOM 2678 O O . ASN A 1 336 ? 40.846 13.036 -80.400 1.00 96.62 336 ASN A O 1
ATOM 2682 N N . ILE A 1 337 ? 41.367 14.073 -78.484 1.00 96.81 337 ILE A N 1
ATOM 2683 C CA . ILE A 1 337 ? 42.318 15.016 -79.102 1.00 96.81 337 ILE A CA 1
ATOM 2684 C C . ILE A 1 337 ? 43.534 14.268 -79.655 1.00 96.81 337 ILE A C 1
ATOM 2686 O O . ILE A 1 337 ? 43.943 14.511 -80.788 1.00 96.81 337 ILE A O 1
ATOM 2690 N N . LYS A 1 338 ? 44.086 13.327 -78.887 1.00 96.62 338 LYS A N 1
ATOM 2691 C CA . LYS A 1 338 ? 45.218 12.495 -79.306 1.00 96.62 338 LYS A CA 1
ATOM 2692 C C . LYS A 1 338 ? 44.883 11.695 -80.567 1.00 96.62 338 LYS A C 1
ATOM 2694 O O . LYS A 1 338 ? 45.679 11.702 -81.496 1.00 96.62 338 LYS A O 1
ATOM 2699 N N . MET A 1 339 ? 43.694 11.095 -80.647 1.00 96.00 339 MET A N 1
ATOM 2700 C CA . MET A 1 339 ? 43.227 10.400 -81.854 1.00 96.00 339 MET A CA 1
ATOM 2701 C C . MET A 1 339 ? 43.102 11.340 -83.063 1.00 96.00 339 MET A C 1
ATOM 2703 O O . MET A 1 339 ? 43.491 10.961 -84.165 1.00 96.00 339 MET A O 1
ATOM 2707 N N . LYS A 1 340 ? 42.607 12.574 -82.874 1.00 96.56 340 LYS A N 1
ATOM 2708 C CA . LYS A 1 340 ? 42.550 13.585 -83.949 1.00 96.56 340 LYS A CA 1
ATOM 2709 C C . LYS A 1 340 ? 43.943 13.958 -84.456 1.00 96.56 340 LYS A C 1
ATOM 2711 O O . LYS A 1 340 ? 44.168 13.962 -85.660 1.00 96.56 340 LYS A O 1
ATOM 2716 N N . LEU A 1 341 ? 44.880 14.217 -83.545 1.00 96.06 341 LEU A N 1
ATOM 2717 C CA . LEU A 1 341 ? 46.262 14.542 -83.904 1.00 96.06 341 LEU A CA 1
ATOM 2718 C C . LEU A 1 341 ? 46.965 13.371 -84.602 1.00 96.06 341 LEU A C 1
ATOM 2720 O O . LEU A 1 341 ? 47.700 13.586 -85.558 1.00 96.06 341 LEU A O 1
ATOM 2724 N N . GLU A 1 342 ? 46.731 12.130 -84.168 1.00 95.38 342 GLU A N 1
ATOM 2725 C CA . GLU A 1 342 ? 47.255 10.943 -84.856 1.00 95.38 342 GLU A CA 1
ATOM 2726 C C . GLU A 1 342 ? 46.711 10.818 -86.283 1.00 95.38 342 GLU A C 1
ATOM 2728 O O . GLU A 1 342 ? 47.473 10.495 -87.195 1.00 95.38 342 GLU A O 1
ATOM 2733 N N . ALA A 1 343 ? 45.428 11.128 -86.496 1.00 92.94 343 ALA A N 1
ATOM 2734 C CA . ALA A 1 343 ? 44.845 11.181 -87.833 1.00 92.94 343 ALA A CA 1
ATOM 2735 C C . ALA A 1 343 ? 45.495 12.281 -88.693 1.00 92.94 343 ALA A C 1
ATOM 2737 O O . ALA A 1 343 ? 45.886 12.010 -89.827 1.00 92.94 343 ALA A O 1
ATOM 2738 N N . GLU A 1 344 ? 45.690 13.491 -88.157 1.00 95.06 344 GLU A N 1
ATOM 2739 C CA . GLU A 1 344 ? 46.398 14.574 -88.856 1.00 95.06 344 GLU A CA 1
ATOM 2740 C C . GLU A 1 344 ? 47.837 14.172 -89.218 1.00 95.06 344 GLU A C 1
ATOM 2742 O O . GLU A 1 344 ? 48.249 14.317 -90.367 1.00 95.06 344 GLU A O 1
ATOM 2747 N N . ILE A 1 345 ? 48.593 13.587 -88.284 1.00 92.38 345 ILE A N 1
ATOM 2748 C CA . ILE A 1 345 ? 49.955 13.087 -88.534 1.00 92.38 345 ILE A CA 1
ATOM 2749 C C . ILE A 1 345 ? 49.961 12.026 -89.639 1.00 92.38 345 ILE A C 1
ATOM 2751 O O . ILE A 1 345 ? 50.812 12.085 -90.528 1.00 92.38 345 ILE A O 1
ATOM 2755 N N . ALA A 1 346 ? 49.009 11.091 -89.634 1.00 91.81 346 ALA A N 1
ATOM 2756 C CA . ALA A 1 346 ? 48.878 10.096 -90.696 1.00 91.81 346 ALA A CA 1
ATOM 2757 C C . ALA A 1 346 ? 48.617 10.752 -92.065 1.00 91.81 346 ALA A C 1
ATOM 2759 O O . ALA A 1 346 ? 49.240 10.367 -93.058 1.00 91.81 346 ALA A O 1
ATOM 2760 N N . THR A 1 347 ? 47.771 11.789 -92.124 1.00 88.88 347 THR A N 1
ATOM 2761 C CA . THR A 1 347 ? 47.566 12.557 -93.366 1.00 88.88 347 THR A CA 1
ATOM 2762 C C . THR A 1 347 ? 48.827 13.302 -93.803 1.00 88.88 347 THR A C 1
ATOM 2764 O O . THR A 1 347 ? 49.164 13.279 -94.987 1.00 88.88 347 THR A O 1
ATOM 2767 N N . TYR A 1 348 ? 49.576 13.900 -92.870 1.00 93.69 348 TYR A N 1
ATOM 2768 C CA . TYR A 1 348 ? 50.848 14.552 -93.182 1.00 93.69 348 TYR A CA 1
ATOM 2769 C C . TYR A 1 348 ? 51.887 13.551 -93.700 1.00 93.69 348 TYR A C 1
ATOM 2771 O O . TYR A 1 348 ? 52.563 13.856 -94.680 1.00 93.69 348 TYR A O 1
ATOM 2779 N N . HIS A 1 349 ? 51.988 12.353 -93.114 1.00 90.88 349 HIS A N 1
ATOM 2780 C CA . HIS A 1 349 ? 52.845 11.280 -93.628 1.00 90.88 349 HIS A CA 1
ATOM 2781 C C . HIS A 1 349 ? 52.462 10.877 -95.054 1.00 90.88 349 HIS A C 1
ATOM 2783 O O . HIS A 1 349 ? 53.342 10.813 -95.906 1.00 90.88 349 HIS A O 1
ATOM 2789 N N . SER A 1 350 ? 51.168 10.695 -95.339 1.00 86.19 350 SER A N 1
ATOM 2790 C CA . SER A 1 350 ? 50.684 10.377 -96.690 1.00 86.19 350 SER A CA 1
ATOM 2791 C C . SER A 1 350 ? 51.007 11.480 -97.708 1.00 86.19 350 SER A C 1
ATOM 2793 O O . SER A 1 350 ? 51.436 11.182 -98.821 1.00 86.19 350 SER A O 1
ATOM 2795 N N . LEU A 1 351 ? 50.869 12.757 -97.331 1.00 85.44 351 LEU A N 1
ATOM 2796 C CA . LEU A 1 351 ? 51.244 13.887 -98.189 1.00 85.44 351 LEU A CA 1
ATOM 2797 C C . LEU A 1 351 ? 52.757 13.959 -98.432 1.00 85.44 351 LEU A C 1
ATOM 2799 O O . LEU A 1 351 ? 53.176 14.253 -99.548 1.00 85.44 351 LEU A O 1
ATOM 2803 N N . LEU A 1 352 ? 53.580 13.689 -97.416 1.00 81.94 352 LEU A N 1
ATOM 2804 C CA . LEU A 1 352 ? 55.042 13.658 -97.540 1.00 81.94 352 LEU A CA 1
ATOM 2805 C C . LEU A 1 352 ? 55.531 12.474 -98.386 1.00 81.94 352 LEU A C 1
ATOM 2807 O O . LEU A 1 352 ? 56.458 12.640 -99.175 1.00 81.94 352 LEU A O 1
ATOM 2811 N N . GLU A 1 353 ? 54.892 11.311 -98.269 1.00 69.75 353 GLU A N 1
ATOM 2812 C CA . GLU A 1 353 ? 55.183 10.128 -99.088 1.00 69.75 353 GLU A CA 1
ATOM 2813 C C . GLU A 1 353 ? 54.709 10.330 -100.543 1.00 69.75 353 GLU A C 1
ATOM 2815 O O . GLU A 1 353 ? 55.426 9.993 -101.483 1.00 69.75 353 GLU A O 1
ATOM 2820 N N . GLY A 1 354 ? 53.587 11.033 -100.748 1.00 60.12 354 GLY A N 1
ATOM 2821 C CA . GLY A 1 354 ? 53.086 11.448 -102.066 1.00 60.12 354 GLY A CA 1
ATOM 2822 C C . GLY A 1 354 ? 53.892 12.551 -102.771 1.00 60.12 354 GLY A C 1
ATOM 2823 O O . GLY A 1 354 ? 53.661 12.812 -103.949 1.00 60.12 354 GLY A O 1
ATOM 2824 N N . VAL A 1 355 ? 54.852 13.191 -102.094 1.00 53.91 355 VAL A N 1
ATOM 2825 C CA . VAL A 1 355 ? 55.814 14.134 -102.707 1.00 53.91 355 VAL A CA 1
ATOM 2826 C C . VAL A 1 355 ? 57.128 13.422 -103.095 1.00 53.91 355 VAL A C 1
ATOM 2828 O O . VAL A 1 355 ? 58.004 14.027 -103.713 1.00 53.91 355 VAL A O 1
ATOM 2831 N N . GLY A 1 356 ? 57.260 12.123 -102.790 1.00 51.84 356 GLY A N 1
ATOM 2832 C CA . GLY A 1 356 ? 58.442 11.308 -103.089 1.00 51.84 356 GLY A CA 1
ATOM 2833 C C . GLY A 1 356 ? 58.420 10.535 -104.413 1.00 51.84 356 GLY A C 1
ATOM 2834 O O . GLY A 1 356 ? 59.490 10.172 -104.898 1.00 51.84 356 GLY A O 1
ATOM 2835 N N . GLU A 1 357 ? 57.260 10.312 -105.038 1.00 45.97 357 GLU A N 1
ATOM 2836 C CA . GLU A 1 357 ? 57.172 9.592 -106.317 1.00 45.97 357 GLU A CA 1
ATOM 2837 C C . GLU A 1 357 ? 56.310 10.339 -107.343 1.00 45.97 357 GLU A C 1
ATOM 2839 O O . GLU A 1 357 ? 55.092 10.196 -107.421 1.00 45.97 357 GLU A O 1
ATOM 2844 N N . ASP A 1 358 ? 56.988 11.097 -108.210 1.00 51.03 358 ASP A N 1
ATOM 2845 C CA . ASP A 1 358 ? 56.541 11.259 -109.591 1.00 51.03 358 ASP A CA 1
ATOM 2846 C C . ASP A 1 358 ? 56.575 9.881 -110.263 1.00 51.03 358 ASP A C 1
ATOM 2848 O O . ASP A 1 358 ? 57.634 9.404 -110.682 1.00 51.03 358 ASP A O 1
ATOM 2852 N N . LYS A 1 359 ? 55.416 9.224 -110.306 1.00 46.69 359 LYS A N 1
ATOM 2853 C CA . LYS A 1 359 ? 55.001 8.313 -111.377 1.00 46.69 359 LYS A CA 1
ATOM 2854 C C . LYS A 1 359 ? 53.504 8.087 -111.264 1.00 46.69 359 LYS A C 1
ATOM 2856 O O . LYS A 1 359 ? 53.017 7.495 -110.309 1.00 46.69 359 LYS A O 1
ATOM 2861 N N . GLY A 1 360 ? 52.789 8.620 -112.248 1.00 48.75 360 GLY A N 1
ATOM 2862 C CA . GLY A 1 360 ? 51.342 8.547 -112.307 1.00 48.75 360 GLY A CA 1
ATOM 2863 C C . GLY A 1 360 ? 50.817 7.118 -112.280 1.00 48.75 360 GLY A C 1
ATOM 2864 O O . GLY A 1 360 ? 51.344 6.251 -112.968 1.00 48.75 360 GLY A O 1
ATOM 2865 N N . ASP A 1 361 ? 49.727 6.923 -111.550 1.00 43.47 361 ASP A N 1
ATOM 2866 C CA . ASP A 1 361 ? 48.552 6.278 -112.111 1.00 43.47 361 ASP A CA 1
ATOM 2867 C C . ASP A 1 361 ? 47.295 6.637 -111.306 1.00 43.47 361 ASP A C 1
ATOM 2869 O O . ASP A 1 361 ? 47.355 7.084 -110.159 1.00 43.47 361 ASP A O 1
ATOM 2873 N N . ASN A 1 362 ? 46.160 6.516 -111.981 1.00 54.22 362 ASN A N 1
ATOM 2874 C CA . ASN A 1 362 ? 44.819 6.882 -111.540 1.00 54.22 362 ASN A CA 1
ATOM 2875 C C . ASN A 1 362 ? 44.331 6.072 -110.326 1.00 54.22 362 ASN A C 1
ATOM 2877 O O . ASN A 1 362 ? 44.185 4.862 -110.433 1.00 54.22 362 ASN A O 1
ATOM 2881 N N . ASP A 1 363 ? 44.018 6.753 -109.220 1.00 49.81 363 ASP A N 1
ATOM 2882 C CA . ASP A 1 363 ? 42.758 6.634 -108.454 1.00 49.81 363 ASP A CA 1
ATOM 2883 C C . ASP A 1 363 ? 42.887 7.453 -107.158 1.00 49.81 363 ASP A C 1
ATOM 2885 O O . ASP A 1 363 ? 43.189 6.949 -106.076 1.00 49.81 363 ASP A O 1
ATOM 2889 N N . ARG A 1 364 ? 42.667 8.771 -107.254 1.00 49.56 364 ARG A N 1
ATOM 2890 C CA . ARG A 1 364 ? 42.429 9.599 -106.061 1.00 49.56 364 ARG A CA 1
ATOM 2891 C C . ARG A 1 364 ? 40.991 9.371 -105.622 1.00 49.56 364 ARG A C 1
ATOM 2893 O O . ARG A 1 364 ? 40.093 10.114 -106.011 1.00 49.56 364 ARG A O 1
ATOM 2900 N N . VAL A 1 365 ? 40.785 8.341 -104.808 1.00 50.47 365 VAL A N 1
ATOM 2901 C CA . VAL A 1 365 ? 39.615 8.287 -103.934 1.00 50.47 365 VAL A CA 1
ATOM 2902 C C . VAL A 1 365 ? 39.833 9.370 -102.883 1.00 50.47 365 VAL A C 1
ATOM 2904 O O . VAL A 1 365 ? 40.704 9.261 -102.023 1.00 50.47 365 VAL A O 1
ATOM 2907 N N . ASP A 1 366 ? 39.107 10.468 -103.039 1.00 48.38 366 ASP A N 1
ATOM 2908 C CA . ASP A 1 366 ? 39.085 11.588 -102.110 1.00 48.38 366 ASP A CA 1
ATOM 2909 C C . ASP A 1 366 ? 38.621 11.072 -100.737 1.00 48.38 366 ASP A C 1
ATOM 2911 O O . ASP A 1 366 ? 37.461 10.696 -100.558 1.00 48.38 366 ASP A O 1
ATOM 2915 N N . PHE A 1 367 ? 39.538 10.957 -99.774 1.00 48.31 367 PHE A N 1
ATOM 2916 C CA . PHE A 1 367 ? 39.189 10.576 -98.408 1.00 48.31 367 PHE A CA 1
ATOM 2917 C C . PHE A 1 367 ? 38.601 11.812 -97.718 1.00 48.31 367 PHE A C 1
ATOM 2919 O O . PHE A 1 367 ? 39.322 12.623 -97.137 1.00 48.31 367 PHE A O 1
ATOM 2926 N N . SER A 1 368 ? 37.285 12.000 -97.850 1.00 53.50 368 SER A N 1
ATOM 2927 C CA . SER A 1 368 ? 36.574 13.139 -97.266 1.00 53.50 368 SER A CA 1
ATOM 2928 C C . SER A 1 368 ? 36.693 13.140 -95.740 1.00 53.50 368 SER A C 1
ATOM 2930 O O . SER A 1 368 ? 36.203 12.245 -95.049 1.00 53.50 368 SER A O 1
ATOM 2932 N N . LEU A 1 369 ? 37.297 14.210 -95.219 1.00 49.56 369 LEU A N 1
ATOM 2933 C CA . LEU A 1 369 ? 37.469 14.530 -93.798 1.00 49.56 369 LEU A CA 1
ATOM 2934 C C . LEU A 1 369 ? 36.142 14.494 -93.000 1.00 49.56 369 LEU A C 1
ATOM 2936 O O . LEU A 1 369 ? 36.143 14.243 -91.796 1.00 49.56 369 LEU A O 1
ATOM 2940 N N . GLU A 1 370 ? 35.004 14.664 -93.680 1.00 52.25 370 GLU A N 1
ATOM 2941 C CA . GLU A 1 370 ? 33.646 14.537 -93.133 1.00 52.25 370 GLU A CA 1
ATOM 2942 C C . GLU A 1 370 ? 33.348 13.136 -92.556 1.00 52.25 370 GLU A C 1
ATOM 2944 O O . GLU A 1 370 ? 32.679 13.013 -91.530 1.00 52.25 370 GLU A O 1
ATOM 2949 N N . GLN A 1 371 ? 33.877 12.069 -93.171 1.00 48.50 371 GLN A N 1
ATOM 2950 C CA . GLN A 1 371 ? 33.597 10.681 -92.774 1.00 48.50 371 GLN A CA 1
ATOM 2951 C C . GLN A 1 371 ? 34.298 10.306 -91.453 1.00 48.50 371 GLN A C 1
ATOM 2953 O O . GLN A 1 371 ? 33.808 9.456 -90.711 1.00 48.50 371 GLN A O 1
ATOM 2958 N N . ALA A 1 372 ? 35.415 10.969 -91.129 1.00 49.78 372 ALA A N 1
ATOM 2959 C CA . ALA A 1 372 ? 36.146 10.792 -89.871 1.00 49.78 372 ALA A CA 1
ATOM 2960 C C . ALA A 1 372 ? 35.574 11.641 -88.718 1.00 49.78 372 ALA A C 1
ATOM 2962 O O . ALA A 1 372 ? 35.752 11.291 -87.553 1.00 49.78 372 ALA A O 1
ATOM 2963 N N . LEU A 1 373 ? 34.853 12.725 -89.027 1.00 47.53 373 LEU A N 1
ATOM 2964 C CA . LEU A 1 373 ? 34.135 13.551 -88.046 1.00 47.53 373 LEU A CA 1
ATOM 2965 C C . LEU A 1 373 ? 32.822 12.907 -87.562 1.00 47.53 373 LEU A C 1
ATOM 2967 O O . LEU A 1 373 ? 32.349 13.264 -86.484 1.00 47.53 373 LEU A O 1
ATOM 2971 N N . TYR A 1 374 ? 32.265 11.953 -88.321 1.00 49.94 374 TYR A N 1
ATOM 2972 C CA . TYR A 1 374 ? 31.020 11.236 -87.996 1.00 49.94 374 TYR A CA 1
ATOM 2973 C C . TYR A 1 374 ? 31.202 9.718 -87.807 1.00 49.94 374 TYR A C 1
ATOM 2975 O O . TYR A 1 374 ? 30.225 8.970 -87.737 1.00 49.94 374 TYR A O 1
ATOM 2983 N N . ALA A 1 375 ? 32.445 9.234 -87.710 1.00 45.03 375 ALA A N 1
ATOM 2984 C CA . ALA A 1 375 ? 32.699 7.856 -87.310 1.00 45.03 375 ALA A CA 1
ATOM 2985 C C . ALA A 1 375 ? 32.235 7.682 -85.857 1.00 45.03 375 ALA A C 1
ATOM 2987 O O . ALA A 1 375 ? 32.805 8.265 -84.934 1.00 45.03 375 ALA A O 1
ATOM 2988 N N . ALA A 1 376 ? 31.153 6.920 -85.687 1.00 49.19 376 ALA A N 1
ATOM 2989 C CA . ALA A 1 376 ? 30.568 6.586 -84.398 1.00 49.19 376 ALA A CA 1
ATOM 2990 C C . ALA A 1 376 ? 31.655 6.146 -83.398 1.00 49.19 376 ALA A C 1
ATOM 2992 O O . ALA A 1 376 ? 32.597 5.451 -83.800 1.00 49.19 376 ALA A O 1
ATOM 2993 N N . PRO A 1 377 ? 31.544 6.526 -82.109 1.00 54.53 377 PRO A N 1
ATOM 2994 C CA . PRO A 1 377 ? 32.467 6.037 -81.094 1.00 54.53 377 PRO A CA 1
ATOM 2995 C C . PRO A 1 377 ? 32.508 4.500 -81.141 1.00 54.53 377 PRO A C 1
ATOM 2997 O O . PRO A 1 377 ? 31.473 3.877 -81.407 1.00 54.53 377 PRO A O 1
ATOM 3000 N N . PRO A 1 378 ? 33.680 3.871 -80.921 1.00 55.88 378 PRO A N 1
ATOM 3001 C CA . PRO A 1 378 ? 33.767 2.416 -80.861 1.00 55.88 378 PRO A CA 1
ATOM 3002 C C . PRO A 1 378 ? 32.736 1.895 -79.850 1.00 55.88 378 PRO A C 1
ATOM 3004 O O . PRO A 1 378 ? 32.506 2.572 -78.842 1.00 55.88 378 PRO A O 1
ATOM 3007 N N . PRO A 1 379 ? 32.093 0.738 -80.108 1.00 46.56 379 PRO A N 1
ATOM 3008 C CA . PRO A 1 379 ? 31.075 0.215 -79.212 1.00 46.56 379 PRO A CA 1
ATOM 3009 C C . PRO A 1 379 ? 31.655 0.147 -77.804 1.00 46.56 379 PRO A C 1
ATOM 3011 O O . PRO A 1 379 ? 32.746 -0.395 -77.603 1.00 46.56 379 PRO A O 1
ATOM 3014 N N . GLU A 1 380 ? 30.936 0.750 -76.858 1.00 43.59 380 GLU A N 1
ATOM 3015 C CA . GLU A 1 380 ? 31.218 0.649 -75.435 1.00 43.59 380 GLU A CA 1
ATOM 3016 C C . GLU A 1 380 ? 31.568 -0.804 -75.123 1.00 43.59 380 GLU A C 1
ATOM 3018 O O . GLU A 1 380 ? 30.794 -1.717 -75.420 1.00 43.59 380 GLU A O 1
ATOM 3023 N N . ASN A 1 381 ? 32.754 -1.031 -74.555 1.00 37.12 381 ASN A N 1
ATOM 3024 C CA . ASN A 1 381 ? 33.076 -2.320 -73.970 1.00 37.12 381 ASN A CA 1
ATOM 3025 C C . ASN A 1 381 ? 31.955 -2.624 -72.977 1.00 37.12 381 ASN A C 1
ATOM 3027 O O . ASN A 1 381 ? 31.861 -1.968 -71.939 1.00 37.12 381 ASN A O 1
ATOM 3031 N N . SER A 1 382 ? 31.081 -3.564 -73.340 1.00 39.44 382 SER A N 1
ATOM 3032 C CA . SER A 1 382 ? 29.936 -3.995 -72.551 1.00 39.44 382 SER A CA 1
ATOM 3033 C C . SER A 1 382 ? 30.401 -4.208 -71.115 1.00 39.44 382 SER A C 1
ATOM 3035 O O . SER A 1 382 ? 31.164 -5.144 -70.847 1.00 39.44 382 SER A O 1
ATOM 3037 N N . LYS A 1 383 ? 29.999 -3.323 -70.197 1.00 48.50 383 LYS A N 1
ATOM 3038 C CA . LYS A 1 383 ? 30.216 -3.535 -68.768 1.00 48.50 383 LYS A CA 1
ATOM 3039 C C . LYS A 1 383 ? 29.457 -4.809 -68.409 1.00 48.50 383 LYS A C 1
ATOM 3041 O O . LYS A 1 383 ? 28.233 -4.808 -68.331 1.00 48.50 383 LYS A O 1
ATOM 3046 N N . LYS A 1 384 ? 30.187 -5.9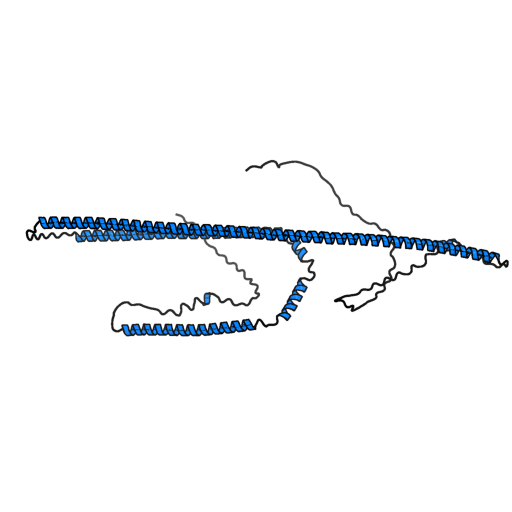13 -68.254 1.00 44.19 384 LYS A N 1
ATOM 3047 C CA . LYS A 1 384 ? 29.648 -7.172 -67.744 1.00 44.19 384 LYS A CA 1
ATOM 3048 C C . LYS A 1 384 ? 29.467 -7.015 -66.240 1.00 44.19 384 LYS A C 1
ATOM 3050 O O . LYS A 1 384 ? 30.427 -7.142 -65.485 1.00 44.19 384 LYS A O 1
ATOM 3055 N N . THR A 1 385 ? 28.253 -6.706 -65.808 1.00 43.84 385 THR A N 1
ATOM 3056 C CA . THR A 1 385 ? 27.900 -6.757 -64.388 1.00 43.84 385 THR A CA 1
ATOM 3057 C C . THR A 1 385 ? 27.618 -8.211 -64.024 1.00 43.84 385 THR A C 1
ATOM 3059 O O . THR A 1 385 ? 26.587 -8.759 -64.404 1.00 43.84 385 THR A O 1
ATOM 3062 N N . ILE A 1 386 ? 28.547 -8.842 -63.307 1.00 51.09 386 ILE A N 1
ATOM 3063 C CA . ILE A 1 386 ? 28.354 -10.167 -62.709 1.00 51.09 386 ILE A CA 1
ATOM 3064 C C . ILE A 1 386 ? 27.715 -9.941 -61.338 1.00 51.09 386 ILE A C 1
ATOM 3066 O O . ILE A 1 386 ? 28.344 -9.370 -60.449 1.00 51.09 386 ILE A O 1
ATOM 3070 N N . ILE A 1 387 ? 26.456 -10.348 -61.167 1.00 54.16 387 ILE A N 1
ATOM 3071 C CA . ILE A 1 387 ? 25.787 -10.325 -59.861 1.00 54.16 387 ILE A CA 1
ATOM 3072 C C . ILE A 1 387 ? 26.038 -11.680 -59.199 1.00 54.16 387 ILE A C 1
ATOM 3074 O O . ILE A 1 387 ? 25.464 -12.685 -59.612 1.00 54.16 387 ILE A O 1
ATOM 3078 N N . ILE A 1 388 ? 26.889 -11.698 -58.174 1.00 52.56 388 ILE A N 1
ATOM 3079 C CA . ILE A 1 388 ? 27.100 -12.868 -57.317 1.00 52.56 388 ILE A CA 1
ATOM 3080 C C . ILE A 1 388 ? 26.067 -12.792 -56.189 1.00 52.56 388 ILE A C 1
ATOM 3082 O O . ILE A 1 388 ? 26.079 -11.844 -55.403 1.00 52.56 388 ILE A O 1
ATOM 3086 N N . ARG A 1 389 ? 25.159 -13.769 -56.104 1.00 53.22 389 ARG A N 1
ATOM 3087 C CA . ARG A 1 389 ? 24.338 -13.979 -54.901 1.00 53.22 389 ARG A CA 1
ATOM 3088 C C . ARG A 1 389 ? 24.999 -15.064 -54.060 1.00 53.22 389 ARG A C 1
ATOM 3090 O O . ARG A 1 389 ? 25.081 -16.204 -54.506 1.00 53.22 389 ARG A O 1
ATOM 3097 N N . GLN A 1 390 ? 25.464 -14.687 -52.872 1.00 53.00 390 GLN A N 1
ATOM 3098 C CA . GLN A 1 390 ? 25.880 -15.616 -51.823 1.00 53.00 390 GLN A CA 1
ATOM 3099 C C . GLN A 1 390 ? 24.752 -15.728 -50.799 1.00 53.00 390 GLN A C 1
ATOM 3101 O O . GLN A 1 390 ? 24.278 -14.716 -50.285 1.00 53.00 390 GLN A O 1
ATOM 3106 N N . GLU A 1 391 ? 24.319 -16.954 -50.531 1.00 53.28 391 GLU A N 1
ATOM 3107 C CA . GLU A 1 391 ? 23.423 -17.280 -49.424 1.00 53.28 391 GLU A CA 1
ATOM 3108 C C . GLU A 1 391 ? 24.296 -17.743 -48.251 1.00 53.28 391 GLU A C 1
ATOM 3110 O O . GLU A 1 391 ? 25.103 -18.662 -48.405 1.00 53.28 391 GLU A O 1
ATOM 3115 N N . ILE A 1 392 ? 24.207 -17.028 -47.126 1.00 57.25 392 ILE A N 1
ATOM 3116 C CA . ILE A 1 392 ? 24.995 -17.275 -45.914 1.00 57.25 392 ILE A CA 1
ATOM 3117 C C . ILE A 1 392 ? 24.010 -17.617 -44.798 1.00 57.25 392 ILE A C 1
ATOM 3119 O O . ILE A 1 392 ? 23.242 -16.753 -44.375 1.00 57.25 392 ILE A O 1
ATOM 3123 N N . GLU A 1 393 ? 24.079 -18.847 -44.299 1.00 47.31 393 GLU A N 1
ATOM 3124 C CA . GLU A 1 393 ? 23.566 -19.228 -42.982 1.00 47.31 393 GLU A CA 1
ATOM 3125 C C . GLU A 1 393 ? 24.746 -19.806 -42.185 1.00 47.31 393 GLU A C 1
ATOM 3127 O O . GLU A 1 393 ? 25.490 -20.643 -42.690 1.00 47.31 393 GLU A O 1
ATOM 3132 N N . ASP A 1 394 ? 24.955 -19.292 -40.969 1.00 44.59 394 ASP A N 1
ATOM 3133 C CA . ASP A 1 394 ? 25.950 -19.747 -39.983 1.00 44.59 394 ASP A CA 1
ATOM 3134 C C . ASP A 1 394 ? 27.416 -19.864 -40.472 1.00 44.59 394 ASP A C 1
ATOM 3136 O O . ASP A 1 394 ? 28.087 -20.870 -40.264 1.00 44.59 394 ASP A O 1
ATOM 3140 N N . GLU A 1 395 ? 27.943 -18.789 -41.073 1.00 56.12 395 GLU A N 1
ATOM 3141 C CA . GLU A 1 395 ? 29.377 -18.588 -41.385 1.00 56.12 395 GLU A CA 1
ATOM 3142 C C . GLU A 1 395 ? 30.038 -19.570 -42.390 1.00 56.12 395 GLU A C 1
ATOM 3144 O O . GLU A 1 395 ? 31.249 -19.477 -42.606 1.00 56.12 395 GLU A O 1
ATOM 3149 N N . GLU A 1 396 ? 29.289 -20.424 -43.103 1.00 51.84 396 GLU A N 1
ATOM 3150 C CA . GLU A 1 396 ? 29.834 -21.283 -44.176 1.00 51.84 396 GLU A CA 1
ATOM 3151 C C . GLU A 1 396 ? 29.034 -21.183 -45.498 1.00 51.84 396 GLU A C 1
ATOM 3153 O O . GLU A 1 396 ? 27.807 -21.139 -45.510 1.00 51.84 396 GLU A O 1
ATOM 3158 N N . VAL A 1 397 ? 29.734 -21.104 -46.644 1.00 55.44 397 VAL A N 1
ATOM 3159 C CA . VAL A 1 397 ? 29.143 -20.813 -47.972 1.00 55.44 397 VAL A CA 1
ATOM 3160 C C . VAL A 1 397 ? 28.785 -22.112 -48.705 1.00 55.44 397 VAL A C 1
ATOM 3162 O O . VAL A 1 397 ? 29.680 -22.853 -49.110 1.00 55.44 397 VAL A O 1
ATOM 3165 N N . ILE A 1 398 ? 27.490 -22.379 -48.921 1.00 55.22 398 ILE A N 1
ATOM 3166 C CA . ILE A 1 398 ? 27.008 -23.684 -49.430 1.00 55.22 398 ILE A CA 1
ATOM 3167 C C . ILE A 1 398 ? 26.655 -23.664 -50.937 1.00 55.22 398 ILE A C 1
ATOM 3169 O O . ILE A 1 398 ? 26.685 -24.713 -51.583 1.00 55.22 398 ILE A O 1
ATOM 3173 N N . SER A 1 399 ? 26.412 -22.504 -51.566 1.00 48.09 399 SER A N 1
ATOM 3174 C CA . SER A 1 399 ? 26.228 -22.444 -53.030 1.00 48.09 399 SER A CA 1
ATOM 3175 C C . SER A 1 399 ? 26.483 -21.073 -53.663 1.00 48.09 399 SER A C 1
ATOM 3177 O O . SER A 1 399 ? 26.014 -20.049 -53.174 1.00 48.09 399 SER A O 1
ATOM 3179 N N . GLU A 1 400 ? 27.176 -21.085 -54.805 1.00 52.12 400 GLU A N 1
ATOM 3180 C CA . GLU A 1 400 ? 27.451 -19.934 -55.673 1.00 52.12 400 GLU A CA 1
ATOM 3181 C C . GLU A 1 400 ? 26.756 -20.161 -57.025 1.00 52.12 400 GLU A C 1
ATOM 3183 O O . GLU A 1 400 ? 26.951 -21.200 -57.659 1.00 52.12 400 GLU A O 1
ATOM 3188 N N . SER A 1 401 ? 25.923 -19.216 -57.475 1.00 49.09 401 SER A N 1
ATOM 3189 C CA . SER A 1 401 ? 25.298 -19.282 -58.805 1.00 49.09 401 SER A CA 1
ATOM 3190 C C . SER A 1 401 ? 25.598 -18.023 -59.620 1.00 49.09 401 SER A C 1
ATOM 3192 O O . SER A 1 401 ? 25.448 -16.901 -59.134 1.00 49.09 401 SER A O 1
ATOM 3194 N N . LEU A 1 402 ? 26.050 -18.225 -60.865 1.00 45.97 402 LEU A N 1
ATOM 3195 C CA . LEU A 1 402 ? 26.382 -17.174 -61.828 1.00 45.97 402 LEU A CA 1
ATOM 3196 C C . LEU A 1 402 ? 25.228 -16.994 -62.816 1.00 45.97 402 LEU A C 1
ATOM 3198 O O . LEU A 1 402 ? 24.851 -17.940 -63.506 1.00 45.97 402 LEU A O 1
ATOM 3202 N N . HIS A 1 403 ? 24.694 -15.775 -62.913 1.00 44.12 403 HIS A N 1
ATOM 3203 C CA . HIS A 1 403 ? 23.652 -15.426 -63.881 1.00 44.12 403 HIS A CA 1
ATOM 3204 C C . HIS A 1 403 ? 24.100 -14.246 -64.749 1.00 44.12 403 HIS A C 1
ATOM 3206 O O . HIS A 1 403 ? 24.297 -13.139 -64.247 1.00 44.12 403 HIS A O 1
ATOM 3212 N N . GLU A 1 404 ? 24.270 -14.488 -66.053 1.00 46.16 404 GLU A N 1
ATOM 3213 C CA . GLU A 1 404 ? 24.632 -13.477 -67.055 1.00 46.16 404 GLU A CA 1
ATOM 3214 C C . GLU A 1 404 ? 23.368 -12.920 -67.733 1.00 46.16 404 GLU A C 1
ATOM 3216 O O . GLU A 1 404 ? 22.582 -13.667 -68.317 1.00 46.16 404 GLU A O 1
ATOM 3221 N N . GLN A 1 405 ? 23.173 -11.599 -67.704 1.00 45.72 405 GLN A N 1
ATOM 3222 C CA . GLN A 1 405 ? 22.130 -10.920 -68.483 1.00 45.72 405 GLN A CA 1
ATOM 3223 C C . GLN A 1 405 ? 22.713 -9.754 -69.286 1.00 45.72 405 GLN A C 1
ATOM 3225 O O . GLN A 1 405 ? 23.413 -8.906 -68.742 1.00 45.72 405 GLN A O 1
ATOM 3230 N N . ASN A 1 406 ? 22.375 -9.702 -70.579 1.00 37.28 406 ASN A N 1
ATOM 3231 C CA . ASN A 1 406 ? 22.600 -8.547 -71.449 1.00 37.28 406 ASN A CA 1
ATOM 3232 C C . ASN A 1 406 ? 21.367 -7.635 -71.401 1.00 37.28 406 ASN A C 1
ATOM 3234 O O . ASN A 1 406 ? 20.275 -8.065 -71.773 1.00 37.28 406 ASN A O 1
ATOM 3238 N N . THR A 1 407 ? 21.534 -6.379 -70.993 1.00 37.97 407 THR A N 1
ATOM 3239 C CA . THR A 1 407 ? 20.481 -5.356 -71.040 1.00 37.97 407 THR A CA 1
ATOM 3240 C C . THR A 1 407 ? 20.842 -4.270 -72.058 1.00 37.97 407 THR A C 1
ATOM 3242 O O . THR A 1 407 ? 21.945 -3.730 -72.045 1.00 37.97 407 THR A O 1
ATOM 3245 N N . ALA A 1 408 ? 19.915 -3.969 -72.974 1.00 33.59 408 ALA A N 1
ATOM 3246 C CA . ALA A 1 408 ? 19.992 -2.828 -73.892 1.00 33.59 408 ALA A CA 1
ATOM 3247 C C . ALA A 1 408 ? 19.396 -1.566 -73.226 1.00 33.59 408 ALA A C 1
ATOM 3249 O O . ALA A 1 408 ? 18.489 -1.713 -72.400 1.00 33.59 408 ALA A O 1
ATOM 3250 N N . PRO A 1 409 ? 19.846 -0.340 -73.560 1.00 39.22 409 PRO A N 1
ATOM 3251 C CA . PRO A 1 409 ? 19.356 0.870 -72.905 1.00 39.22 409 PRO A CA 1
ATOM 3252 C C . PRO A 1 409 ? 18.064 1.389 -73.558 1.00 39.22 409 PRO A C 1
ATOM 3254 O O . PRO A 1 409 ? 17.968 1.501 -74.780 1.00 39.22 409 PRO A O 1
ATOM 3257 N N . LEU A 1 410 ? 17.073 1.733 -72.730 1.00 32.09 410 LEU A N 1
ATOM 3258 C CA . LEU A 1 410 ? 15.883 2.495 -73.118 1.00 32.09 410 LEU A CA 1
ATOM 3259 C C . LEU A 1 410 ? 16.192 3.998 -73.042 1.00 32.09 410 LEU A C 1
ATOM 3261 O O . LEU A 1 410 ? 16.692 4.487 -72.032 1.00 32.09 410 LEU A O 1
ATOM 3265 N N . ASN A 1 411 ? 15.885 4.705 -74.129 1.00 29.30 411 ASN A N 1
ATOM 3266 C CA . ASN A 1 411 ? 15.959 6.156 -74.272 1.00 29.30 411 ASN A CA 1
ATOM 3267 C C . ASN A 1 411 ? 14.598 6.783 -73.905 1.00 29.30 411 ASN A C 1
ATOM 3269 O O . ASN A 1 411 ? 13.560 6.280 -74.334 1.00 29.30 411 ASN A O 1
ATOM 3273 N N . ASN A 1 412 ? 14.611 7.872 -73.136 1.00 35.19 412 ASN A N 1
ATOM 3274 C CA . ASN A 1 412 ? 13.430 8.647 -72.739 1.00 35.19 412 ASN A CA 1
ATOM 3275 C C . ASN A 1 412 ? 13.026 9.651 -73.832 1.00 35.19 412 ASN A C 1
ATOM 3277 O O . ASN A 1 412 ? 13.904 10.351 -74.331 1.00 35.19 412 ASN A O 1
ATOM 3281 N N . GLN A 1 413 ? 11.721 9.793 -74.105 1.00 32.84 413 GLN A N 1
ATOM 3282 C CA . GLN A 1 413 ? 10.995 11.082 -74.110 1.00 32.84 413 GLN A CA 1
ATOM 3283 C C . GLN A 1 413 ? 9.493 10.921 -74.437 1.00 32.84 413 GLN A C 1
ATOM 3285 O O . GLN A 1 413 ? 9.125 10.237 -75.387 1.00 32.84 413 GLN A O 1
ATOM 3290 N N . ASP A 1 414 ? 8.692 11.609 -73.617 1.00 30.72 414 ASP A N 1
ATOM 3291 C CA . ASP A 1 414 ? 7.358 12.198 -73.810 1.00 30.72 414 ASP A CA 1
ATOM 3292 C C . ASP A 1 414 ? 6.144 11.360 -74.253 1.00 30.72 414 ASP A C 1
ATOM 3294 O O . ASP A 1 414 ? 5.985 10.994 -75.415 1.00 30.72 414 ASP A O 1
ATOM 3298 N N . ALA A 1 415 ? 5.173 11.255 -73.335 1.00 29.72 415 ALA A N 1
ATOM 3299 C CA . ALA A 1 415 ? 3.752 11.456 -73.630 1.00 29.72 415 ALA A CA 1
ATOM 3300 C C . ALA A 1 415 ? 2.993 11.873 -72.351 1.00 29.72 415 ALA A C 1
ATOM 3302 O O . ALA A 1 415 ? 3.007 11.169 -71.345 1.00 29.72 415 ALA A O 1
ATOM 3303 N N . CYS A 1 416 ? 2.369 13.051 -72.429 1.00 27.42 416 CYS A N 1
ATOM 3304 C CA . CYS A 1 416 ? 1.386 13.647 -71.517 1.00 27.42 416 CYS A CA 1
ATOM 3305 C C . CYS A 1 416 ? 0.116 12.781 -71.341 1.00 27.42 416 CYS A C 1
ATOM 3307 O O . CYS A 1 416 ? 0.012 11.784 -72.053 1.00 27.42 416 CYS A O 1
ATOM 3309 N N . VAL A 1 417 ? -0.858 13.273 -70.529 1.00 30.28 417 VAL A N 1
ATOM 3310 C CA . VAL A 1 417 ? -2.304 12.885 -70.367 1.00 30.28 417 VAL A CA 1
ATOM 3311 C C . VAL A 1 417 ? -2.564 12.252 -68.974 1.00 30.28 417 VAL A C 1
ATOM 3313 O O . VAL A 1 417 ? -1.956 11.231 -68.683 1.00 30.28 417 VAL A O 1
ATOM 3316 N N . GLU A 1 418 ? -3.379 12.742 -68.022 1.00 31.89 418 GLU A N 1
ATOM 3317 C CA . GLU A 1 418 ? -4.256 13.919 -67.831 1.00 31.89 418 GLU A CA 1
ATOM 3318 C C . GLU A 1 418 ? -4.295 14.264 -66.326 1.00 31.89 418 GLU A C 1
ATOM 3320 O O . GLU A 1 418 ? -4.222 13.366 -65.486 1.00 31.89 418 GLU A O 1
ATOM 3325 N N . GLU A 1 419 ? -4.438 15.547 -65.990 1.00 31.12 419 GLU A N 1
ATOM 3326 C CA . GLU A 1 419 ? -4.963 15.982 -64.693 1.00 31.12 419 GLU A CA 1
ATOM 3327 C C . GLU A 1 419 ? -6.439 16.332 -64.902 1.00 31.12 419 GLU A C 1
ATOM 3329 O O . GLU A 1 419 ? -6.746 17.273 -65.635 1.00 31.12 419 GLU A O 1
ATOM 3334 N N . ASP A 1 420 ? -7.338 15.566 -64.284 1.00 31.27 420 ASP A N 1
ATOM 3335 C CA . ASP A 1 420 ? -8.746 15.935 -64.172 1.00 31.27 420 ASP A CA 1
ATOM 3336 C C . ASP A 1 420 ? -8.926 16.935 -63.025 1.00 31.27 420 ASP A C 1
ATOM 3338 O O . ASP A 1 420 ? -8.582 16.681 -61.866 1.00 31.27 420 ASP A O 1
ATOM 3342 N N . GLU A 1 421 ? -9.485 18.087 -63.389 1.00 33.25 421 GLU A N 1
ATOM 3343 C CA . GLU A 1 421 ? -10.075 19.072 -62.498 1.00 33.25 421 GLU A CA 1
ATOM 3344 C C . GLU A 1 421 ? -11.251 18.468 -61.715 1.00 33.25 421 GLU A C 1
ATOM 3346 O O . GLU A 1 421 ? -12.185 17.928 -62.301 1.00 33.25 421 GLU A O 1
ATOM 3351 N N . GLU A 1 422 ? -11.303 18.713 -60.406 1.00 30.33 422 GLU A N 1
ATOM 3352 C CA . GLU A 1 422 ? -12.582 18.964 -59.740 1.00 30.33 422 GLU A CA 1
ATOM 3353 C C . GLU A 1 422 ? -12.374 19.950 -58.579 1.00 30.33 422 GLU A C 1
ATOM 3355 O O . GLU A 1 422 ? -11.858 19.628 -57.509 1.00 30.33 422 GLU A O 1
ATOM 3360 N N . THR A 1 423 ? -12.776 21.199 -58.813 1.00 35.06 423 THR A N 1
ATOM 3361 C CA . THR A 1 423 ? -13.244 22.110 -57.756 1.00 35.06 423 THR A CA 1
ATOM 3362 C C . THR A 1 423 ? -14.773 22.163 -57.842 1.00 35.06 423 THR A C 1
ATOM 3364 O O . THR A 1 423 ? -15.325 21.884 -58.910 1.00 35.06 423 THR A O 1
ATOM 3367 N N . PRO A 1 424 ? -15.492 22.529 -56.762 1.00 40.69 424 PRO A N 1
ATOM 3368 C CA . PRO A 1 424 ? -15.859 23.947 -56.669 1.00 40.69 424 PRO A CA 1
ATOM 3369 C C . PRO A 1 424 ? -16.006 24.535 -55.245 1.00 40.69 424 PRO A C 1
ATOM 3371 O O . PRO A 1 424 ? -16.472 23.879 -54.320 1.00 40.69 424 PRO A O 1
ATOM 3374 N N . ALA A 1 425 ? -15.660 25.829 -55.168 1.00 32.22 425 ALA A N 1
ATOM 3375 C CA . ALA A 1 425 ? -16.359 26.964 -54.527 1.00 32.22 425 ALA A CA 1
ATOM 3376 C C . ALA A 1 425 ? -16.936 26.801 -53.096 1.00 32.22 425 ALA A C 1
ATOM 3378 O O . ALA A 1 425 ? -17.805 25.980 -52.840 1.00 32.22 425 ALA A O 1
ATOM 3379 N N . GLU A 1 426 ? -16.456 27.534 -52.085 1.00 36.06 426 GLU A N 1
ATOM 3380 C CA . GLU A 1 426 ? -16.711 28.964 -51.786 1.00 36.06 426 GLU A CA 1
ATOM 3381 C C . GLU A 1 426 ? -18.150 29.254 -51.308 1.00 36.06 426 GLU A C 1
ATOM 3383 O O . GLU A 1 426 ? -19.085 29.201 -52.100 1.00 36.06 426 GLU A O 1
ATOM 3388 N N . GLN A 1 427 ? -18.310 29.636 -50.029 1.00 32.75 427 GLN A N 1
ATOM 3389 C CA . GLN A 1 427 ? -19.254 30.677 -49.589 1.00 32.75 427 GLN A CA 1
ATOM 3390 C C . GLN A 1 427 ? -18.973 31.159 -48.151 1.00 32.75 427 GLN A C 1
ATOM 3392 O O . GLN A 1 427 ? -18.736 30.376 -47.233 1.00 32.75 427 GLN A O 1
ATOM 3397 N N . LYS A 1 428 ? -18.961 32.490 -48.026 1.00 38.78 428 LYS A N 1
ATOM 3398 C CA . LYS A 1 428 ? -18.929 33.336 -46.822 1.00 38.78 428 LYS A CA 1
ATOM 3399 C C . LYS A 1 428 ? -20.342 33.526 -46.240 1.00 38.78 428 LYS A C 1
ATOM 3401 O O . LYS A 1 428 ? -21.310 33.194 -46.912 1.00 38.78 428 LYS A O 1
ATOM 3406 N N . GLU A 1 429 ? -20.370 34.229 -45.098 1.00 35.97 429 GLU A N 1
ATOM 3407 C CA . GLU A 1 429 ? -21.506 34.854 -44.377 1.00 35.97 429 GLU A CA 1
ATOM 3408 C C . GLU A 1 429 ? -22.151 33.929 -43.331 1.00 35.97 429 GLU A C 1
ATOM 3410 O O . GLU A 1 429 ? -22.360 32.752 -43.586 1.00 35.97 429 GLU A O 1
ATOM 3415 N N . ASP A 1 430 ? -22.525 34.336 -42.121 1.00 34.72 430 ASP A N 1
ATOM 3416 C CA . ASP A 1 430 ? -22.291 35.505 -41.265 1.00 34.72 430 ASP A CA 1
ATOM 3417 C C . ASP A 1 430 ? -22.905 35.147 -39.878 1.00 34.72 430 ASP A C 1
ATOM 3419 O O . ASP A 1 430 ? -23.592 34.136 -39.744 1.00 34.72 430 ASP A O 1
ATOM 3423 N N . GLU A 1 431 ? -22.695 36.008 -38.876 1.00 35.28 431 GLU A N 1
ATOM 3424 C CA . GLU A 1 431 ? -23.479 36.151 -37.624 1.00 35.28 431 GLU A CA 1
ATOM 3425 C C . GLU A 1 431 ? -23.223 35.230 -36.399 1.00 35.28 431 GLU A C 1
ATOM 3427 O O . GLU A 1 431 ? -23.762 34.144 -36.223 1.00 35.28 431 GLU A O 1
ATOM 3432 N N . ALA A 1 432 ? -22.438 35.793 -35.469 1.00 40.44 432 ALA A N 1
ATOM 3433 C CA . ALA A 1 432 ? -22.802 36.121 -34.081 1.00 40.44 432 ALA A CA 1
ATOM 3434 C C . ALA A 1 432 ? -23.731 35.183 -33.272 1.00 40.44 432 ALA A C 1
ATOM 3436 O O . ALA A 1 432 ? -24.937 35.148 -33.497 1.00 40.44 432 ALA A O 1
ATOM 3437 N N . SER A 1 433 ? -23.229 34.663 -32.142 1.00 38.22 433 SER A N 1
ATOM 3438 C CA . SER A 1 433 ? -23.683 35.045 -30.782 1.00 38.22 433 SER A CA 1
ATOM 3439 C C . SER A 1 433 ? -23.200 34.071 -29.702 1.00 38.22 433 SER A C 1
ATOM 3441 O O . SER A 1 433 ? -23.205 32.866 -29.906 1.00 38.22 433 SER A O 1
ATOM 3443 N N . SER A 1 434 ? -22.934 34.638 -28.518 1.00 39.50 434 SER A N 1
ATOM 3444 C CA . SER A 1 434 ? -22.855 33.984 -27.203 1.00 39.50 434 SER A CA 1
ATOM 3445 C C . SER A 1 434 ? -21.607 33.153 -26.902 1.00 39.50 434 SER A C 1
ATOM 3447 O O . SER A 1 434 ? -21.596 31.958 -27.138 1.00 39.50 434 SER A O 1
ATOM 3449 N N . ASP A 1 435 ? -20.624 33.778 -26.248 1.00 40.12 435 ASP A N 1
ATOM 3450 C CA . ASP A 1 435 ? -20.094 33.219 -24.996 1.00 40.12 435 ASP A CA 1
ATOM 3451 C C . ASP A 1 435 ? -19.472 34.338 -24.150 1.00 40.12 435 ASP A C 1
ATOM 3453 O O . ASP A 1 435 ? -18.305 34.715 -24.270 1.00 40.12 435 ASP A O 1
ATOM 3457 N N . ALA A 1 436 ? -20.319 34.913 -23.300 1.00 45.81 436 ALA A N 1
ATOM 3458 C CA . ALA A 1 436 ? -19.926 35.670 -22.128 1.00 45.81 436 ALA A CA 1
ATOM 3459 C C . ALA A 1 436 ? -20.718 35.119 -20.938 1.00 45.81 436 ALA A C 1
ATOM 3461 O O . ALA A 1 436 ? -21.939 35.012 -21.032 1.00 45.81 436 ALA A O 1
ATOM 3462 N N . LEU A 1 437 ? -19.997 34.906 -19.829 1.00 42.00 437 LEU A N 1
ATOM 3463 C CA . LEU A 1 437 ? -20.466 34.586 -18.471 1.00 42.00 437 LEU A CA 1
ATOM 3464 C C . LEU A 1 437 ? -20.806 33.091 -18.290 1.00 42.00 437 LEU A C 1
ATOM 3466 O O . LEU A 1 437 ? -21.546 32.516 -19.067 1.00 42.00 437 LEU A O 1
ATOM 3470 N N . GLU A 1 438 ? -20.261 32.377 -17.305 1.00 43.47 438 GLU A N 1
ATOM 3471 C CA . GLU A 1 438 ? -20.202 32.797 -15.907 1.00 43.47 438 GLU A CA 1
ATOM 3472 C C . GLU A 1 438 ? -19.081 32.053 -15.151 1.00 43.47 438 GLU A C 1
ATOM 3474 O O . GLU A 1 438 ? -19.096 30.835 -14.987 1.00 43.47 438 GLU A O 1
ATOM 3479 N N . GLN A 1 439 ? -18.089 32.815 -14.686 1.00 43.22 439 GLN A N 1
ATOM 3480 C CA . GLN A 1 439 ? -17.367 32.507 -13.456 1.00 43.22 439 GLN A CA 1
ATOM 3481 C C . GLN A 1 439 ? -18.231 33.027 -12.303 1.00 43.22 439 GLN A C 1
ATOM 3483 O O . GLN A 1 439 ? -18.487 34.230 -12.270 1.00 43.22 439 GLN A O 1
ATOM 3488 N N . ASN A 1 440 ? -18.675 32.141 -11.408 1.00 42.56 440 ASN A N 1
ATOM 3489 C CA . ASN A 1 440 ? -18.794 32.334 -9.953 1.00 42.56 440 ASN A CA 1
ATOM 3490 C C . ASN A 1 440 ? -19.617 31.190 -9.336 1.00 42.56 440 ASN A C 1
ATOM 3492 O O . ASN A 1 440 ? -20.834 31.172 -9.485 1.00 42.56 440 ASN A O 1
ATOM 3496 N N . GLU A 1 441 ? -18.956 30.284 -8.613 1.00 46.94 441 GLU A N 1
ATOM 3497 C CA . GLU A 1 441 ? -19.180 30.053 -7.171 1.00 46.94 441 GLU A CA 1
ATOM 3498 C C . GLU A 1 441 ? -18.039 29.227 -6.566 1.00 46.94 441 GLU A C 1
ATOM 3500 O O . GLU A 1 441 ? -17.602 28.246 -7.214 1.00 46.94 441 GLU A O 1
#

InterPro domains:
  IPR002957 Keratin, type I [PR01248] (146-169)
  IPR002957 Keratin, type I [PR01248] (201-221)
  IPR002957 Keratin, type I [PR01248] (273-288)
  IPR002957 Keratin, type I [PR01248] (299-325)
  IPR002957 Keratin, type I [PTHR23239] (14-361)
  IPR018039 Intermediate filament protein, conserved site [PS00226] (345-353)
  IPR039008 Intermediate filament, rod domain [PF00038] (55-354)
  IPR039008 Intermediate filament, rod domain [PS51842] (55-359)
  IPR039008 Intermediate filament, rod domain [SM01391] (54-358)